Protein AF-A0A522XA98-F1 (afdb_monomer_lite)

Radius of gyration: 30.4 Å; chains: 1; bounding box: 77×96×79 Å

pLDDT: mean 81.88, std 14.78, range [35.38, 98.19]

Structure (mmCIF, N/CA/C/O backbone):
data_AF-A0A522XA98-F1
#
_entry.id   AF-A0A522XA98-F1
#
loop_
_atom_site.group_PDB
_atom_site.id
_atom_site.type_symbol
_atom_site.label_atom_id
_atom_site.label_alt_id
_atom_site.label_comp_id
_atom_site.label_asym_id
_atom_site.label_entity_id
_atom_site.label_seq_id
_atom_site.pdbx_PDB_ins_code
_atom_site.Cartn_x
_atom_site.Cartn_y
_atom_site.Cartn_z
_atom_site.occupancy
_atom_site.B_iso_or_equiv
_atom_site.auth_seq_id
_atom_site.auth_comp_id
_atom_site.auth_asym_id
_atom_site.auth_atom_id
_atom_site.pdbx_PDB_model_num
ATOM 1 N N . MET A 1 1 ? -2.380 62.531 10.489 1.00 44.75 1 MET A N 1
ATOM 2 C CA . MET A 1 1 ? -2.488 61.108 10.872 1.00 44.75 1 MET A CA 1
ATOM 3 C C . MET A 1 1 ? -2.119 60.275 9.655 1.00 44.75 1 MET A C 1
ATOM 5 O O . MET A 1 1 ? -2.934 60.132 8.756 1.00 44.75 1 MET A O 1
ATOM 9 N N . THR A 1 2 ? -0.863 59.846 9.552 1.00 48.22 2 THR A N 1
ATOM 10 C CA . THR A 1 2 ? -0.368 58.981 8.471 1.00 48.22 2 THR A CA 1
ATOM 11 C C . THR A 1 2 ? -0.466 57.530 8.935 1.00 48.22 2 THR A C 1
ATOM 13 O O . THR A 1 2 ? 0.035 57.186 10.003 1.00 48.22 2 THR A O 1
ATOM 16 N N . ASN A 1 3 ? -1.179 56.699 8.173 1.00 44.00 3 ASN A N 1
ATOM 17 C CA . ASN A 1 3 ? -1.458 55.310 8.532 1.00 44.00 3 ASN A CA 1
ATOM 18 C C . ASN A 1 3 ? -0.154 54.481 8.562 1.00 44.00 3 ASN A C 1
ATOM 20 O O . ASN A 1 3 ? 0.522 54.395 7.535 1.00 44.00 3 ASN A O 1
ATOM 24 N N . PRO A 1 4 ? 0.205 53.836 9.688 1.00 55.72 4 PRO A N 1
ATOM 25 C CA . PRO A 1 4 ? 1.431 53.042 9.814 1.00 55.72 4 PRO A CA 1
ATOM 26 C C . PRO A 1 4 ? 1.384 51.678 9.090 1.00 55.72 4 PRO A C 1
ATOM 28 O O . PRO A 1 4 ? 2.353 50.924 9.154 1.00 55.72 4 PRO A O 1
ATOM 31 N N . SER A 1 5 ? 0.301 51.348 8.374 1.00 57.12 5 SER A N 1
ATOM 32 C CA . SER A 1 5 ? 0.125 50.051 7.700 1.00 57.12 5 SER A CA 1
ATOM 33 C C . SER A 1 5 ? 1.060 49.836 6.500 1.00 57.12 5 SER A C 1
ATOM 35 O O . SER A 1 5 ? 1.530 48.720 6.286 1.00 57.12 5 SER A O 1
ATOM 37 N N . GLY A 1 6 ? 1.421 50.893 5.762 1.00 56.06 6 GLY A N 1
ATOM 38 C CA . GLY A 1 6 ? 2.221 50.765 4.533 1.00 56.06 6 GLY A CA 1
ATOM 39 C C . GLY A 1 6 ? 3.677 50.324 4.749 1.00 56.06 6 GLY A C 1
ATOM 40 O O . GLY A 1 6 ? 4.279 49.708 3.872 1.00 56.06 6 GLY A O 1
ATOM 41 N N . PHE A 1 7 ? 4.256 50.582 5.928 1.00 62.72 7 PHE A N 1
ATOM 42 C CA . PHE A 1 7 ? 5.641 50.186 6.227 1.00 62.72 7 PHE A CA 1
ATOM 43 C C . PHE A 1 7 ? 5.788 48.689 6.534 1.00 62.72 7 PHE A C 1
ATOM 45 O O . PHE A 1 7 ? 6.856 48.118 6.297 1.00 62.72 7 PHE A O 1
ATOM 52 N N . HIS A 1 8 ? 4.733 48.041 7.037 1.00 66.50 8 HIS A N 1
ATOM 53 C CA . HIS A 1 8 ? 4.751 46.607 7.325 1.00 66.50 8 HIS A CA 1
ATOM 54 C C . HIS A 1 8 ? 4.612 45.779 6.036 1.00 66.50 8 HIS A C 1
ATOM 56 O O . HIS A 1 8 ? 5.351 44.815 5.840 1.00 66.50 8 HIS A O 1
ATOM 62 N N . GLU A 1 9 ? 3.747 46.208 5.113 1.00 70.25 9 GLU A N 1
ATOM 63 C CA . GLU A 1 9 ? 3.550 45.555 3.810 1.00 70.25 9 GLU A CA 1
ATOM 64 C C . GLU A 1 9 ? 4.803 45.620 2.928 1.00 70.25 9 GLU A C 1
ATOM 66 O O . GLU A 1 9 ? 5.221 44.610 2.364 1.00 70.25 9 GLU A O 1
ATOM 71 N N . LEU A 1 10 ? 5.489 46.767 2.883 1.00 70.94 10 LEU A N 1
ATOM 72 C CA . LEU A 1 10 ? 6.744 46.920 2.133 1.00 70.94 10 LEU A CA 1
ATOM 73 C C . LEU A 1 10 ? 7.879 46.028 2.665 1.00 70.94 10 LEU A C 1
ATOM 75 O O . LEU A 1 10 ? 8.725 45.564 1.894 1.00 70.94 10 LEU A O 1
ATOM 79 N N . LYS A 1 11 ? 7.912 45.772 3.978 1.00 72.06 11 LYS A N 1
ATOM 80 C CA . LYS A 1 11 ? 8.916 44.905 4.611 1.00 72.06 11 LYS A CA 1
ATOM 81 C C . LYS A 1 11 ? 8.632 43.426 4.341 1.00 72.06 11 LYS A C 1
ATOM 83 O O . LYS A 1 11 ? 9.564 42.686 4.026 1.00 72.06 11 LYS A O 1
ATOM 88 N N . GLU A 1 12 ? 7.365 43.019 4.391 1.00 68.69 12 GLU A N 1
ATOM 89 C CA . GLU A 1 12 ? 6.915 41.678 3.997 1.00 68.69 12 GLU A CA 1
ATOM 90 C C . GLU A 1 12 ? 7.159 41.426 2.498 1.00 68.69 12 GLU A C 1
ATOM 92 O O . GLU A 1 12 ? 7.781 40.424 2.145 1.00 68.69 12 GLU A O 1
ATOM 97 N N . MET A 1 13 ? 6.828 42.377 1.615 1.00 65.44 13 MET A N 1
ATOM 98 C CA . MET A 1 13 ? 7.113 42.273 0.176 1.00 65.44 13 MET A CA 1
ATOM 99 C C . MET A 1 13 ? 8.610 42.152 -0.121 1.00 65.44 13 MET A C 1
ATOM 101 O O . MET A 1 13 ? 9.000 41.309 -0.924 1.00 65.44 13 MET A O 1
ATOM 105 N N . ARG A 1 14 ? 9.479 42.930 0.544 1.00 71.50 14 ARG A N 1
ATOM 106 C CA . ARG A 1 14 ? 10.942 42.792 0.389 1.00 71.50 14 ARG A CA 1
ATOM 107 C C . ARG A 1 14 ? 11.460 41.449 0.901 1.00 71.50 14 ARG A C 1
ATOM 109 O O . ARG A 1 14 ? 12.376 40.886 0.308 1.00 71.50 14 ARG A O 1
ATOM 116 N N . ARG A 1 15 ? 10.877 40.917 1.978 1.00 69.31 15 ARG A N 1
ATOM 117 C CA . ARG A 1 15 ? 11.244 39.609 2.539 1.00 69.31 15 ARG A CA 1
ATOM 118 C C . ARG A 1 15 ? 10.820 38.461 1.622 1.00 69.31 15 ARG A C 1
ATOM 120 O O . ARG A 1 15 ? 11.597 37.527 1.432 1.00 69.31 15 ARG A O 1
ATOM 127 N N . VAL A 1 16 ? 9.627 38.540 1.033 1.00 67.38 16 VAL A N 1
ATOM 128 C CA . VAL A 1 16 ? 9.129 37.575 0.041 1.00 67.38 16 VAL A CA 1
ATOM 129 C C . VAL A 1 16 ? 9.920 37.684 -1.263 1.00 67.38 16 VAL A C 1
ATOM 131 O O . VAL A 1 16 ? 10.381 36.664 -1.764 1.00 67.38 16 VAL A O 1
ATOM 134 N N . ALA A 1 17 ? 10.181 38.896 -1.761 1.00 70.69 17 ALA A N 1
ATOM 135 C CA . ALA A 1 17 ? 11.000 39.124 -2.954 1.00 70.69 17 ALA A CA 1
ATOM 136 C C . ALA A 1 17 ? 12.442 38.623 -2.770 1.00 70.69 17 ALA A C 1
ATOM 138 O O . ALA A 1 17 ? 12.983 37.978 -3.663 1.00 70.69 17 ALA A O 1
ATOM 139 N N . GLY A 1 18 ? 13.043 38.836 -1.593 1.00 73.69 18 GLY A N 1
ATOM 140 C CA . GLY A 1 18 ? 14.370 38.310 -1.264 1.00 73.69 18 GLY A CA 1
ATOM 141 C C . GLY A 1 18 ? 14.417 36.779 -1.226 1.00 73.69 18 GLY A C 1
ATOM 142 O O . GLY A 1 18 ? 15.362 36.181 -1.730 1.00 73.69 18 GLY A O 1
ATOM 143 N N . LYS A 1 19 ? 13.374 36.125 -0.696 1.00 68.69 19 LYS A N 1
ATOM 144 C CA . LYS A 1 19 ? 13.253 34.656 -0.725 1.00 68.69 19 LYS A CA 1
ATOM 145 C C . LYS A 1 19 ? 12.980 34.116 -2.133 1.00 68.69 19 LYS A C 1
ATOM 147 O O . LYS A 1 19 ? 13.555 33.099 -2.504 1.00 68.69 19 LYS A O 1
ATOM 152 N N . GLY A 1 20 ? 12.151 34.796 -2.925 1.00 72.19 20 GLY A N 1
ATOM 153 C CA . GLY A 1 20 ? 11.876 34.433 -4.319 1.00 72.19 20 GLY A CA 1
ATOM 154 C C . GLY A 1 20 ? 13.113 34.556 -5.212 1.00 72.19 20 GLY A C 1
ATOM 155 O O . GLY A 1 20 ? 13.383 33.664 -6.012 1.00 72.19 20 GLY A O 1
ATOM 156 N N . ALA A 1 21 ? 13.924 35.599 -5.013 1.00 80.94 21 ALA A N 1
ATOM 157 C CA . ALA A 1 21 ? 15.180 35.791 -5.735 1.00 80.94 21 ALA A CA 1
ATOM 158 C C . ALA A 1 21 ? 16.202 34.667 -5.479 1.00 80.94 21 ALA A C 1
ATOM 160 O O . ALA A 1 21 ? 16.960 34.325 -6.380 1.00 80.94 21 ALA A O 1
ATOM 161 N N . LEU A 1 22 ? 16.195 34.049 -4.290 1.00 83.19 22 LEU A N 1
ATOM 162 C CA . LEU A 1 22 ? 17.063 32.906 -3.970 1.00 83.19 22 LEU A CA 1
ATOM 163 C C . LEU A 1 22 ? 16.641 31.607 -4.675 1.00 83.19 22 LEU A C 1
ATOM 165 O O . LEU A 1 22 ? 17.486 30.751 -4.924 1.00 83.19 22 LEU A O 1
ATOM 169 N N . LEU A 1 23 ? 15.356 31.451 -5.009 1.00 84.81 23 LEU A N 1
ATOM 170 C CA . LEU A 1 23 ? 14.842 30.277 -5.727 1.00 84.81 23 LEU A CA 1
ATOM 171 C C . LEU A 1 23 ? 14.913 30.433 -7.248 1.00 84.81 23 LEU A C 1
ATOM 173 O O . LEU A 1 23 ? 14.894 29.435 -7.969 1.00 84.81 23 LEU A O 1
ATOM 177 N N . LEU A 1 24 ? 15.022 31.670 -7.738 1.00 87.44 24 LEU A N 1
ATOM 178 C CA . LEU A 1 24 ? 15.039 31.976 -9.164 1.00 87.44 24 LEU A CA 1
ATOM 179 C C . LEU A 1 24 ? 16.113 31.193 -9.947 1.00 87.44 24 LEU A C 1
ATOM 181 O O . LEU A 1 24 ? 15.758 30.643 -10.986 1.00 87.44 24 LEU A O 1
ATOM 185 N N . PRO A 1 25 ? 17.372 31.042 -9.482 1.00 88.06 25 PRO A N 1
ATOM 186 C CA . PRO A 1 25 ? 18.368 30.249 -10.204 1.00 88.06 25 PRO A CA 1
ATOM 187 C C . PRO A 1 25 ? 17.972 28.775 -10.362 1.00 88.06 25 PRO A C 1
ATOM 189 O O . PRO A 1 25 ? 18.207 28.195 -11.416 1.00 88.06 25 PRO A O 1
ATOM 192 N N . PHE A 1 26 ? 17.330 28.179 -9.352 1.00 85.69 26 PHE A N 1
ATOM 193 C CA . PHE A 1 26 ? 16.868 26.789 -9.408 1.00 85.69 26 PHE A CA 1
ATOM 194 C C . PHE A 1 26 ? 15.686 26.624 -10.358 1.00 85.69 26 PHE A C 1
ATOM 196 O O . PHE A 1 26 ? 15.642 25.660 -11.115 1.00 85.69 26 PHE A O 1
ATOM 203 N N . LEU A 1 27 ? 14.753 27.580 -10.353 1.00 88.38 27 LEU A N 1
ATOM 204 C CA . LEU A 1 27 ? 13.642 27.587 -11.299 1.00 88.38 27 LEU A CA 1
ATOM 205 C C . LEU A 1 27 ? 14.146 27.752 -12.737 1.00 88.38 27 LEU A C 1
ATOM 207 O O . LEU A 1 27 ? 13.711 27.025 -13.622 1.00 88.38 27 LEU A O 1
ATOM 211 N N . LEU A 1 28 ? 15.088 28.670 -12.969 1.00 91.62 28 LEU A N 1
ATOM 212 C CA . LEU A 1 28 ? 15.701 28.861 -14.283 1.00 91.62 28 LEU A CA 1
ATOM 213 C C . LEU A 1 28 ? 16.456 27.612 -14.742 1.00 91.62 28 LEU A C 1
ATOM 215 O O . LEU A 1 28 ? 16.355 27.253 -15.910 1.00 91.62 28 LEU A O 1
ATOM 219 N N . LEU A 1 29 ? 17.168 26.930 -13.841 1.00 88.88 29 LEU A N 1
ATOM 220 C CA . LEU A 1 29 ? 17.876 25.695 -14.170 1.00 88.88 29 LEU A CA 1
ATOM 221 C C . LEU A 1 29 ? 16.907 24.544 -14.475 1.00 88.88 29 LEU A C 1
ATOM 223 O O . LEU A 1 29 ? 17.143 23.808 -15.425 1.00 88.88 29 LEU A O 1
ATOM 227 N N . LEU A 1 30 ? 15.790 24.443 -13.749 1.00 90.00 30 LEU A N 1
ATOM 228 C CA . LEU A 1 30 ? 14.726 23.476 -14.031 1.00 90.00 30 LEU A CA 1
ATOM 229 C C . LEU A 1 30 ? 14.070 23.740 -15.394 1.00 90.00 30 LEU A C 1
ATOM 231 O O . LEU A 1 30 ? 13.864 22.822 -16.181 1.00 90.00 30 LEU A O 1
ATOM 235 N N . LEU A 1 31 ? 13.769 25.002 -15.711 1.00 92.94 31 LEU A N 1
ATOM 236 C CA . LEU A 1 31 ? 13.246 25.375 -17.028 1.00 92.94 31 LEU A CA 1
ATOM 237 C C . LEU A 1 31 ? 14.274 25.100 -18.134 1.00 92.94 31 LEU A C 1
ATOM 239 O O . LEU A 1 31 ? 13.909 24.608 -19.201 1.00 92.94 31 LEU A O 1
ATOM 243 N N . ALA A 1 32 ? 15.557 25.367 -17.878 1.00 93.94 32 ALA A N 1
ATOM 244 C CA . ALA A 1 32 ? 16.631 25.045 -18.807 1.00 93.94 32 ALA A CA 1
ATOM 245 C C . ALA A 1 32 ? 16.748 23.531 -19.021 1.00 93.94 32 ALA A C 1
ATOM 247 O O . ALA A 1 32 ? 16.825 23.096 -20.163 1.00 93.94 32 ALA A O 1
ATOM 248 N N . GLU A 1 33 ? 16.695 22.722 -17.961 1.00 91.62 33 GLU A N 1
ATOM 249 C CA . GLU A 1 33 ? 16.652 21.261 -18.055 1.00 91.62 33 GLU A CA 1
ATOM 250 C C . GLU A 1 33 ? 15.504 20.812 -18.959 1.00 91.62 33 GLU A C 1
ATOM 252 O O . GLU A 1 33 ? 15.729 20.088 -19.926 1.00 91.62 33 GLU A O 1
ATOM 257 N N . LEU A 1 34 ? 14.283 21.268 -18.684 1.00 91.12 34 LEU A N 1
ATOM 258 C CA . LEU A 1 34 ? 13.087 20.783 -19.369 1.00 91.12 34 LEU A CA 1
ATOM 259 C C . LEU A 1 34 ? 13.006 21.211 -20.835 1.00 91.12 34 LEU A C 1
ATOM 261 O O . LEU A 1 34 ? 12.575 20.409 -21.664 1.00 91.12 34 LEU A O 1
ATOM 265 N N . PHE A 1 35 ? 13.417 22.435 -21.164 1.00 93.31 35 PHE A N 1
ATOM 266 C CA . PHE A 1 35 ? 13.112 23.034 -22.468 1.00 93.31 35 PHE A CA 1
ATOM 267 C C . PHE A 1 35 ? 14.334 23.383 -23.320 1.00 93.31 35 PHE A C 1
ATOM 269 O O . PHE A 1 35 ? 14.174 23.635 -24.511 1.00 93.31 35 PHE A O 1
ATOM 276 N N . VAL A 1 36 ? 15.536 23.422 -22.742 1.00 9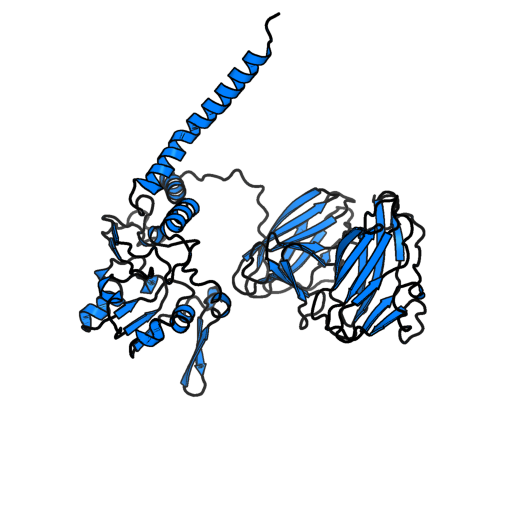4.88 36 VAL A N 1
ATOM 277 C CA . VAL A 1 36 ? 16.744 23.906 -23.437 1.00 94.88 36 VAL A CA 1
ATOM 278 C C . VAL A 1 36 ? 17.814 22.825 -23.537 1.00 94.88 36 VAL A C 1
ATOM 280 O O . VAL A 1 36 ? 18.443 22.671 -24.581 1.00 94.88 36 VAL A O 1
ATOM 283 N N . LEU A 1 37 ? 18.044 22.081 -22.458 1.00 94.31 37 LEU A N 1
ATOM 284 C CA . LEU A 1 37 ? 19.114 21.098 -22.375 1.00 94.31 37 LEU A CA 1
ATOM 285 C C . LEU A 1 37 ? 18.673 19.739 -22.947 1.00 94.31 37 LEU A C 1
ATOM 287 O O . LEU A 1 37 ? 17.499 19.370 -22.836 1.00 94.31 37 LEU A O 1
ATOM 291 N N . PRO A 1 38 ? 19.615 18.960 -23.514 1.00 93.75 38 PRO A N 1
ATOM 292 C CA . PRO A 1 38 ? 19.367 17.575 -23.898 1.00 93.75 38 PRO A CA 1
ATOM 293 C C . PRO A 1 38 ? 18.793 16.750 -22.741 1.00 93.75 38 PRO A C 1
ATOM 295 O O . PRO A 1 38 ? 19.125 16.973 -21.574 1.00 93.75 38 PRO A O 1
ATOM 298 N N . ILE A 1 39 ? 17.958 15.758 -23.064 1.00 92.94 39 ILE A N 1
ATOM 299 C CA . ILE A 1 39 ? 17.281 14.923 -22.058 1.00 92.94 39 ILE A CA 1
ATOM 300 C C . ILE A 1 39 ? 18.259 14.187 -21.135 1.00 92.94 39 ILE A C 1
ATOM 302 O O . ILE A 1 39 ? 17.940 13.922 -19.978 1.00 92.94 39 ILE A O 1
ATOM 306 N N . ASP A 1 40 ? 19.457 13.897 -21.632 1.00 93.12 40 ASP A N 1
ATOM 307 C CA . ASP A 1 40 ? 20.494 13.149 -20.943 1.00 93.12 40 ASP A CA 1
ATOM 308 C C . ASP A 1 40 ? 21.537 14.039 -20.245 1.00 93.12 40 ASP A C 1
ATOM 310 O O . ASP A 1 40 ? 22.486 13.504 -19.665 1.00 93.12 40 ASP A O 1
ATOM 314 N N . PHE A 1 41 ? 21.374 15.370 -20.259 1.00 93.19 41 PHE A N 1
ATOM 315 C CA . PHE A 1 41 ? 22.383 16.326 -19.780 1.00 93.19 41 PHE A CA 1
ATOM 316 C C . PHE A 1 41 ? 22.835 16.056 -18.337 1.00 93.19 41 PHE A C 1
ATOM 318 O O . PHE A 1 41 ? 24.030 16.071 -18.048 1.00 93.19 41 PHE A O 1
ATOM 325 N N . PHE A 1 42 ? 21.888 15.753 -17.445 1.00 89.94 42 PHE A N 1
ATOM 326 C CA . PHE A 1 42 ? 22.151 15.472 -16.028 1.00 89.94 42 PHE A CA 1
ATOM 327 C C . PHE A 1 42 ? 22.228 13.975 -15.691 1.00 89.94 42 PHE A C 1
ATOM 329 O O . PHE A 1 42 ? 22.404 13.614 -14.530 1.00 89.94 42 PHE A O 1
ATOM 336 N N . THR A 1 43 ? 22.121 13.089 -16.683 1.00 87.31 43 THR A N 1
ATOM 337 C CA . THR A 1 43 ? 22.238 11.635 -16.472 1.00 87.31 43 THR A CA 1
ATOM 338 C C . THR A 1 43 ? 23.625 11.124 -16.819 1.00 87.31 43 THR A C 1
ATOM 340 O O . THR A 1 43 ? 24.257 11.594 -17.771 1.00 87.31 43 THR A O 1
ATOM 343 N N . PHE A 1 44 ? 24.078 10.110 -16.082 1.00 85.50 44 PHE A N 1
ATOM 344 C CA . PHE A 1 44 ? 25.320 9.415 -16.409 1.00 85.50 44 PHE A CA 1
ATOM 345 C C . PHE A 1 44 ? 25.126 8.433 -17.560 1.00 85.50 44 PHE A C 1
ATOM 347 O O . PHE A 1 44 ? 26.034 8.301 -18.383 1.00 85.50 44 PHE A O 1
ATOM 354 N N . ARG A 1 45 ? 23.938 7.815 -17.642 1.00 86.81 45 ARG A N 1
ATOM 355 C CA . ARG A 1 45 ? 23.561 6.839 -18.670 1.00 86.81 45 ARG A CA 1
ATOM 356 C C . ARG A 1 45 ? 22.332 7.279 -19.446 1.00 86.81 45 ARG A C 1
ATOM 358 O O . ARG A 1 45 ? 21.354 7.734 -18.853 1.00 86.81 45 ARG A O 1
ATOM 365 N N . VAL A 1 46 ? 22.345 7.056 -20.757 1.00 92.31 46 VAL A N 1
ATOM 366 C CA . VAL A 1 46 ? 21.211 7.359 -21.640 1.00 92.31 46 VAL A CA 1
ATOM 367 C C . VAL A 1 46 ? 19.964 6.577 -21.222 1.00 92.31 46 VAL A C 1
ATOM 369 O O . VAL A 1 46 ? 18.868 7.127 -21.251 1.00 92.31 46 VAL A O 1
ATOM 372 N N . TRP A 1 47 ? 20.135 5.347 -20.728 1.00 90.44 47 TRP A N 1
ATOM 373 C CA . TRP A 1 47 ? 19.071 4.537 -20.121 1.00 90.44 47 TRP A CA 1
ATOM 374 C C . TRP A 1 47 ? 18.212 5.317 -19.112 1.00 90.44 47 TRP A C 1
ATOM 376 O O . TRP A 1 47 ? 16.985 5.312 -19.184 1.00 90.44 47 TRP A O 1
ATOM 386 N N . GLU A 1 48 ? 18.856 6.014 -18.173 1.00 88.44 48 GLU A N 1
ATOM 387 C CA . GLU A 1 48 ? 18.184 6.720 -17.073 1.00 88.44 48 GLU A CA 1
ATOM 388 C C . GLU A 1 48 ? 17.341 7.888 -17.602 1.00 88.44 48 GLU A C 1
ATOM 390 O O . GLU A 1 48 ? 16.224 8.139 -17.128 1.00 88.44 48 GLU A O 1
ATOM 395 N N . ALA A 1 49 ? 17.863 8.565 -18.628 1.00 91.69 49 ALA A N 1
ATOM 396 C CA . ALA A 1 49 ? 17.189 9.653 -19.321 1.00 91.69 49 ALA A CA 1
ATOM 397 C C . ALA A 1 49 ? 16.030 9.152 -20.187 1.00 91.69 49 ALA A C 1
ATOM 399 O O . ALA A 1 49 ? 14.984 9.795 -20.229 1.00 91.69 49 ALA A O 1
ATOM 400 N N . ALA A 1 50 ? 16.208 8.009 -20.851 1.00 93.38 50 ALA A N 1
ATOM 401 C CA . ALA A 1 50 ? 15.260 7.447 -21.804 1.00 93.38 50 ALA A CA 1
ATOM 402 C C . ALA A 1 50 ? 14.016 6.841 -21.142 1.00 93.38 50 ALA A C 1
ATOM 404 O O . ALA A 1 50 ? 12.957 6.821 -21.765 1.00 93.38 50 ALA A O 1
ATOM 405 N N . LEU A 1 51 ? 14.125 6.352 -19.902 1.00 91.38 51 LEU A N 1
ATOM 406 C CA . LEU A 1 51 ? 12.999 5.779 -19.157 1.00 91.38 51 LEU A CA 1
ATOM 407 C C . LEU A 1 51 ? 11.820 6.764 -19.046 1.00 91.38 51 LEU A C 1
ATOM 409 O O . LEU A 1 51 ? 12.021 7.959 -18.845 1.00 91.38 51 LEU A O 1
ATOM 413 N N . ALA A 1 52 ? 10.589 6.269 -19.092 1.00 88.56 52 ALA A N 1
ATOM 414 C CA . ALA A 1 52 ? 9.383 7.100 -19.065 1.00 88.56 52 ALA A CA 1
ATOM 415 C C . ALA A 1 52 ? 8.711 7.230 -17.684 1.00 88.56 52 ALA A C 1
ATOM 417 O O . ALA A 1 52 ? 7.559 7.631 -17.597 1.00 88.56 52 ALA A O 1
ATOM 418 N N . GLU A 1 53 ? 9.387 6.904 -16.581 1.00 81.19 53 GLU A N 1
ATOM 419 C CA . GLU A 1 53 ? 8.750 6.819 -15.255 1.00 81.19 53 GLU A CA 1
ATOM 420 C C . GLU A 1 53 ? 8.146 8.148 -14.750 1.00 81.19 53 GLU A C 1
ATOM 422 O O . GLU A 1 53 ? 8.786 9.192 -14.885 1.00 81.19 53 GLU A O 1
ATOM 427 N N . PRO A 1 54 ? 6.960 8.146 -14.111 1.00 70.81 54 PRO A N 1
ATOM 428 C CA . PRO A 1 54 ? 6.112 6.993 -13.775 1.00 70.81 54 PRO A CA 1
ATOM 429 C C . PRO A 1 54 ? 5.154 6.559 -14.902 1.00 70.81 54 PRO A C 1
ATOM 431 O O . PRO A 1 54 ? 4.313 5.686 -14.688 1.00 70.81 54 PRO A O 1
ATOM 434 N N . TYR A 1 55 ? 5.240 7.172 -16.081 1.00 77.75 55 TYR A N 1
ATOM 435 C CA . TYR A 1 55 ? 4.380 6.869 -17.221 1.00 77.75 55 TYR A CA 1
ATOM 436 C C . TYR A 1 55 ? 4.830 5.579 -17.901 1.00 77.75 55 TYR A C 1
ATOM 438 O O . TYR A 1 55 ? 5.994 5.176 -17.852 1.00 77.75 55 TYR A O 1
ATOM 446 N N . ARG A 1 56 ? 3.869 4.902 -18.523 1.00 72.38 56 ARG A N 1
ATOM 447 C CA . ARG A 1 56 ? 4.099 3.661 -19.257 1.00 72.38 56 ARG A CA 1
ATOM 448 C C . ARG A 1 56 ? 3.463 3.801 -20.635 1.00 72.38 56 ARG A C 1
ATOM 450 O O . ARG A 1 56 ? 2.237 3.784 -20.757 1.00 72.38 56 ARG A O 1
ATOM 457 N N . TYR A 1 57 ? 4.306 3.978 -21.651 1.00 80.12 57 TYR A N 1
ATOM 458 C CA . TYR A 1 57 ? 3.932 3.818 -23.058 1.00 80.12 57 TYR A CA 1
ATOM 459 C C . TYR A 1 57 ? 3.753 2.311 -23.354 1.00 80.12 57 TYR A C 1
ATOM 461 O O . TYR A 1 57 ? 3.873 1.498 -22.429 1.00 80.12 57 TYR A O 1
ATOM 469 N N . PRO A 1 58 ? 3.440 1.877 -24.596 1.00 83.69 58 PRO A N 1
ATOM 470 C CA . PRO A 1 58 ? 3.446 0.446 -24.905 1.00 83.69 58 PRO A CA 1
ATOM 471 C C . PRO A 1 58 ? 4.772 -0.240 -24.534 1.00 83.69 58 PRO A C 1
ATOM 473 O O . PRO A 1 58 ? 4.774 -1.410 -24.166 1.00 83.69 58 PRO A O 1
ATOM 476 N N . GLY A 1 59 ? 5.874 0.501 -24.612 1.00 87.75 59 GLY A N 1
ATOM 477 C CA . GLY A 1 59 ? 7.180 0.189 -24.058 1.00 87.75 59 GLY A CA 1
ATOM 478 C C . GLY A 1 59 ? 7.591 1.170 -22.950 1.00 87.75 59 GLY A C 1
ATOM 479 O O . GLY A 1 59 ? 6.890 2.135 -22.637 1.00 87.75 59 GLY A O 1
ATOM 480 N N . PRO A 1 60 ? 8.731 0.916 -22.302 1.00 87.50 60 PRO A N 1
ATOM 481 C CA . PRO A 1 60 ? 9.135 1.637 -21.095 1.00 87.50 60 PRO A CA 1
ATOM 482 C C . PRO A 1 60 ? 9.879 2.957 -21.313 1.00 87.50 60 PRO A C 1
ATOM 484 O O . PRO A 1 60 ? 10.099 3.700 -20.352 1.00 87.50 60 PRO A O 1
ATOM 487 N N . PHE A 1 61 ? 10.339 3.227 -22.532 1.00 93.12 61 PHE A N 1
ATOM 488 C CA . PHE A 1 61 ? 11.101 4.428 -22.857 1.00 93.12 61 PHE A CA 1
ATOM 489 C C . PHE A 1 61 ? 10.213 5.464 -23.537 1.00 93.12 61 PHE A C 1
ATOM 491 O O . PHE A 1 61 ? 9.136 5.147 -24.040 1.00 93.12 61 PHE A O 1
ATOM 498 N N . TYR A 1 62 ? 10.675 6.712 -23.581 1.00 93.75 62 TYR A N 1
ATOM 499 C CA . TYR A 1 62 ? 10.049 7.716 -24.436 1.00 93.75 62 TYR A CA 1
ATOM 500 C C . TYR A 1 62 ? 10.039 7.249 -25.895 1.00 93.75 62 TYR A C 1
ATOM 502 O O . TYR A 1 62 ? 11.105 6.899 -26.392 1.00 93.75 62 TYR A O 1
ATOM 510 N N . PRO A 1 63 ? 8.889 7.284 -26.589 1.00 93.50 63 PRO A N 1
ATOM 511 C CA . PRO A 1 63 ? 8.811 6.941 -28.002 1.00 93.50 63 PRO A CA 1
ATOM 512 C C . PRO A 1 63 ? 9.665 7.846 -28.890 1.00 93.50 63 PRO A C 1
ATOM 514 O O . PRO A 1 63 ? 9.814 9.039 -28.606 1.00 93.50 63 PRO A O 1
ATOM 517 N N . ASN A 1 64 ? 10.142 7.302 -30.012 1.00 95.06 64 ASN A N 1
ATOM 518 C CA . ASN A 1 64 ? 10.857 8.031 -31.070 1.00 95.06 64 ASN A CA 1
ATOM 519 C C . ASN A 1 64 ? 12.076 8.827 -30.572 1.00 95.06 64 ASN A C 1
ATOM 521 O O . ASN A 1 64 ? 12.432 9.874 -31.117 1.00 95.06 64 ASN A O 1
ATOM 525 N N . LEU A 1 65 ? 12.704 8.361 -29.498 1.00 95.56 65 LEU A N 1
ATOM 526 C CA . LEU A 1 65 ? 13.885 8.979 -28.925 1.00 95.56 65 LEU A CA 1
ATOM 527 C C . LEU A 1 65 ? 15.141 8.562 -29.698 1.00 95.56 65 LEU A C 1
ATOM 529 O O . LEU A 1 65 ? 15.421 7.372 -29.822 1.00 95.56 65 LEU A O 1
ATOM 533 N N . HIS A 1 66 ? 15.933 9.548 -30.123 1.00 97.56 66 HIS A N 1
ATOM 534 C CA . HIS A 1 66 ? 17.323 9.376 -30.548 1.00 97.56 66 HIS A CA 1
ATOM 535 C C . HIS A 1 66 ? 18.221 10.206 -29.638 1.00 97.56 66 HIS A C 1
ATOM 537 O O . HIS A 1 66 ? 18.046 11.419 -29.518 1.00 97.56 66 HIS A O 1
ATOM 543 N N . VAL A 1 67 ? 19.169 9.551 -28.974 1.00 96.81 67 VAL A N 1
ATOM 544 C CA . VAL A 1 67 ? 20.174 10.221 -28.145 1.00 96.81 67 VAL A CA 1
ATOM 545 C C . VAL A 1 67 ? 21.546 9.752 -28.582 1.00 96.81 67 VAL A C 1
ATOM 547 O O . VAL A 1 67 ? 21.806 8.555 -28.675 1.00 96.81 67 VAL A O 1
ATOM 550 N N . ARG A 1 68 ? 22.437 10.714 -28.805 1.00 96.88 68 ARG A N 1
ATOM 551 C CA . ARG A 1 68 ? 23.861 10.475 -28.985 1.00 96.88 68 ARG A CA 1
ATOM 552 C C . ARG A 1 68 ? 24.608 11.166 -27.859 1.00 96.88 68 ARG A C 1
ATOM 554 O O . ARG A 1 68 ? 24.610 12.393 -27.769 1.00 96.88 68 ARG A O 1
ATOM 561 N N . LYS A 1 69 ? 25.249 10.371 -27.013 1.00 93.56 69 LYS A N 1
ATOM 562 C CA . LYS A 1 69 ? 26.031 10.833 -25.874 1.00 93.56 69 LYS A CA 1
ATOM 563 C C . LYS A 1 69 ? 27.486 10.476 -26.112 1.00 93.56 69 LYS A C 1
ATOM 565 O O . LYS A 1 69 ? 27.841 9.310 -26.138 1.00 93.56 69 LYS A O 1
ATOM 570 N N . GLU A 1 70 ? 28.349 11.477 -26.248 1.00 92.38 70 GLU A N 1
ATOM 571 C CA . GLU A 1 70 ? 29.783 11.247 -26.498 1.00 92.38 70 GLU A CA 1
ATOM 572 C C . GLU A 1 70 ? 30.498 10.594 -25.300 1.00 92.38 70 GLU A C 1
ATOM 574 O O . GLU A 1 70 ? 31.557 9.985 -25.449 1.00 92.38 70 GLU A O 1
ATOM 579 N N . ARG A 1 71 ? 29.941 10.749 -24.090 1.00 88.31 71 ARG A N 1
ATOM 580 C CA . ARG A 1 71 ? 30.522 10.254 -22.836 1.00 88.31 71 ARG A CA 1
ATOM 581 C C . ARG A 1 71 ? 29.434 9.744 -21.889 1.00 88.31 71 ARG A C 1
ATOM 583 O O . ARG A 1 71 ? 28.911 10.507 -21.077 1.00 88.31 71 ARG A O 1
ATOM 590 N N . GLU A 1 72 ? 29.108 8.465 -21.995 1.00 86.31 72 GLU A N 1
ATOM 591 C CA . GLU A 1 72 ? 28.336 7.709 -21.004 1.00 86.31 72 GLU A CA 1
ATOM 592 C C . GLU A 1 72 ? 29.262 7.136 -19.922 1.00 86.31 72 GLU A C 1
ATOM 594 O O . GLU A 1 72 ? 30.362 6.686 -20.234 1.00 86.31 72 GLU A O 1
ATOM 599 N N . TYR A 1 73 ? 28.826 7.154 -18.659 1.00 78.69 73 TYR A N 1
ATOM 600 C CA . TYR A 1 73 ? 29.595 6.706 -17.492 1.00 78.69 73 TYR A CA 1
ATOM 601 C C . TYR A 1 73 ? 28.824 5.617 -16.730 1.00 78.69 73 TYR A C 1
ATOM 603 O O . TYR A 1 73 ? 27.624 5.770 -16.514 1.00 78.69 73 TYR A O 1
ATOM 611 N N . GLY A 1 74 ? 29.495 4.561 -16.242 1.00 67.06 74 GLY A N 1
ATOM 612 C CA . GLY A 1 74 ? 28.846 3.587 -15.342 1.00 67.06 74 GLY A CA 1
ATOM 613 C C . GLY A 1 74 ? 29.307 2.125 -15.395 1.00 67.06 74 GLY A C 1
ATOM 614 O O . GLY A 1 74 ? 28.811 1.328 -14.604 1.00 67.06 74 GLY A O 1
ATOM 615 N N . ASP A 1 75 ? 30.265 1.758 -16.252 1.00 56.78 75 ASP A N 1
ATOM 616 C CA . ASP A 1 75 ? 30.539 0.340 -16.567 1.00 56.78 75 ASP A CA 1
ATOM 617 C C . ASP A 1 75 ? 31.396 -0.441 -15.548 1.00 56.78 75 ASP A C 1
ATOM 619 O O . ASP A 1 75 ? 31.527 -1.662 -15.657 1.00 56.78 75 ASP A O 1
ATOM 623 N N . ARG A 1 76 ? 31.980 0.206 -14.527 1.00 50.09 76 ARG A N 1
ATOM 624 C CA . ARG A 1 76 ? 32.775 -0.479 -13.486 1.00 50.09 76 ARG A CA 1
ATOM 625 C C . ARG A 1 76 ? 32.695 0.208 -12.124 1.00 50.09 76 ARG A C 1
ATOM 627 O O . ARG A 1 76 ? 33.527 1.046 -11.796 1.00 50.09 76 ARG A O 1
ATOM 634 N N . TYR A 1 77 ? 31.775 -0.244 -11.276 1.00 43.78 77 TYR A N 1
ATOM 635 C CA . TYR A 1 77 ? 31.903 -0.095 -9.822 1.00 43.78 77 TYR A CA 1
ATOM 636 C C . TYR A 1 77 ? 32.452 -1.414 -9.251 1.00 43.78 77 TYR A C 1
ATOM 638 O O . TYR A 1 77 ? 31.722 -2.224 -8.688 1.00 43.78 77 TYR A O 1
ATOM 646 N N . ARG A 1 78 ? 33.745 -1.696 -9.471 1.00 41.72 78 ARG A N 1
ATOM 647 C CA . ARG A 1 78 ? 34.455 -2.717 -8.678 1.00 41.72 78 ARG A CA 1
ATOM 648 C C . ARG A 1 78 ? 35.007 -2.033 -7.427 1.00 41.72 78 ARG A C 1
ATOM 650 O O . ARG A 1 78 ? 35.523 -0.920 -7.524 1.00 41.72 78 ARG A O 1
ATOM 657 N N . LEU A 1 79 ? 34.813 -2.682 -6.278 1.00 43.16 79 LEU A N 1
ATOM 658 C CA . LEU A 1 79 ? 34.919 -2.198 -4.888 1.00 43.16 79 LEU A CA 1
ATOM 659 C C . LEU A 1 79 ? 36.267 -1.569 -4.460 1.00 43.16 79 LEU A C 1
ATOM 661 O O . LEU A 1 79 ? 36.449 -1.208 -3.303 1.00 43.16 79 LEU A O 1
ATOM 665 N N . ASP A 1 80 ? 37.201 -1.391 -5.379 1.00 48.81 80 ASP A N 1
ATOM 666 C CA . ASP A 1 80 ? 38.622 -1.208 -5.114 1.00 48.81 80 ASP A CA 1
ATOM 667 C C . ASP A 1 80 ? 39.340 -0.349 -6.178 1.00 48.81 80 ASP A C 1
ATOM 669 O O . ASP A 1 80 ? 40.533 -0.074 -6.060 1.00 48.81 80 ASP A O 1
ATOM 673 N N . SER A 1 81 ? 38.627 0.172 -7.186 1.00 46.19 81 SER A N 1
ATOM 674 C CA . SER A 1 81 ? 39.202 1.016 -8.245 1.00 46.19 81 SER A CA 1
ATOM 675 C C . SER A 1 81 ? 38.377 2.288 -8.462 1.00 46.19 81 SER A C 1
ATOM 677 O O . SER A 1 81 ? 37.562 2.382 -9.375 1.00 46.19 81 SER A O 1
ATOM 679 N N . ARG A 1 82 ? 38.616 3.320 -7.639 1.00 46.75 82 ARG A N 1
ATOM 680 C CA . ARG A 1 82 ? 37.971 4.650 -7.767 1.00 46.75 82 ARG A CA 1
ATOM 681 C C . ARG A 1 82 ? 38.260 5.377 -9.097 1.00 46.75 82 ARG A C 1
ATOM 683 O O . ARG A 1 82 ? 37.745 6.468 -9.304 1.00 46.75 82 ARG A O 1
ATOM 690 N N . SER A 1 83 ? 39.096 4.827 -9.979 1.00 41.66 83 SER A N 1
ATOM 691 C CA . SER A 1 83 ? 39.739 5.571 -11.070 1.00 41.66 83 SER A CA 1
ATOM 692 C C . SER A 1 83 ? 39.522 5.026 -12.485 1.00 41.66 83 SER A C 1
ATOM 694 O O . SER A 1 83 ? 40.180 5.507 -13.405 1.00 41.66 83 SER A O 1
ATOM 696 N N . ARG A 1 84 ? 38.599 4.084 -12.724 1.00 46.41 84 ARG A N 1
ATOM 697 C CA . ARG A 1 84 ? 38.258 3.670 -14.102 1.00 46.41 84 ARG A CA 1
ATOM 698 C C . ARG A 1 84 ? 36.758 3.615 -14.359 1.00 46.41 84 ARG A C 1
ATOM 700 O O . ARG A 1 84 ? 36.215 2.577 -14.725 1.00 46.41 84 ARG A O 1
ATOM 707 N N . VAL A 1 85 ? 36.101 4.764 -14.216 1.00 56.16 85 VAL A N 1
ATOM 708 C CA . VAL A 1 85 ? 34.853 5.012 -14.945 1.00 56.16 85 VAL A CA 1
ATOM 709 C C . VAL A 1 85 ? 35.256 5.317 -16.387 1.00 56.16 85 VAL A C 1
ATOM 711 O O . VAL A 1 85 ? 35.522 6.464 -16.742 1.00 56.16 85 VAL A O 1
ATOM 714 N N . GLU A 1 86 ? 35.436 4.268 -17.186 1.00 62.06 86 GLU A N 1
ATOM 715 C CA . GLU A 1 86 ? 35.685 4.419 -18.618 1.00 62.06 86 GLU A CA 1
ATOM 716 C C . GLU A 1 86 ? 34.429 5.041 -19.237 1.00 62.06 86 GLU A C 1
ATOM 718 O O . GLU A 1 86 ? 33.326 4.522 -19.069 1.00 62.06 86 GLU A O 1
ATOM 723 N N . ALA A 1 87 ? 34.600 6.206 -19.865 1.00 80.50 87 ALA A N 1
ATOM 724 C CA . ALA A 1 87 ? 33.533 6.857 -20.602 1.00 80.50 87 ALA A CA 1
ATOM 725 C C . ALA A 1 87 ? 33.567 6.385 -22.051 1.00 80.50 87 ALA A C 1
ATOM 727 O O . ALA A 1 87 ? 34.654 6.264 -22.623 1.00 80.50 87 ALA A O 1
ATOM 728 N N . LYS A 1 88 ? 32.400 6.173 -22.653 1.00 86.81 88 LYS A N 1
ATOM 729 C CA . LYS A 1 88 ? 32.298 5.779 -24.061 1.00 86.81 88 LYS A CA 1
ATOM 730 C C . LYS A 1 88 ? 31.203 6.552 -24.790 1.00 86.81 88 LYS A C 1
ATOM 732 O O . LYS A 1 88 ? 30.260 7.002 -24.133 1.00 86.81 88 LYS A O 1
ATOM 737 N N . PRO A 1 89 ? 31.309 6.698 -26.118 1.00 92.31 89 PRO A N 1
ATOM 738 C CA . PRO A 1 89 ? 30.191 7.167 -26.910 1.00 92.31 89 PRO A CA 1
ATOM 739 C C . PRO A 1 89 ? 29.080 6.112 -26.911 1.00 92.31 89 PRO A C 1
ATOM 741 O O . PRO A 1 89 ? 29.357 4.915 -26.981 1.00 92.31 89 PRO A O 1
ATOM 744 N N . VAL A 1 90 ? 27.838 6.574 -26.821 1.00 94.25 90 VAL A N 1
ATOM 745 C CA . VAL A 1 90 ? 26.631 5.755 -26.915 1.00 94.25 90 VAL A CA 1
ATOM 746 C C . VAL A 1 90 ? 25.633 6.451 -27.820 1.00 94.25 90 VAL A C 1
ATOM 748 O O . VAL A 1 90 ? 25.307 7.627 -27.640 1.00 94.25 90 VAL A O 1
ATOM 751 N N . GLU A 1 91 ? 25.127 5.699 -28.779 1.00 97.38 91 GLU A N 1
ATOM 752 C CA . GLU A 1 91 ? 23.927 5.989 -29.531 1.00 97.38 91 GLU A CA 1
ATOM 753 C C . GLU A 1 91 ? 22.764 5.147 -28.985 1.00 97.38 91 GLU A C 1
ATOM 755 O O . GLU A 1 91 ? 22.923 3.996 -28.566 1.00 97.38 91 GLU A O 1
ATOM 760 N N . TRP A 1 92 ? 21.577 5.742 -28.955 1.00 97.12 92 TRP A N 1
ATOM 761 C CA . TRP A 1 92 ? 20.371 5.128 -28.422 1.00 97.12 92 TRP A CA 1
ATOM 762 C C . TRP A 1 92 ? 19.182 5.471 -29.299 1.00 97.12 92 TRP A C 1
ATOM 764 O O . TRP A 1 92 ? 18.909 6.653 -29.516 1.00 97.12 92 TRP A O 1
ATOM 774 N N . PHE A 1 93 ? 18.448 4.449 -29.733 1.00 98.19 93 PHE A N 1
ATOM 775 C CA . PHE A 1 93 ? 17.174 4.617 -30.423 1.00 98.19 93 PHE A CA 1
ATOM 776 C C . PHE A 1 93 ? 16.046 3.958 -29.657 1.00 98.19 93 PHE A C 1
ATOM 778 O O . PHE A 1 93 ? 16.225 2.934 -28.994 1.00 98.19 93 PHE A O 1
ATOM 785 N N . THR A 1 94 ? 14.870 4.546 -29.796 1.00 97.00 94 THR A N 1
ATOM 786 C CA . THR A 1 94 ? 13.614 3.894 -29.457 1.00 97.00 94 THR A CA 1
ATOM 787 C C . THR A 1 94 ? 12.634 4.063 -30.601 1.00 97.00 94 THR A C 1
ATOM 789 O O . THR A 1 94 ? 12.647 5.082 -31.297 1.00 97.00 94 THR A O 1
ATOM 792 N N . ASP A 1 95 ? 11.788 3.063 -30.777 1.00 96.12 95 ASP A N 1
ATOM 793 C CA . ASP A 1 95 ? 10.717 3.088 -31.762 1.00 96.12 95 ASP A CA 1
ATOM 794 C C . ASP A 1 95 ? 9.508 3.907 -31.271 1.00 96.12 95 ASP A C 1
ATOM 796 O O . ASP A 1 95 ? 9.512 4.462 -30.163 1.00 96.12 95 ASP A O 1
ATOM 800 N N . ALA A 1 96 ? 8.448 3.996 -32.076 1.00 93.50 96 ALA A N 1
ATOM 801 C CA . ALA A 1 96 ? 7.236 4.734 -31.718 1.00 93.50 96 ALA A CA 1
ATOM 802 C C . ALA A 1 96 ? 6.460 4.099 -30.555 1.00 93.50 96 ALA A C 1
ATOM 804 O O . ALA A 1 96 ? 5.500 4.679 -30.042 1.00 93.50 96 ALA A O 1
ATOM 805 N N . TYR A 1 97 ? 6.874 2.917 -30.114 1.00 90.94 97 TYR A N 1
ATOM 806 C CA . TYR A 1 97 ? 6.293 2.221 -28.985 1.00 90.94 97 TYR A CA 1
ATOM 807 C C . TYR A 1 97 ? 7.096 2.426 -27.707 1.00 90.94 97 TYR A C 1
ATOM 809 O O . TYR A 1 97 ? 6.575 2.118 -26.642 1.00 90.94 97 TYR A O 1
ATOM 817 N N . GLY A 1 98 ? 8.301 2.991 -27.781 1.00 92.88 98 GLY A N 1
ATOM 818 C CA . GLY A 1 98 ? 9.158 3.175 -26.617 1.00 92.88 98 GLY A CA 1
ATOM 819 C C . GLY A 1 98 ? 9.943 1.917 -26.255 1.00 92.88 98 GLY A C 1
ATOM 820 O O . GLY A 1 98 ? 10.309 1.749 -25.092 1.00 92.88 98 GLY A O 1
ATOM 821 N N . TRP A 1 99 ? 10.200 1.025 -27.215 1.00 94.75 99 TRP A N 1
ATOM 822 C CA . TRP A 1 99 ? 11.167 -0.068 -27.080 1.00 94.75 99 TRP A CA 1
ATOM 823 C C . TRP A 1 99 ? 12.494 0.328 -27.713 1.00 94.75 99 TRP A C 1
ATOM 825 O O . TRP A 1 99 ? 12.519 1.104 -28.666 1.00 94.75 99 TRP A O 1
ATOM 835 N N . ARG A 1 100 ? 13.614 -0.196 -27.198 1.00 96.12 100 ARG A N 1
ATOM 836 C CA . ARG A 1 100 ? 14.952 0.133 -27.709 1.00 96.12 100 ARG A CA 1
ATOM 837 C C . ARG A 1 100 ? 15.238 -0.574 -29.040 1.00 96.12 100 ARG A C 1
ATOM 839 O O . ARG A 1 100 ? 15.976 -1.555 -29.089 1.00 96.12 100 ARG A O 1
ATOM 846 N N . ASN A 1 101 ? 14.651 -0.052 -30.106 1.00 97.62 101 ASN A N 1
ATOM 847 C CA . ASN A 1 101 ? 14.836 -0.478 -31.487 1.00 97.62 101 ASN A CA 1
ATOM 848 C C . ASN A 1 101 ? 15.052 0.753 -32.366 1.00 97.62 101 ASN A C 1
ATOM 850 O O . ASN A 1 101 ? 14.625 1.858 -32.020 1.00 97.62 101 ASN A O 1
ATOM 854 N N . ARG A 1 102 ? 15.683 0.566 -33.526 1.00 97.31 102 ARG A N 1
ATOM 855 C CA . ARG A 1 102 ? 15.686 1.612 -34.550 1.00 97.31 102 ARG A CA 1
ATOM 856 C C . ARG A 1 102 ? 14.300 1.716 -35.203 1.00 97.31 102 ARG A C 1
ATOM 858 O O . ARG A 1 102 ? 13.647 0.679 -35.368 1.00 97.31 102 ARG A O 1
ATOM 865 N N . PRO A 1 103 ? 13.854 2.917 -35.615 1.00 95.00 103 PRO A N 1
ATOM 866 C CA . PRO A 1 103 ? 12.541 3.100 -36.237 1.00 95.00 103 PRO A CA 1
ATOM 867 C C . PRO A 1 103 ? 12.300 2.219 -37.475 1.00 95.00 103 PRO A C 1
ATOM 869 O O . PRO A 1 103 ? 11.168 1.824 -37.740 1.00 95.00 103 PRO A O 1
ATOM 872 N N . GLU A 1 104 ? 13.345 1.858 -38.224 1.00 95.62 104 GLU A N 1
ATOM 873 C CA . GLU A 1 104 ? 13.232 1.023 -39.430 1.00 95.62 104 GLU A CA 1
ATOM 874 C C . GLU A 1 104 ? 12.844 -0.433 -39.120 1.00 95.62 104 GLU A C 1
ATOM 876 O O . GLU A 1 104 ? 12.267 -1.116 -39.971 1.00 95.62 104 GLU A O 1
ATOM 881 N N . ILE A 1 105 ? 13.138 -0.915 -37.906 1.00 95.88 105 ILE A N 1
ATOM 882 C CA . ILE A 1 105 ? 12.745 -2.258 -37.461 1.00 95.88 105 ILE A CA 1
ATOM 883 C C . ILE A 1 105 ? 11.238 -2.300 -37.191 1.00 95.88 105 ILE A C 1
ATOM 885 O O . ILE A 1 105 ? 10.576 -3.261 -37.572 1.00 95.88 105 ILE A O 1
ATOM 889 N N . GLU A 1 106 ? 10.669 -1.249 -36.595 1.00 93.12 106 GLU A N 1
ATOM 890 C CA . GLU A 1 106 ? 9.229 -1.165 -36.309 1.00 93.12 106 GLU A CA 1
ATOM 891 C C . GLU A 1 106 ? 8.374 -1.206 -37.587 1.00 93.12 106 GLU A C 1
ATOM 893 O O . GLU A 1 106 ? 7.267 -1.751 -37.586 1.00 93.12 106 GLU A O 1
ATOM 898 N N . GLN A 1 107 ? 8.895 -0.654 -38.688 1.00 93.94 107 GLN A N 1
ATOM 899 C CA . GLN A 1 107 ? 8.213 -0.585 -39.985 1.00 93.94 107 GLN A CA 1
ATOM 900 C C . GLN A 1 107 ? 8.054 -1.946 -40.670 1.00 93.94 107 GLN A C 1
ATOM 902 O O . GLN A 1 107 ? 7.333 -2.043 -41.660 1.00 93.94 107 GLN A O 1
ATOM 907 N N . GLN A 1 108 ? 8.706 -2.992 -40.164 1.00 95.44 108 GLN A N 1
ATOM 908 C CA . GLN A 1 108 ? 8.567 -4.329 -40.722 1.00 95.44 108 GLN A CA 1
ATOM 909 C C . GLN A 1 108 ? 7.179 -4.898 -40.399 1.00 95.44 108 GLN A C 1
ATOM 911 O O . GLN A 1 108 ? 6.690 -4.810 -39.267 1.00 95.44 108 GLN A O 1
ATOM 916 N N . ASP A 1 109 ? 6.559 -5.524 -41.400 1.00 93.81 109 ASP A N 1
ATOM 917 C CA . ASP A 1 109 ? 5.267 -6.202 -41.242 1.00 93.81 109 ASP A CA 1
ATOM 918 C C . ASP A 1 109 ? 5.370 -7.395 -40.285 1.00 93.81 109 ASP A C 1
ATOM 920 O O . ASP A 1 109 ? 4.410 -7.729 -39.589 1.00 93.81 109 ASP A O 1
ATOM 924 N N . LYS A 1 110 ? 6.547 -8.031 -40.250 1.00 95.81 110 LYS A N 1
ATOM 925 C CA . LYS A 1 110 ? 6.846 -9.186 -39.411 1.00 95.81 110 LYS A CA 1
ATOM 926 C C . LYS A 1 110 ? 8.311 -9.190 -38.980 1.00 95.81 110 LYS A C 1
ATOM 928 O O . LYS A 1 110 ? 9.198 -8.822 -39.746 1.00 95.81 110 LYS A O 1
ATOM 933 N N . TYR A 1 111 ? 8.554 -9.642 -37.761 1.00 96.75 111 TYR A N 1
ATOM 934 C CA . TYR A 1 111 ? 9.870 -9.879 -37.189 1.00 96.75 111 TYR A CA 1
ATOM 935 C C . TYR A 1 111 ? 10.223 -11.355 -37.373 1.00 96.75 111 TYR A C 1
ATOM 937 O O . TYR A 1 111 ? 9.359 -12.215 -37.252 1.00 96.75 111 TYR A O 1
ATOM 945 N N . ASP A 1 112 ? 11.477 -11.680 -37.667 1.00 96.81 112 ASP A N 1
ATOM 946 C CA . ASP A 1 112 ? 11.929 -13.076 -37.692 1.00 96.81 112 ASP A CA 1
ATOM 947 C C . ASP A 1 112 ? 12.147 -13.602 -36.264 1.00 96.81 112 ASP A C 1
ATOM 949 O O . ASP A 1 112 ? 11.875 -14.769 -35.974 1.00 96.81 112 ASP A O 1
ATOM 953 N N . VAL A 1 113 ? 12.648 -12.731 -35.380 1.00 97.06 113 VAL A N 1
ATOM 954 C CA . VAL A 1 113 ? 12.983 -13.044 -33.988 1.00 97.06 113 VAL A CA 1
ATOM 955 C C . VAL A 1 113 ? 12.510 -11.917 -33.080 1.00 97.06 113 VAL A C 1
ATOM 957 O O . VAL A 1 113 ? 12.752 -10.744 -33.370 1.00 97.06 113 VAL A O 1
ATOM 960 N N . VAL A 1 114 ? 11.906 -12.264 -31.947 1.00 96.50 114 VAL A N 1
ATOM 961 C CA . VAL A 1 114 ? 11.643 -11.312 -30.860 1.00 96.50 114 VAL A CA 1
ATOM 962 C C . VAL A 1 114 ? 12.467 -11.702 -29.640 1.00 96.50 114 VAL A C 1
ATOM 964 O O . VAL A 1 114 ? 12.517 -12.876 -29.275 1.00 96.50 114 VAL A O 1
ATOM 967 N N . VAL A 1 115 ? 13.136 -10.728 -29.026 1.00 95.12 115 VAL A N 1
ATOM 968 C CA . VAL A 1 115 ? 14.014 -10.937 -27.871 1.00 95.12 115 VAL A CA 1
ATOM 969 C C . VAL A 1 115 ? 13.459 -10.222 -26.646 1.00 95.12 115 VAL A C 1
ATOM 971 O O . VAL A 1 115 ? 13.225 -9.012 -26.665 1.00 95.12 115 VAL A O 1
ATOM 974 N N . LEU A 1 116 ? 13.266 -10.984 -25.576 1.00 91.12 116 LEU A N 1
ATOM 975 C CA . LEU A 1 116 ? 12.722 -10.553 -24.296 1.00 91.12 116 LEU A CA 1
ATOM 976 C C . LEU A 1 116 ? 13.777 -10.740 -23.211 1.00 91.12 116 LEU A C 1
ATOM 978 O O . LEU A 1 116 ? 14.460 -11.765 -23.170 1.00 91.12 116 LEU A O 1
ATOM 982 N N . GLY A 1 117 ? 13.876 -9.777 -22.305 1.00 86.50 117 GLY A N 1
ATOM 983 C CA . GLY A 1 117 ? 14.716 -9.898 -21.128 1.00 86.50 117 GLY A CA 1
ATOM 984 C C . GLY A 1 117 ? 14.817 -8.623 -20.313 1.00 86.50 117 GLY A C 1
ATOM 985 O O . GLY A 1 117 ? 14.065 -7.650 -20.486 1.00 86.50 117 GLY A O 1
ATOM 986 N N . ASP A 1 118 ? 15.766 -8.650 -19.383 1.00 83.00 118 ASP A N 1
ATOM 987 C CA . ASP A 1 118 ? 15.985 -7.554 -18.455 1.00 83.00 118 ASP A CA 1
ATOM 988 C C . ASP A 1 118 ? 16.900 -6.448 -19.016 1.00 83.00 118 ASP A C 1
ATOM 990 O O . ASP A 1 118 ? 17.123 -6.337 -20.227 1.00 83.00 118 ASP A O 1
ATOM 994 N N . SER A 1 119 ? 17.433 -5.591 -18.140 1.00 84.38 119 SER A N 1
ATOM 995 C CA . SER A 1 119 ? 18.360 -4.516 -18.514 1.00 84.38 119 SER A CA 1
ATOM 996 C C . SER A 1 119 ? 19.586 -4.999 -19.304 1.00 84.38 119 SER A C 1
ATOM 998 O O . SER A 1 119 ? 20.161 -4.217 -20.061 1.00 84.38 119 SER A O 1
ATOM 1000 N N . ASN A 1 120 ? 19.986 -6.269 -19.173 1.00 85.19 120 ASN A N 1
ATOM 1001 C CA . ASN A 1 120 ? 21.062 -6.863 -19.965 1.00 85.19 120 ASN A CA 1
ATOM 1002 C C . ASN A 1 120 ? 20.668 -7.043 -21.431 1.00 85.19 120 ASN A C 1
ATOM 1004 O O . ASN A 1 120 ? 21.487 -6.771 -22.305 1.00 85.19 120 ASN A O 1
ATOM 1008 N N . ILE A 1 121 ? 19.434 -7.473 -21.706 1.00 91.50 121 ILE A N 1
ATOM 1009 C CA . ILE A 1 121 ? 18.943 -7.635 -23.080 1.00 91.50 121 ILE A CA 1
ATOM 1010 C C . ILE A 1 121 ? 18.631 -6.289 -23.710 1.00 91.50 121 ILE A C 1
ATOM 1012 O O . ILE A 1 121 ? 18.964 -6.078 -24.877 1.00 91.50 121 ILE A O 1
ATOM 1016 N N . VAL A 1 122 ? 18.098 -5.336 -22.936 1.00 92.38 122 VAL A N 1
ATOM 1017 C CA . VAL A 1 122 ? 18.028 -3.956 -23.438 1.00 92.38 122 VAL A CA 1
ATOM 1018 C C . VAL A 1 122 ? 19.423 -3.389 -23.708 1.00 92.38 122 VAL A C 1
ATOM 1020 O O . VAL A 1 122 ? 19.575 -2.443 -24.479 1.00 92.38 122 VAL A O 1
ATOM 1023 N N . GLY A 1 123 ? 20.450 -3.954 -23.071 1.00 91.56 123 GLY A N 1
ATOM 1024 C CA . GLY A 1 123 ? 21.821 -3.495 -23.171 1.00 91.56 123 GLY A CA 1
ATOM 1025 C C . GLY A 1 123 ? 21.977 -2.130 -22.524 1.00 91.56 123 GLY A C 1
ATOM 1026 O O . GLY A 1 123 ? 22.540 -1.236 -23.140 1.00 91.56 123 GLY A O 1
ATOM 1027 N N . SER A 1 124 ? 21.482 -1.935 -21.297 1.00 88.31 124 SER A N 1
ATOM 1028 C CA . SER A 1 124 ? 21.478 -0.640 -20.583 1.00 88.31 124 SER A CA 1
ATOM 1029 C C . SER A 1 124 ? 22.860 0.016 -20.414 1.00 88.31 124 SER A C 1
ATOM 1031 O O . SER A 1 124 ? 22.960 1.109 -19.867 1.00 88.31 124 SER A O 1
ATOM 1033 N N . PHE A 1 125 ? 23.910 -0.701 -20.801 1.00 85.00 125 PHE A N 1
ATOM 1034 C CA . PHE A 1 125 ? 25.313 -0.321 -20.786 1.00 85.00 125 PHE A CA 1
ATOM 1035 C C . PHE A 1 125 ? 25.979 -0.565 -22.149 1.00 85.00 125 PHE A C 1
ATOM 1037 O O . PHE A 1 125 ? 27.186 -0.708 -22.212 1.00 85.00 125 PHE A O 1
ATOM 1044 N N . LEU A 1 126 ? 25.250 -0.723 -23.247 1.00 90.12 126 LEU A N 1
ATOM 1045 C CA . LEU A 1 126 ? 25.798 -1.001 -24.580 1.00 90.12 126 LEU A CA 1
ATOM 1046 C C . LEU A 1 126 ? 25.462 0.147 -25.527 1.00 90.12 126 LEU A C 1
ATOM 1048 O O . LEU A 1 126 ? 24.423 0.793 -25.369 1.00 90.12 126 LEU A O 1
ATOM 1052 N N . ASP A 1 127 ? 26.324 0.374 -26.517 1.00 94.50 127 ASP A N 1
ATOM 1053 C CA . ASP A 1 127 ? 25.967 1.185 -27.680 1.00 94.50 127 ASP A CA 1
ATOM 1054 C C . ASP A 1 127 ? 24.829 0.513 -28.466 1.00 94.50 127 ASP A C 1
ATOM 1056 O O . ASP A 1 127 ? 24.640 -0.703 -28.365 1.00 94.50 127 ASP A O 1
ATOM 1060 N N . GLN A 1 128 ? 24.069 1.280 -29.254 1.00 96.69 128 GLN A N 1
ATOM 1061 C CA . GLN A 1 128 ? 23.010 0.721 -30.093 1.00 96.69 128 GLN A CA 1
ATOM 1062 C C . GLN A 1 128 ? 23.528 -0.413 -30.987 1.00 96.69 128 GLN A C 1
ATOM 1064 O O . GLN A 1 128 ? 22.876 -1.446 -31.067 1.00 96.69 128 GLN A O 1
ATOM 1069 N N . GLY A 1 129 ? 24.684 -0.269 -31.642 1.00 96.94 129 GLY A N 1
ATOM 1070 C CA . GLY A 1 129 ? 25.196 -1.312 -32.543 1.00 96.94 129 GLY A CA 1
ATOM 1071 C C . GLY A 1 129 ? 25.571 -2.621 -31.837 1.00 96.94 129 GLY A C 1
ATOM 1072 O O . GLY A 1 129 ? 25.648 -3.669 -32.479 1.00 96.94 129 GLY A O 1
ATOM 1073 N N . ASP A 1 130 ? 25.768 -2.565 -30.519 1.00 96.19 130 ASP A N 1
ATOM 1074 C CA . ASP A 1 130 ? 26.253 -3.677 -29.706 1.00 96.19 130 ASP A CA 1
ATOM 1075 C C . ASP A 1 130 ? 25.134 -4.424 -28.967 1.00 96.19 130 ASP A C 1
ATOM 1077 O O . ASP A 1 130 ? 25.394 -5.480 -28.379 1.00 96.19 130 ASP A O 1
ATOM 1081 N N . VAL A 1 131 ? 23.890 -3.920 -28.968 1.00 95.75 131 VAL A N 1
ATOM 1082 C CA . VAL A 1 131 ? 22.790 -4.631 -28.297 1.00 95.75 131 VAL A CA 1
ATOM 1083 C C . VAL A 1 131 ? 22.480 -5.953 -28.998 1.00 95.75 131 VAL A C 1
ATOM 1085 O O . VAL A 1 131 ? 22.634 -6.094 -30.213 1.00 95.75 131 VAL A O 1
ATOM 1088 N N . LEU A 1 132 ? 22.002 -6.939 -28.230 1.00 95.69 132 LEU A N 1
ATOM 1089 C CA . LEU A 1 132 ? 21.809 -8.308 -28.716 1.00 95.69 132 LEU A CA 1
ATOM 1090 C C . LEU A 1 132 ? 20.953 -8.370 -29.990 1.00 95.69 132 LEU A C 1
ATOM 1092 O O . LEU A 1 132 ? 21.313 -9.089 -30.919 1.00 95.69 132 LEU A O 1
ATOM 1096 N N . ALA A 1 133 ? 19.862 -7.602 -30.051 1.00 96.44 133 ALA A N 1
ATOM 1097 C CA . ALA A 1 133 ? 18.980 -7.573 -31.216 1.00 96.44 133 ALA A CA 1
ATOM 1098 C C . ALA A 1 133 ? 19.707 -7.111 -32.494 1.00 96.44 133 ALA A C 1
ATOM 1100 O O . ALA A 1 133 ? 19.588 -7.750 -33.537 1.00 96.44 133 ALA A O 1
ATOM 1101 N N . GLU A 1 134 ? 20.529 -6.066 -32.400 1.00 97.81 134 GLU A N 1
ATOM 1102 C CA . GLU A 1 134 ? 21.276 -5.493 -33.530 1.00 97.81 134 GLU A CA 1
ATOM 1103 C C . GLU A 1 134 ? 22.384 -6.438 -33.996 1.00 97.81 134 GLU A C 1
ATOM 1105 O O . GLU A 1 134 ? 22.496 -6.748 -35.184 1.00 97.81 134 GLU A O 1
ATOM 1110 N N . VAL A 1 135 ? 23.141 -7.004 -33.052 1.00 97.81 135 VAL A N 1
ATOM 1111 C CA . VAL A 1 135 ? 24.185 -7.992 -33.354 1.00 97.81 135 VAL A CA 1
ATOM 1112 C C . VAL A 1 135 ? 23.587 -9.252 -33.984 1.00 97.81 135 VAL A C 1
ATOM 1114 O O . VAL A 1 135 ? 24.137 -9.779 -34.958 1.00 97.81 135 VAL A O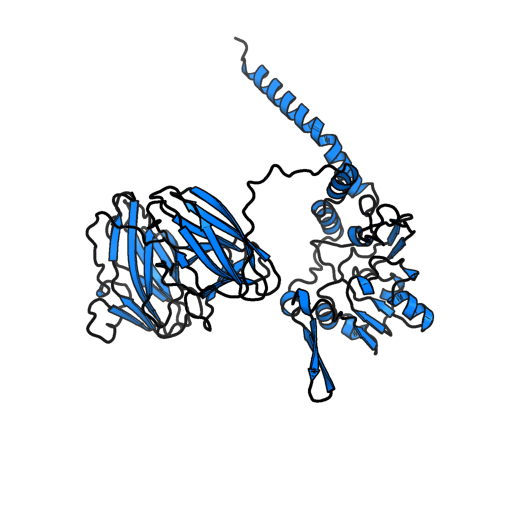 1
ATOM 1117 N N . MET A 1 136 ? 22.462 -9.749 -33.459 1.00 96.38 136 MET A N 1
ATOM 1118 C CA . MET A 1 136 ? 21.761 -10.899 -34.031 1.00 96.38 136 MET A CA 1
ATOM 1119 C C . MET A 1 136 ? 21.245 -10.587 -35.434 1.00 96.38 136 MET A C 1
ATOM 1121 O O . MET A 1 136 ? 21.493 -11.380 -36.346 1.00 96.38 136 MET A O 1
ATOM 1125 N N . GLY A 1 137 ? 20.585 -9.444 -35.629 1.00 96.44 137 GLY A N 1
ATOM 1126 C CA . GLY A 1 137 ? 20.047 -9.037 -36.926 1.00 96.44 137 GLY A CA 1
ATOM 1127 C C . GLY A 1 137 ? 21.137 -8.896 -37.983 1.00 96.44 137 GLY A C 1
ATOM 1128 O O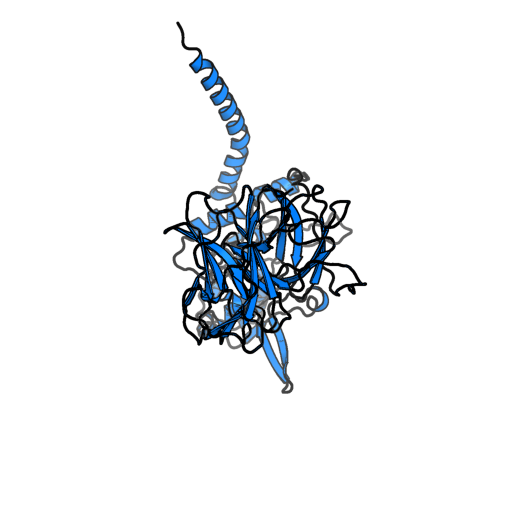 . GLY A 1 137 ? 21.042 -9.500 -39.053 1.00 96.44 137 GLY A O 1
ATOM 1129 N N . ALA A 1 138 ? 22.238 -8.221 -37.646 1.00 97.12 138 ALA A N 1
ATOM 1130 C CA . ALA A 1 138 ? 23.380 -8.045 -38.540 1.00 97.12 138 ALA A CA 1
ATOM 1131 C C . ALA A 1 138 ? 24.041 -9.378 -38.931 1.00 97.12 138 ALA A C 1
ATOM 1133 O O . ALA A 1 138 ? 24.362 -9.595 -40.102 1.00 97.12 138 ALA A O 1
ATOM 1134 N N . ARG A 1 139 ? 24.235 -10.299 -37.975 1.00 97.62 139 ARG A N 1
ATOM 1135 C CA . ARG A 1 139 ? 24.912 -11.586 -38.231 1.00 97.62 139 ARG A CA 1
ATOM 1136 C C . ARG A 1 139 ? 24.043 -12.593 -38.973 1.00 97.62 139 ARG A C 1
ATOM 1138 O O . ARG A 1 139 ? 24.563 -13.352 -39.788 1.00 97.62 139 ARG A O 1
ATOM 1145 N N . SER A 1 140 ? 22.747 -12.624 -38.680 1.00 96.06 140 SER A N 1
ATOM 1146 C CA . SER A 1 140 ? 21.812 -13.587 -39.276 1.00 96.06 140 SER A CA 1
ATOM 1147 C C . SER A 1 140 ? 21.114 -13.062 -40.532 1.00 96.06 140 SER A C 1
ATOM 1149 O O . SER A 1 140 ? 20.523 -13.855 -41.262 1.00 96.06 140 SER A O 1
ATOM 1151 N N . LYS A 1 141 ? 21.217 -11.753 -40.813 1.00 96.00 141 LYS A N 1
ATOM 1152 C CA . LYS A 1 141 ? 20.439 -11.047 -41.845 1.00 96.00 141 LYS A CA 1
ATOM 1153 C C . LYS A 1 141 ? 18.931 -11.225 -41.634 1.00 96.00 141 LYS A C 1
ATOM 1155 O O . LYS A 1 141 ? 18.192 -11.494 -42.580 1.00 96.00 141 LYS A O 1
ATOM 1160 N N . LYS A 1 142 ? 18.504 -11.125 -40.376 1.00 96.44 142 LYS A N 1
ATOM 1161 C CA . LYS A 1 142 ? 17.120 -11.299 -39.924 1.00 96.44 142 LYS A CA 1
ATOM 1162 C C . LYS A 1 142 ? 16.607 -10.039 -39.246 1.00 96.44 142 LYS A C 1
ATOM 1164 O O . LYS A 1 142 ? 17.393 -9.268 -38.697 1.00 96.44 142 LYS A O 1
ATOM 1169 N N . VAL A 1 143 ? 15.293 -9.851 -39.259 1.00 97.19 143 VAL A N 1
ATOM 1170 C CA . VAL A 1 143 ? 14.622 -8.780 -38.519 1.00 97.19 143 VAL A CA 1
ATOM 1171 C C . VAL A 1 143 ? 14.472 -9.219 -37.067 1.00 97.19 143 VAL A C 1
ATOM 1173 O O . VAL A 1 143 ? 13.673 -10.105 -36.760 1.00 97.19 143 VAL A O 1
ATOM 1176 N N . VAL A 1 144 ? 15.253 -8.615 -36.174 1.00 97.50 144 VAL A N 1
ATOM 1177 C CA . VAL A 1 144 ? 15.254 -8.946 -34.745 1.00 97.50 144 VAL A CA 1
ATOM 1178 C C . VAL A 1 144 ? 14.710 -7.765 -33.955 1.00 97.50 144 VAL A C 1
ATOM 1180 O O . VAL A 1 144 ? 15.271 -6.674 -34.009 1.00 97.50 144 VAL A O 1
ATOM 1183 N N . TYR A 1 145 ? 13.625 -7.991 -33.220 1.00 97.50 145 TYR A N 1
ATOM 1184 C CA . TYR A 1 145 ? 12.949 -6.966 -32.431 1.00 97.50 145 TYR A CA 1
ATOM 1185 C C . TYR A 1 145 ? 13.211 -7.163 -30.937 1.00 97.50 145 TYR A C 1
ATOM 1187 O O . TYR A 1 145 ? 13.011 -8.256 -30.406 1.00 97.50 145 TYR A O 1
ATOM 1195 N N . SER A 1 146 ? 13.636 -6.112 -30.239 1.00 95.94 146 SER A N 1
ATOM 1196 C CA . SER A 1 146 ? 13.798 -6.123 -28.784 1.00 95.94 146 SER A CA 1
ATOM 1197 C C . SER A 1 146 ? 12.505 -5.686 -28.093 1.00 95.94 146 SER A C 1
ATOM 1199 O O . SER A 1 146 ? 12.063 -4.551 -28.266 1.00 95.94 146 SER A O 1
ATOM 1201 N N . TYR A 1 147 ? 11.925 -6.568 -27.277 1.00 94.12 147 TYR A N 1
ATOM 1202 C CA . TYR A 1 147 ? 10.759 -6.321 -26.416 1.00 94.12 147 TYR A CA 1
ATOM 1203 C C . TYR A 1 147 ? 11.191 -6.429 -24.941 1.00 94.12 147 TYR A C 1
ATOM 1205 O O . TYR A 1 147 ? 10.770 -7.312 -24.196 1.00 94.12 147 TYR A O 1
ATOM 1213 N N . SER A 1 148 ? 12.154 -5.599 -24.534 1.00 90.44 148 SER A N 1
ATOM 1214 C CA . SER A 1 148 ? 12.871 -5.745 -23.256 1.00 90.44 148 SER A CA 1
ATOM 1215 C C . SER A 1 148 ? 12.826 -4.467 -22.407 1.00 90.44 148 SER A C 1
ATOM 1217 O O . SER A 1 148 ? 12.891 -3.360 -22.941 1.00 90.44 148 SER A O 1
ATOM 1219 N N . TYR A 1 149 ? 12.722 -4.612 -21.078 1.00 80.62 149 TYR A N 1
ATOM 1220 C CA . TYR A 1 149 ? 12.595 -3.487 -20.124 1.00 80.62 149 TYR A CA 1
ATOM 1221 C C . TYR A 1 149 ? 13.324 -3.711 -18.786 1.00 80.62 149 TYR A C 1
ATOM 1223 O O . TYR A 1 149 ? 13.847 -2.769 -18.206 1.00 80.62 149 TYR A O 1
ATOM 1231 N N . GLY A 1 150 ? 13.388 -4.935 -18.262 1.00 69.56 150 GLY A N 1
ATOM 1232 C CA . GLY A 1 150 ? 13.828 -5.159 -16.872 1.00 69.56 150 GLY A CA 1
ATOM 1233 C C . GLY A 1 150 ? 12.768 -5.818 -15.996 1.00 69.56 150 GLY A C 1
ATOM 1234 O O . GLY A 1 150 ? 13.100 -6.680 -15.190 1.00 69.56 150 GLY A O 1
ATOM 1235 N N . SER A 1 151 ? 11.493 -5.475 -16.192 1.00 64.19 151 SER A N 1
ATOM 1236 C CA . SER A 1 151 ? 10.343 -6.068 -15.493 1.00 64.19 151 SER A CA 1
ATOM 1237 C C . SER A 1 151 ? 9.130 -6.163 -16.424 1.00 64.19 151 SER A C 1
ATOM 1239 O O . SER A 1 151 ? 9.098 -5.503 -17.459 1.00 64.19 151 SER A O 1
ATOM 1241 N N . ASP A 1 152 ? 8.152 -7.002 -16.085 1.00 63.69 152 ASP A N 1
ATOM 1242 C CA . ASP A 1 152 ? 6.820 -7.094 -16.714 1.00 63.69 152 ASP A CA 1
ATOM 1243 C C . ASP A 1 152 ? 6.737 -7.379 -18.246 1.00 63.69 152 ASP A C 1
ATOM 1245 O O . ASP A 1 152 ? 5.650 -7.441 -18.814 1.00 63.69 152 ASP A O 1
ATOM 1249 N N . HIS A 1 153 ? 7.854 -7.608 -18.943 1.00 71.00 153 HIS A N 1
ATOM 1250 C CA . HIS A 1 153 ? 7.906 -7.659 -20.411 1.00 71.00 153 HIS A CA 1
ATOM 1251 C C . HIS A 1 153 ? 7.310 -8.928 -21.059 1.00 71.00 153 HIS A C 1
ATOM 1253 O O . HIS A 1 153 ? 6.908 -8.869 -22.219 1.00 71.00 153 HIS A O 1
ATOM 1259 N N . ILE A 1 154 ? 7.202 -10.057 -20.345 1.00 76.81 154 ILE A N 1
ATOM 1260 C CA . ILE A 1 154 ? 6.683 -11.313 -20.925 1.00 76.81 154 ILE A CA 1
ATOM 1261 C C . ILE A 1 154 ? 5.155 -11.285 -21.040 1.00 76.81 154 ILE A C 1
ATOM 1263 O O . ILE A 1 154 ? 4.629 -11.489 -22.133 1.00 76.81 154 ILE A O 1
ATOM 1267 N N . SER A 1 155 ? 4.435 -10.965 -19.955 1.00 71.19 155 SER A N 1
ATOM 1268 C CA . SER A 1 155 ? 2.974 -10.764 -20.012 1.00 71.19 155 SER A CA 1
ATOM 1269 C C . SER A 1 155 ? 2.610 -9.701 -21.031 1.00 71.19 155 SER A C 1
ATOM 1271 O O . SER A 1 155 ? 1.640 -9.855 -21.771 1.00 71.19 155 SER A O 1
ATOM 1273 N N . LEU A 1 156 ? 3.383 -8.613 -21.077 1.00 75.56 156 LEU A N 1
ATOM 1274 C CA . LEU A 1 156 ? 3.148 -7.542 -22.034 1.00 75.56 156 LEU A CA 1
ATOM 1275 C C . LEU A 1 156 ? 3.258 -8.033 -23.464 1.00 75.56 156 LEU A C 1
ATOM 1277 O O . LEU A 1 156 ? 2.389 -7.726 -24.265 1.00 75.56 156 LEU A O 1
ATOM 1281 N N . TYR A 1 157 ? 4.282 -8.819 -23.773 1.00 86.38 157 TYR A N 1
ATOM 1282 C CA . TYR A 1 157 ? 4.435 -9.395 -25.099 1.00 86.38 157 TYR A CA 1
ATOM 1283 C C . TYR A 1 157 ? 3.233 -10.274 -25.482 1.00 86.38 157 TYR A C 1
ATOM 1285 O O . TYR A 1 157 ? 2.694 -10.124 -26.575 1.00 86.38 157 TYR A O 1
ATOM 1293 N N . PHE A 1 158 ? 2.770 -11.150 -24.581 1.00 81.88 158 PHE A N 1
ATOM 1294 C CA . PHE A 1 158 ? 1.647 -12.054 -24.870 1.00 81.88 158 PHE A CA 1
ATOM 1295 C C . PHE A 1 158 ? 0.267 -11.378 -24.859 1.00 81.88 158 PHE A C 1
ATOM 1297 O O . PHE A 1 158 ? -0.673 -11.922 -25.429 1.00 81.88 158 PHE A O 1
ATOM 1304 N N . SER A 1 159 ? 0.130 -10.215 -24.219 1.00 76.31 159 SER A N 1
ATOM 1305 C CA . SER A 1 159 ? -1.109 -9.416 -24.220 1.00 76.31 159 SER A CA 1
ATOM 1306 C C . SER A 1 159 ? -1.141 -8.348 -25.315 1.00 76.31 159 SER A C 1
ATOM 1308 O O . SER A 1 159 ? -2.191 -7.770 -25.600 1.00 76.31 159 SER A O 1
ATOM 1310 N N . ASP A 1 160 ? -0.007 -8.085 -25.957 1.00 82.56 160 ASP A N 1
ATOM 1311 C CA . ASP A 1 160 ? 0.096 -7.117 -27.031 1.00 82.56 160 ASP A CA 1
ATOM 1312 C C . ASP A 1 160 ? -0.388 -7.708 -28.361 1.00 82.56 160 ASP A C 1
ATOM 1314 O O . ASP A 1 160 ? 0.340 -8.406 -29.067 1.00 82.56 160 ASP A O 1
ATOM 1318 N N . SER A 1 161 ? -1.609 -7.340 -28.756 1.00 84.44 161 SER A N 1
ATOM 1319 C CA . SER A 1 161 ? -2.208 -7.737 -30.043 1.00 84.44 161 SER A CA 1
ATOM 1320 C C . SER A 1 161 ? -1.351 -7.414 -31.279 1.00 84.44 161 SER A C 1
ATOM 1322 O O . SER A 1 161 ? -1.542 -8.005 -32.344 1.00 84.44 161 SER A O 1
ATOM 1324 N N . ARG A 1 162 ? -0.380 -6.492 -31.185 1.00 88.44 162 ARG A N 1
ATOM 1325 C CA . ARG A 1 162 ? 0.571 -6.240 -32.279 1.00 88.44 162 ARG A CA 1
ATOM 1326 C C . ARG A 1 162 ? 1.496 -7.431 -32.481 1.00 88.44 162 ARG A C 1
ATOM 1328 O O . ARG A 1 162 ? 1.804 -7.761 -33.625 1.00 88.44 162 ARG A O 1
ATOM 1335 N N . MET A 1 163 ? 1.926 -8.076 -31.398 1.00 91.00 163 MET A N 1
ATOM 1336 C CA . MET A 1 163 ? 2.833 -9.221 -31.449 1.00 91.00 163 MET A CA 1
ATOM 1337 C C . MET A 1 163 ? 2.149 -10.464 -32.021 1.00 91.00 163 MET A C 1
ATOM 1339 O O . MET A 1 163 ? 2.819 -11.247 -32.685 1.00 91.00 163 MET A O 1
ATOM 1343 N N . GLU A 1 164 ? 0.822 -10.595 -31.906 1.00 87.44 164 GLU A N 1
ATOM 1344 C CA . GLU A 1 164 ? 0.066 -11.657 -32.596 1.00 87.44 164 GLU A CA 1
ATOM 1345 C C . GLU A 1 164 ? 0.274 -11.629 -34.119 1.00 87.44 164 GLU A C 1
ATOM 1347 O O . GLU A 1 164 ? 0.311 -12.671 -34.769 1.00 87.44 164 GLU A O 1
ATOM 1352 N N . LYS A 1 165 ? 0.410 -10.427 -34.694 1.00 89.00 165 LYS A N 1
ATOM 1353 C CA . LYS A 1 165 ? 0.574 -10.228 -36.142 1.00 89.00 165 LYS A CA 1
ATOM 1354 C C . LYS A 1 165 ? 2.035 -10.104 -36.553 1.00 89.00 165 LYS A C 1
ATOM 1356 O O . LYS A 1 165 ? 2.428 -10.655 -37.578 1.00 89.00 165 LYS A O 1
ATOM 1361 N N . LYS A 1 166 ? 2.817 -9.354 -35.773 1.00 93.50 166 LYS A N 1
ATOM 1362 C CA . LYS A 1 166 ? 4.196 -8.999 -36.111 1.00 93.50 166 LYS A CA 1
ATOM 1363 C C . LYS A 1 166 ? 5.221 -10.034 -35.664 1.00 93.50 166 LYS A C 1
ATOM 1365 O O . LYS A 1 166 ? 6.318 -10.027 -36.206 1.00 93.50 166 LYS A O 1
ATOM 1370 N N . SER A 1 167 ? 4.933 -10.900 -34.693 1.00 89.94 167 SER A N 1
ATOM 1371 C CA . SER A 1 167 ? 5.961 -11.809 -34.183 1.00 89.94 167 SER A CA 1
ATOM 1372 C C . SER A 1 167 ? 6.325 -12.933 -35.160 1.00 89.94 167 SER A C 1
ATOM 1374 O O . SER A 1 167 ? 5.518 -13.376 -35.984 1.00 89.94 167 SER A O 1
ATOM 1376 N N . GLY A 1 168 ? 7.580 -13.365 -35.067 1.00 82.62 168 GLY A N 1
ATOM 1377 C CA . GLY A 1 168 ? 8.185 -14.420 -35.870 1.00 82.62 168 GLY A CA 1
ATOM 1378 C C . GLY A 1 168 ? 7.970 -15.817 -35.316 1.00 82.62 168 GLY A C 1
ATOM 1379 O O . GLY A 1 168 ? 7.203 -16.044 -34.387 1.00 82.62 168 GLY A O 1
ATOM 1380 N N . GLU A 1 169 ? 8.687 -16.774 -35.898 1.00 83.44 169 GLU A N 1
ATOM 1381 C CA . GLU A 1 169 ? 8.675 -18.166 -35.432 1.00 83.44 169 GLU A CA 1
ATOM 1382 C C . GLU A 1 169 ? 9.518 -18.359 -34.164 1.00 83.44 169 GLU A C 1
ATOM 1384 O O . GLU A 1 169 ? 9.320 -19.334 -33.440 1.00 83.44 169 GLU A O 1
ATOM 1389 N N . LEU A 1 170 ? 10.452 -17.439 -33.884 1.00 93.44 170 LEU A N 1
ATOM 1390 C CA . LEU A 1 170 ? 11.389 -17.556 -32.773 1.00 93.44 170 LEU A CA 1
ATOM 1391 C C . LEU A 1 170 ? 11.202 -16.449 -31.731 1.00 93.44 170 LEU A C 1
ATOM 1393 O O . LEU A 1 170 ? 11.432 -15.268 -31.993 1.00 93.44 170 LEU A O 1
ATOM 1397 N N . LEU A 1 171 ? 10.886 -16.873 -30.511 1.00 91.62 171 LEU A N 1
ATOM 1398 C CA . LEU A 1 171 ? 10.932 -16.053 -29.308 1.00 91.62 171 LEU A CA 1
ATOM 1399 C C . LEU A 1 171 ? 12.178 -16.425 -28.498 1.00 91.62 171 LEU A C 1
ATOM 1401 O O . LEU A 1 171 ? 12.325 -17.571 -28.072 1.00 91.62 171 LEU A O 1
ATOM 1405 N N . VAL A 1 172 ? 13.074 -15.466 -28.278 1.00 91.50 172 VAL A N 1
ATOM 1406 C CA . VAL A 1 172 ? 14.240 -15.622 -27.399 1.00 91.50 172 VAL A CA 1
ATOM 1407 C C . VAL A 1 172 ? 13.931 -14.943 -26.078 1.00 91.50 172 VAL A C 1
ATOM 1409 O O . VAL A 1 172 ? 13.640 -13.752 -26.047 1.00 91.50 172 VAL A O 1
ATOM 1412 N N . LEU A 1 173 ? 14.018 -15.694 -24.986 1.00 86.31 173 LEU A N 1
ATOM 1413 C CA . LEU A 1 173 ? 13.699 -15.200 -23.656 1.00 86.31 173 LEU A CA 1
ATOM 1414 C C . LEU A 1 173 ? 14.893 -15.381 -22.721 1.00 86.31 173 LEU A C 1
ATOM 1416 O O . LEU A 1 173 ? 15.368 -16.497 -22.505 1.00 86.31 173 LEU A O 1
ATOM 1420 N N . GLU A 1 174 ? 15.381 -14.274 -22.174 1.00 82.62 174 GLU A N 1
ATOM 1421 C CA . GLU A 1 174 ? 16.410 -14.258 -21.142 1.00 82.62 174 GLU A CA 1
ATOM 1422 C C . GLU A 1 174 ? 15.783 -14.361 -19.752 1.00 82.62 174 GLU A C 1
ATOM 1424 O O . GLU A 1 174 ? 14.791 -13.708 -19.433 1.00 82.62 174 GLU A O 1
ATOM 1429 N N . SER A 1 175 ? 16.373 -15.212 -18.913 1.00 68.94 175 SER A N 1
ATOM 1430 C CA . SER A 1 175 ? 15.981 -15.368 -17.517 1.00 68.94 175 SER A CA 1
ATOM 1431 C C . SER A 1 175 ? 17.185 -15.752 -16.669 1.00 68.94 175 SER A C 1
ATOM 1433 O O . SER A 1 175 ? 17.949 -16.660 -17.007 1.00 68.94 175 SER A O 1
ATOM 1435 N N . LYS A 1 176 ? 17.375 -15.041 -15.555 1.00 62.47 176 LYS A N 1
ATOM 1436 C CA . LYS A 1 176 ? 18.495 -15.249 -14.632 1.00 62.47 176 LYS A CA 1
ATOM 1437 C C . LYS A 1 176 ? 18.121 -16.246 -13.542 1.00 62.47 176 LYS A C 1
ATOM 1439 O O . LYS A 1 176 ? 17.269 -15.964 -12.708 1.00 62.47 176 LYS A O 1
ATOM 1444 N N . ALA A 1 177 ? 18.863 -17.349 -13.457 1.00 45.88 177 ALA A N 1
ATOM 1445 C CA . ALA A 1 177 ? 18.741 -18.311 -12.357 1.00 45.88 177 ALA A CA 1
ATOM 1446 C C . ALA A 1 177 ? 19.257 -17.772 -10.999 1.00 45.88 177 ALA A C 1
ATOM 1448 O O . ALA A 1 177 ? 18.823 -18.230 -9.948 1.00 45.88 177 ALA A O 1
ATOM 1449 N N . GLY A 1 178 ? 20.184 -16.802 -10.999 1.00 40.91 178 GLY A N 1
ATOM 1450 C CA . GLY A 1 178 ? 20.971 -16.425 -9.811 1.00 40.91 178 GLY A CA 1
ATOM 1451 C C . GLY A 1 178 ? 20.268 -15.569 -8.748 1.00 40.91 178 GLY A C 1
ATOM 1452 O O . GLY A 1 178 ? 20.634 -15.652 -7.586 1.00 40.91 178 GLY A O 1
ATOM 1453 N N . ASN A 1 179 ? 19.238 -14.787 -9.094 1.00 42.06 179 ASN A N 1
ATOM 1454 C CA . ASN A 1 179 ? 18.534 -13.931 -8.115 1.00 42.06 179 ASN A CA 1
ATOM 1455 C C . ASN A 1 179 ? 17.380 -14.651 -7.388 1.00 42.06 179 ASN A C 1
ATOM 1457 O O . ASN A 1 179 ? 16.773 -14.088 -6.469 1.00 42.06 179 ASN A O 1
ATOM 1461 N N . TRP A 1 180 ? 17.084 -15.891 -7.797 1.00 42.47 180 TRP A N 1
ATOM 1462 C CA . TRP A 1 180 ? 16.077 -16.768 -7.195 1.00 42.47 180 TRP A CA 1
ATOM 1463 C C . TRP A 1 180 ? 16.384 -17.076 -5.726 1.00 42.47 180 TRP A C 1
ATOM 1465 O O . TRP A 1 180 ? 15.480 -17.031 -4.895 1.00 42.47 180 TRP A O 1
ATOM 1475 N N . SER A 1 181 ? 17.654 -17.341 -5.395 1.00 38.34 181 SER A N 1
ATOM 1476 C CA . SER A 1 181 ? 18.057 -17.737 -4.040 1.00 38.34 181 SER A CA 1
ATOM 1477 C C . SER A 1 181 ? 17.932 -16.615 -3.010 1.00 38.34 181 SER A C 1
ATOM 1479 O O . SER A 1 181 ? 17.705 -16.902 -1.837 1.00 38.34 181 SER A O 1
ATOM 1481 N N . ASP A 1 182 ? 18.039 -15.355 -3.443 1.00 37.78 182 ASP A N 1
ATOM 1482 C CA . ASP A 1 182 ? 18.290 -14.240 -2.523 1.00 37.78 182 ASP A CA 1
ATOM 1483 C C . ASP A 1 182 ? 17.073 -13.327 -2.324 1.00 37.78 182 ASP A C 1
ATOM 1485 O O . ASP A 1 182 ? 16.922 -12.724 -1.263 1.00 37.78 182 ASP A O 1
ATOM 1489 N N . THR A 1 183 ? 16.190 -13.208 -3.325 1.00 43.59 183 THR A N 1
ATOM 1490 C CA . THR A 1 183 ? 15.128 -12.176 -3.313 1.00 43.59 183 THR A CA 1
ATOM 1491 C C . THR A 1 183 ? 13.711 -12.691 -3.542 1.00 43.59 183 THR A C 1
ATOM 1493 O O . THR A 1 183 ? 12.764 -11.950 -3.288 1.00 43.59 183 THR A O 1
ATOM 1496 N N . ASN A 1 184 ? 13.540 -13.940 -4.003 1.00 46.59 184 ASN A N 1
ATOM 1497 C CA . ASN A 1 184 ? 12.231 -14.534 -4.321 1.00 46.59 184 ASN A CA 1
ATOM 1498 C C . ASN A 1 184 ? 11.345 -13.628 -5.222 1.00 46.59 184 ASN A C 1
ATOM 1500 O O . ASN A 1 184 ? 10.117 -13.660 -5.136 1.00 46.59 184 ASN A O 1
ATOM 1504 N N . GLY A 1 185 ? 11.982 -12.757 -6.020 1.00 44.25 185 GLY A N 1
ATOM 1505 C CA . GLY A 1 185 ? 11.400 -11.487 -6.467 1.00 44.25 185 GLY A CA 1
ATOM 1506 C C . GLY A 1 185 ? 11.239 -11.310 -7.975 1.00 44.25 185 GLY A C 1
ATOM 1507 O O . GLY A 1 185 ? 10.891 -10.212 -8.399 1.00 44.25 185 GLY A O 1
ATOM 1508 N N . TYR A 1 186 ? 11.474 -12.341 -8.794 1.00 55.22 186 TYR A N 1
ATOM 1509 C CA . TYR A 1 186 ? 11.146 -12.244 -10.218 1.00 55.22 186 TYR A CA 1
ATOM 1510 C C . TYR A 1 186 ? 9.701 -12.654 -10.508 1.00 55.22 186 TYR A C 1
ATOM 1512 O O . TYR A 1 186 ? 9.157 -13.608 -9.949 1.00 55.22 186 TYR A O 1
ATOM 1520 N N . LEU A 1 187 ? 9.106 -11.898 -11.428 1.00 53.59 187 LEU A N 1
ATOM 1521 C CA . LEU A 1 187 ? 7.720 -11.998 -11.877 1.00 53.59 187 LEU A CA 1
ATOM 1522 C C . LEU A 1 187 ? 7.457 -13.224 -12.769 1.00 53.59 187 LEU A C 1
ATOM 1524 O O . LEU A 1 187 ? 6.301 -13.529 -13.027 1.00 53.59 187 LEU A O 1
ATOM 1528 N N . TYR A 1 188 ? 8.494 -13.949 -13.204 1.00 61.47 188 TYR A N 1
ATOM 1529 C CA . TYR A 1 188 ? 8.391 -15.058 -14.159 1.00 61.47 188 TYR A CA 1
ATOM 1530 C C . TYR A 1 188 ? 9.266 -16.235 -13.752 1.00 61.47 188 TYR A C 1
ATOM 1532 O O . TYR A 1 188 ? 10.438 -16.038 -13.438 1.00 61.47 188 TYR A O 1
ATOM 1540 N N . ASN A 1 189 ? 8.727 -17.454 -13.805 1.00 59.94 189 ASN A N 1
ATOM 1541 C CA . ASN A 1 189 ? 9.487 -18.681 -13.560 1.00 59.94 189 ASN A CA 1
ATOM 1542 C C . ASN A 1 189 ? 9.231 -19.708 -14.654 1.00 59.94 189 ASN A C 1
ATOM 1544 O O . ASN A 1 189 ? 8.086 -19.920 -15.036 1.00 59.94 189 ASN A O 1
ATOM 1548 N N . PHE A 1 190 ? 10.282 -20.398 -15.087 1.00 67.88 190 PHE A N 1
ATOM 1549 C CA . PHE A 1 190 ? 10.137 -21.590 -15.910 1.00 67.88 190 PHE A CA 1
ATOM 1550 C C . PHE A 1 190 ? 10.060 -22.819 -15.014 1.00 67.88 190 PHE A C 1
ATOM 1552 O O . PHE A 1 190 ? 10.937 -23.053 -14.181 1.00 67.88 190 PHE A O 1
ATOM 1559 N N . CYS A 1 191 ? 9.017 -23.615 -15.180 1.00 65.56 191 CYS A N 1
ATOM 1560 C CA . CYS A 1 191 ? 8.853 -24.892 -14.513 1.00 65.56 191 CYS A CA 1
ATOM 1561 C C . CYS A 1 191 ? 8.888 -25.991 -15.568 1.00 65.56 191 CYS A C 1
ATOM 1563 O O . CYS A 1 191 ? 7.957 -26.124 -16.357 1.00 65.56 191 CYS A O 1
ATOM 1565 N N . ALA A 1 192 ? 9.962 -26.781 -15.577 1.00 73.56 192 ALA A N 1
ATOM 1566 C CA . ALA A 1 192 ? 9.983 -28.006 -16.362 1.00 73.56 192 ALA A CA 1
ATOM 1567 C C . ALA A 1 192 ? 8.899 -28.954 -15.826 1.00 73.56 192 ALA A C 1
ATOM 1569 O O . ALA A 1 192 ? 8.864 -29.266 -14.633 1.00 73.56 192 ALA A O 1
ATOM 1570 N N . GLN A 1 193 ? 8.000 -29.370 -16.703 1.00 79.44 193 GLN A N 1
ATOM 1571 C CA . GLN A 1 193 ? 6.947 -30.330 -16.428 1.00 79.44 193 GLN A CA 1
ATOM 1572 C C . GLN A 1 193 ? 7.496 -31.761 -16.560 1.00 79.44 193 GLN A C 1
ATOM 1574 O O . GLN A 1 193 ? 8.531 -31.975 -17.200 1.00 79.44 193 GLN A O 1
ATOM 1579 N N . PRO A 1 194 ? 6.823 -32.771 -15.976 1.00 81.75 194 PRO A N 1
ATOM 1580 C CA . PRO A 1 194 ? 7.270 -34.165 -16.048 1.00 81.75 194 PRO A CA 1
ATOM 1581 C C . PRO A 1 194 ? 7.410 -34.724 -17.472 1.00 81.75 194 PRO A C 1
ATOM 1583 O O . PRO A 1 194 ? 8.164 -35.669 -17.682 1.00 81.75 194 PRO A O 1
ATOM 1586 N N . ASP A 1 195 ? 6.696 -34.152 -18.442 1.00 88.12 195 ASP A N 1
ATOM 1587 C CA . ASP A 1 195 ? 6.767 -34.515 -19.862 1.00 88.12 195 ASP A CA 1
ATOM 1588 C C . ASP A 1 195 ? 7.911 -33.813 -20.620 1.00 88.12 195 ASP A C 1
ATOM 1590 O O . ASP A 1 195 ? 8.072 -34.012 -21.823 1.00 88.12 195 ASP A O 1
ATOM 1594 N N . GLY A 1 196 ? 8.716 -33.002 -19.926 1.00 79.38 196 GLY A N 1
ATOM 1595 C CA . GLY A 1 196 ? 9.811 -32.225 -20.502 1.00 79.38 196 GLY A CA 1
ATOM 1596 C C . GLY A 1 196 ? 9.385 -30.889 -21.115 1.00 79.38 196 GLY A C 1
ATOM 1597 O O . GLY A 1 196 ? 10.254 -30.150 -21.582 1.00 79.38 196 GLY A O 1
ATOM 1598 N N . SER A 1 197 ? 8.092 -30.546 -21.103 1.00 81.38 197 SER A N 1
ATOM 1599 C CA . SER A 1 197 ? 7.634 -29.208 -21.490 1.00 81.38 197 SER A CA 1
ATOM 16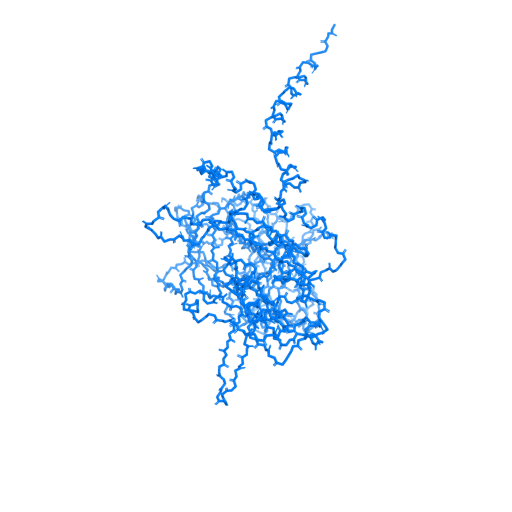00 C C . SER A 1 197 ? 8.042 -28.159 -20.448 1.00 81.38 197 SER A C 1
ATOM 1602 O O . SER A 1 197 ? 8.333 -28.477 -19.296 1.00 81.38 197 SER A O 1
ATOM 1604 N N . LEU A 1 198 ? 8.111 -26.891 -20.852 1.00 68.31 198 LEU A N 1
ATOM 1605 C CA . LEU A 1 198 ? 8.419 -25.771 -19.962 1.00 68.31 198 LEU A CA 1
ATOM 1606 C C . LEU A 1 198 ? 7.159 -24.931 -19.773 1.00 68.31 198 LEU A C 1
ATOM 1608 O O . LEU A 1 198 ? 6.671 -24.318 -20.718 1.00 68.31 198 LEU A O 1
ATOM 1612 N N . ASP A 1 199 ? 6.652 -24.895 -18.547 1.00 73.00 199 ASP A N 1
ATOM 1613 C CA . ASP A 1 199 ? 5.583 -23.992 -18.135 1.00 73.00 199 ASP A CA 1
ATOM 1614 C C . ASP A 1 199 ? 6.180 -22.643 -17.725 1.00 73.00 199 ASP A C 1
ATOM 1616 O O . ASP A 1 199 ? 7.156 -22.596 -16.973 1.00 73.00 199 ASP A O 1
ATOM 1620 N N . ILE A 1 200 ? 5.606 -21.546 -18.213 1.00 71.38 200 ILE A N 1
ATOM 1621 C CA . ILE A 1 200 ? 6.003 -20.193 -17.825 1.00 71.38 200 ILE A CA 1
ATOM 1622 C C . ILE A 1 200 ? 4.985 -19.703 -16.804 1.00 71.38 200 ILE A C 1
ATOM 1624 O O . ILE A 1 200 ? 3.878 -19.288 -17.136 1.00 71.38 200 ILE A O 1
ATOM 1628 N N . ARG A 1 201 ? 5.383 -19.711 -15.534 1.00 65.31 201 ARG A N 1
ATOM 1629 C CA . ARG A 1 201 ? 4.611 -19.094 -14.459 1.00 65.31 201 ARG A CA 1
ATOM 1630 C C . ARG A 1 201 ? 4.864 -17.608 -14.444 1.00 65.31 201 ARG A C 1
ATOM 1632 O O . ARG A 1 201 ? 5.820 -17.130 -13.832 1.00 65.31 201 ARG A O 1
ATOM 1639 N N . ASP A 1 202 ? 3.966 -16.914 -15.106 1.00 60.06 202 ASP A N 1
ATOM 1640 C CA . ASP A 1 202 ? 3.886 -15.475 -15.145 1.00 60.06 202 ASP A CA 1
ATOM 1641 C C . ASP A 1 202 ? 3.028 -14.949 -13.982 1.00 60.06 202 ASP A C 1
ATOM 1643 O O . ASP A 1 202 ? 1.817 -15.143 -13.939 1.00 60.06 202 ASP A O 1
ATOM 1647 N N . ARG A 1 203 ? 3.665 -14.299 -13.006 1.00 55.88 203 ARG A N 1
ATOM 1648 C CA . ARG A 1 203 ? 3.002 -13.590 -11.899 1.00 55.88 203 ARG A CA 1
ATOM 1649 C C . ARG A 1 203 ? 2.683 -12.133 -12.241 1.00 55.88 203 ARG A C 1
ATOM 1651 O O . ARG A 1 203 ? 2.118 -11.432 -11.407 1.00 55.88 203 ARG A O 1
ATOM 1658 N N . SER A 1 204 ? 3.035 -11.667 -13.439 1.00 51.41 204 SER A N 1
ATOM 1659 C CA . SER A 1 204 ? 2.740 -10.317 -13.919 1.00 51.41 204 SER A CA 1
ATOM 1660 C C . SER A 1 204 ? 1.353 -10.170 -14.570 1.00 51.41 204 SER A C 1
ATOM 1662 O O . SER A 1 204 ? 0.923 -9.053 -14.854 1.00 51.41 204 SER A O 1
ATOM 1664 N N . THR A 1 205 ? 0.573 -11.252 -14.702 1.00 42.94 205 THR A N 1
ATOM 1665 C CA . THR A 1 205 ? -0.825 -11.186 -15.178 1.00 42.94 205 THR A CA 1
ATOM 1666 C C . THR A 1 205 ? -1.746 -10.368 -14.260 1.00 42.94 205 THR A C 1
ATOM 1668 O O . THR A 1 205 ? -2.822 -9.947 -14.677 1.00 42.94 205 THR A O 1
ATOM 1671 N N . GLU A 1 206 ? -1.327 -10.076 -13.023 1.00 45.16 206 GLU A N 1
ATOM 1672 C CA . GLU A 1 206 ? -2.017 -9.146 -12.113 1.00 45.16 206 GLU A CA 1
ATOM 1673 C C . GLU A 1 206 ? -1.798 -7.655 -12.470 1.00 45.16 206 GLU A C 1
ATOM 1675 O O . GLU A 1 206 ? -2.470 -6.784 -11.917 1.00 45.16 206 GLU A O 1
ATOM 1680 N N . PHE A 1 207 ? -0.905 -7.345 -13.420 1.00 44.91 207 PHE A N 1
ATOM 1681 C CA . PHE A 1 207 ? -0.470 -5.985 -13.773 1.00 44.91 207 PHE A CA 1
ATOM 1682 C C . PHE A 1 207 ? -1.026 -5.487 -15.117 1.00 44.91 207 PHE A C 1
ATOM 1684 O O . PHE A 1 207 ? -0.911 -4.303 -15.433 1.00 44.91 207 PHE A O 1
ATOM 1691 N N . VAL A 1 208 ? -1.663 -6.364 -15.900 1.00 46.44 208 VAL A N 1
ATOM 1692 C CA . VAL A 1 208 ? -2.056 -6.120 -17.304 1.00 46.44 208 VAL A CA 1
ATOM 1693 C C . VAL A 1 208 ? -3.070 -4.973 -17.454 1.00 46.44 208 VAL A C 1
ATOM 1695 O O . VAL A 1 208 ? -3.059 -4.266 -18.456 1.00 46.44 208 VAL A O 1
ATOM 1698 N N . ASN A 1 209 ? -3.886 -4.694 -16.432 1.00 42.97 209 ASN A N 1
ATOM 1699 C CA . ASN A 1 209 ? -4.998 -3.738 -16.539 1.00 42.97 209 ASN A CA 1
ATOM 1700 C C . ASN A 1 209 ? -4.609 -2.246 -16.601 1.00 42.97 209 ASN A C 1
ATOM 1702 O O . ASN A 1 209 ? -5.500 -1.414 -16.751 1.00 42.97 209 ASN A O 1
ATOM 1706 N N . ASN A 1 210 ? -3.324 -1.884 -16.501 1.00 45.09 210 ASN A N 1
ATOM 1707 C CA . ASN A 1 210 ? -2.880 -0.480 -16.525 1.00 45.09 210 ASN A CA 1
ATOM 1708 C C . ASN A 1 210 ? -1.912 -0.135 -17.667 1.00 45.09 210 ASN A C 1
ATOM 1710 O O . ASN A 1 210 ? -1.376 0.976 -17.694 1.00 45.09 210 ASN A O 1
ATOM 1714 N N . TYR A 1 211 ? -1.665 -1.051 -18.602 1.00 51.56 211 TYR A N 1
ATOM 1715 C CA . TYR A 1 211 ? -0.776 -0.769 -19.722 1.00 51.56 211 TYR A CA 1
ATOM 1716 C C . TYR A 1 211 ? -1.549 -0.116 -20.857 1.00 51.56 211 TYR A C 1
ATOM 1718 O O . TYR A 1 211 ? -2.478 -0.700 -21.401 1.00 51.56 211 TYR A O 1
ATOM 1726 N N . TYR A 1 212 ? -1.112 1.095 -21.206 1.00 50.72 212 TYR A N 1
ATOM 1727 C CA . TYR A 1 212 ? -1.572 1.895 -22.337 1.00 50.72 212 TYR A CA 1
ATOM 1728 C C . TYR A 1 212 ? -2.931 2.603 -22.163 1.00 50.72 212 TYR A C 1
ATOM 1730 O O . TYR A 1 212 ? -4.007 2.024 -22.285 1.00 50.72 212 TYR A O 1
ATOM 1738 N N . ALA A 1 213 ? -2.867 3.925 -21.965 1.00 54.81 213 ALA A N 1
ATOM 1739 C CA . ALA A 1 213 ? -3.993 4.843 -22.132 1.00 54.81 213 ALA A CA 1
ATOM 1740 C C . ALA A 1 213 ? -3.727 5.742 -23.362 1.00 54.81 213 ALA A C 1
ATOM 1742 O O . ALA A 1 213 ? -3.175 6.831 -23.202 1.00 54.81 213 ALA A O 1
ATOM 1743 N N . PRO A 1 214 ? -4.098 5.319 -24.588 1.00 53.03 214 PRO A N 1
ATOM 1744 C CA . PRO A 1 214 ? -3.802 6.035 -25.841 1.00 53.03 214 PRO A CA 1
ATOM 1745 C C . PRO A 1 214 ? -4.351 7.465 -25.917 1.00 53.03 214 PRO A C 1
ATOM 1747 O O . PRO A 1 214 ? -3.980 8.225 -26.804 1.00 53.03 214 PRO A O 1
ATOM 1750 N N . SER A 1 215 ? -5.253 7.844 -25.010 1.00 56.03 215 SER A N 1
ATOM 1751 C CA . SER A 1 215 ? -5.887 9.161 -24.972 1.00 56.03 215 SER A CA 1
ATOM 1752 C C . SER A 1 215 ? -5.043 10.252 -24.294 1.00 56.03 215 SER A C 1
ATOM 1754 O O . SER A 1 215 ? -5.573 11.331 -24.027 1.00 56.03 215 SER A O 1
ATOM 1756 N N . ARG A 1 216 ? -3.782 9.982 -23.933 1.00 65.62 216 ARG A N 1
ATOM 1757 C CA . ARG A 1 216 ? -2.937 10.908 -23.159 1.00 65.62 216 ARG A CA 1
ATOM 1758 C C . ARG A 1 216 ? -1.965 11.701 -24.040 1.00 65.62 216 ARG A C 1
ATOM 1760 O O . ARG A 1 216 ? -1.519 11.234 -25.081 1.00 65.62 216 ARG A O 1
ATOM 1767 N N . ASN A 1 217 ? -1.666 12.932 -23.621 1.00 79.19 217 ASN A N 1
ATOM 1768 C CA . ASN A 1 217 ? -0.764 13.845 -24.323 1.00 79.19 217 ASN A CA 1
ATOM 1769 C C . ASN A 1 217 ? 0.701 13.507 -23.991 1.00 79.19 217 ASN A C 1
ATOM 1771 O O . ASN A 1 217 ? 1.185 13.847 -22.912 1.00 79.19 217 ASN A O 1
ATOM 1775 N N . THR A 1 218 ? 1.405 12.875 -24.931 1.00 80.50 218 THR A N 1
ATOM 1776 C CA . THR A 1 218 ? 2.775 12.363 -24.748 1.00 80.50 218 THR A CA 1
ATOM 1777 C C . THR A 1 218 ? 3.800 13.446 -24.395 1.00 80.50 218 THR A C 1
ATOM 1779 O O . THR A 1 218 ? 4.743 13.185 -23.653 1.00 80.50 218 THR A O 1
ATOM 1782 N N . GLU A 1 219 ? 3.620 14.679 -24.876 1.00 86.75 219 GLU A N 1
ATOM 1783 C CA . GLU A 1 219 ? 4.517 15.795 -24.542 1.00 86.75 219 GLU A CA 1
ATOM 1784 C C . GLU A 1 219 ? 4.344 16.245 -23.089 1.00 86.75 219 GLU A C 1
ATOM 1786 O O . GLU A 1 219 ? 5.323 16.487 -22.380 1.00 86.75 219 GLU A O 1
ATOM 1791 N N . GLN A 1 220 ? 3.098 16.302 -22.613 1.00 86.75 220 GLN A N 1
ATOM 1792 C CA . GLN A 1 220 ? 2.812 16.618 -21.216 1.00 86.75 220 GLN A CA 1
ATOM 1793 C C . GLN A 1 220 ? 3.385 15.543 -20.285 1.00 86.75 220 GLN A C 1
ATOM 1795 O O . GLN A 1 220 ? 4.073 15.878 -19.323 1.00 86.75 220 GLN A O 1
ATOM 1800 N N . GLU A 1 221 ? 3.170 14.265 -20.601 1.00 85.44 221 GLU A N 1
ATOM 1801 C CA . GLU A 1 221 ? 3.712 13.144 -19.822 1.00 85.44 221 GLU A CA 1
ATOM 1802 C C . GLU A 1 221 ? 5.241 13.169 -19.783 1.00 85.44 221 GLU A C 1
ATOM 1804 O O . GLU A 1 221 ? 5.845 12.943 -18.736 1.00 85.44 221 GLU A O 1
ATOM 1809 N N . LYS A 1 222 ? 5.888 13.518 -20.898 1.00 87.62 222 LYS A N 1
ATOM 1810 C CA . LYS A 1 222 ? 7.341 13.697 -20.947 1.00 87.62 222 LYS A CA 1
ATOM 1811 C C . LYS A 1 222 ? 7.820 14.812 -20.025 1.00 87.62 222 LYS A C 1
ATOM 1813 O O . LYS A 1 222 ? 8.802 14.623 -19.309 1.00 87.62 222 LYS A O 1
ATOM 1818 N N . ILE A 1 223 ? 7.138 15.954 -19.991 1.00 89.88 223 ILE A N 1
ATOM 1819 C CA . ILE A 1 223 ? 7.482 17.051 -19.074 1.00 89.88 223 ILE A CA 1
ATOM 1820 C C . ILE A 1 223 ? 7.270 16.624 -17.615 1.00 89.88 223 ILE A C 1
ATOM 1822 O O . ILE A 1 223 ? 8.167 16.802 -16.789 1.00 89.88 223 ILE A O 1
ATOM 1826 N N . GLU A 1 224 ? 6.123 16.024 -17.294 1.00 86.25 224 GLU A N 1
ATOM 1827 C CA . GLU A 1 224 ? 5.788 15.572 -15.938 1.00 86.25 224 GLU A CA 1
ATOM 1828 C C . GLU A 1 224 ? 6.729 14.462 -15.447 1.00 86.25 224 GLU A C 1
ATOM 1830 O O . GLU A 1 224 ? 7.167 14.480 -14.293 1.00 86.25 224 GLU A O 1
ATOM 1835 N N . SER A 1 225 ? 7.111 13.531 -16.324 1.00 87.38 225 SER A N 1
ATOM 1836 C CA . SER A 1 225 ? 8.092 12.485 -16.028 1.00 87.38 225 SER A CA 1
ATOM 1837 C C . SER A 1 225 ? 9.448 13.093 -15.692 1.00 87.38 225 SER A C 1
ATOM 1839 O O . SER A 1 225 ? 10.012 12.811 -14.633 1.00 87.38 225 SER A O 1
ATOM 1841 N N . ARG A 1 226 ? 9.958 13.992 -16.543 1.00 88.38 226 ARG A N 1
ATOM 1842 C CA . ARG A 1 226 ? 11.246 14.664 -16.313 1.00 88.38 226 ARG A CA 1
ATOM 1843 C C . ARG A 1 226 ? 11.243 15.486 -15.022 1.00 88.38 226 ARG A C 1
ATOM 1845 O O . ARG A 1 226 ? 12.210 15.418 -14.266 1.00 88.38 226 ARG A O 1
ATOM 1852 N N . LEU A 1 227 ? 10.143 16.182 -14.728 1.00 86.00 227 LEU A N 1
ATOM 1853 C CA . LEU A 1 227 ? 9.935 16.893 -13.461 1.00 86.00 227 LEU A CA 1
ATOM 1854 C C . LEU A 1 227 ? 9.978 15.950 -12.253 1.00 86.00 227 LEU A C 1
ATOM 1856 O O . LEU A 1 227 ? 10.644 16.241 -11.260 1.00 86.00 227 LEU A O 1
ATOM 1860 N N . THR A 1 228 ? 9.279 14.819 -12.337 1.00 81.50 228 THR A N 1
ATOM 1861 C CA . THR A 1 228 ? 9.158 13.852 -11.237 1.00 81.50 228 THR A CA 1
ATOM 1862 C C . THR A 1 228 ? 10.481 13.144 -10.956 1.00 81.50 228 THR A C 1
ATOM 1864 O O . THR A 1 228 ? 10.810 12.889 -9.799 1.00 81.50 228 THR A O 1
ATOM 1867 N N . LYS A 1 229 ? 11.271 12.875 -12.000 1.00 81.00 229 LYS A N 1
ATOM 1868 C CA . LYS A 1 229 ? 12.590 12.242 -11.896 1.00 81.00 229 LYS A CA 1
ATOM 1869 C C . LYS A 1 229 ? 13.653 13.114 -11.242 1.00 81.00 229 LYS A C 1
ATOM 1871 O O . LYS A 1 229 ? 14.641 12.572 -10.766 1.00 81.00 229 LYS A O 1
ATOM 1876 N N . GLN A 1 230 ? 13.485 14.438 -11.245 1.00 82.62 230 GLN A N 1
ATOM 1877 C CA . GLN A 1 230 ? 14.388 15.381 -10.572 1.00 82.62 230 GLN A CA 1
ATOM 1878 C C . GLN A 1 230 ? 15.877 15.166 -10.918 1.00 82.62 230 GLN A C 1
ATOM 1880 O O . GLN A 1 230 ? 16.752 15.269 -10.054 1.00 82.62 230 GLN A O 1
ATOM 1885 N N . VAL A 1 231 ? 16.183 14.853 -12.183 1.00 81.19 231 VAL A N 1
ATOM 1886 C CA . VAL A 1 231 ? 17.518 14.392 -12.601 1.00 81.19 231 VAL A CA 1
ATOM 1887 C C . VAL A 1 231 ? 18.592 15.436 -12.295 1.00 81.19 231 VAL A C 1
ATOM 1889 O O . VAL A 1 231 ? 19.617 15.103 -11.697 1.00 81.19 231 VAL A O 1
ATOM 1892 N N . MET A 1 232 ? 18.337 16.709 -12.603 1.00 84.62 232 MET A N 1
ATOM 1893 C CA . MET A 1 232 ? 19.202 17.825 -12.209 1.00 84.62 232 MET A CA 1
ATOM 1894 C C . MET A 1 232 ? 19.515 17.843 -10.708 1.00 84.62 232 MET A C 1
ATOM 1896 O O . MET A 1 232 ? 20.665 18.046 -10.323 1.00 84.62 232 MET A O 1
ATOM 1900 N N . PHE A 1 233 ? 18.526 17.624 -9.837 1.00 79.81 233 PHE A N 1
ATOM 1901 C CA . PHE A 1 233 ? 18.753 17.631 -8.389 1.00 79.81 233 PHE A CA 1
ATOM 1902 C C . PHE A 1 233 ? 19.609 16.445 -7.944 1.00 79.81 233 PHE A C 1
ATOM 1904 O O . PHE A 1 233 ? 20.504 16.617 -7.113 1.00 79.81 233 PHE A O 1
ATOM 1911 N N . HIS A 1 234 ? 19.385 15.260 -8.514 1.00 75.62 234 HIS A N 1
ATOM 1912 C CA . HIS A 1 234 ? 20.228 14.093 -8.261 1.00 75.62 234 HIS A CA 1
ATOM 1913 C C . HIS A 1 234 ? 21.668 14.314 -8.733 1.00 75.62 234 HIS A C 1
ATOM 1915 O O . HIS A 1 234 ? 22.604 13.999 -7.996 1.00 75.62 234 HIS A O 1
ATOM 1921 N N . TRP A 1 235 ? 21.850 14.923 -9.905 1.00 81.00 235 TRP A N 1
ATOM 1922 C CA . TRP A 1 235 ? 23.164 15.282 -10.426 1.00 81.00 235 TRP A CA 1
ATOM 1923 C C . TRP A 1 235 ? 23.869 16.322 -9.557 1.00 81.00 235 TRP A C 1
ATOM 1925 O O . TRP A 1 235 ? 25.027 16.131 -9.198 1.00 81.00 235 TRP A O 1
ATOM 1935 N N . LEU A 1 236 ? 23.179 17.397 -9.159 1.00 77.94 236 LEU A N 1
ATOM 1936 C CA . LEU A 1 236 ? 23.731 18.416 -8.261 1.00 77.94 236 LEU A CA 1
ATOM 1937 C C . LEU A 1 236 ? 24.144 17.798 -6.924 1.00 77.94 236 LEU A C 1
ATOM 1939 O O . LEU A 1 236 ? 25.237 18.071 -6.435 1.00 77.94 236 LEU A O 1
ATOM 1943 N N . LYS A 1 237 ? 23.307 16.920 -6.362 1.00 70.75 237 LYS A N 1
ATOM 1944 C CA . LYS A 1 237 ? 23.612 16.179 -5.132 1.00 70.75 237 LYS A CA 1
ATOM 1945 C C . LYS A 1 237 ? 24.869 15.317 -5.282 1.00 70.75 237 LYS A C 1
ATOM 1947 O O . LYS A 1 237 ? 25.724 15.336 -4.402 1.00 70.75 237 LYS A O 1
ATOM 1952 N N . ALA A 1 238 ? 24.994 14.582 -6.387 1.00 68.81 238 ALA A N 1
ATOM 1953 C CA . ALA A 1 238 ? 26.167 13.755 -6.658 1.00 68.81 238 ALA A CA 1
ATOM 1954 C C . ALA A 1 238 ? 27.437 14.603 -6.860 1.00 68.81 238 ALA A C 1
ATOM 1956 O O . ALA A 1 238 ? 28.465 14.330 -6.244 1.00 68.81 238 ALA A O 1
ATOM 1957 N N . SER A 1 239 ? 27.355 15.655 -7.677 1.00 73.44 239 SER A N 1
ATOM 1958 C CA . SER A 1 239 ? 28.486 16.511 -8.063 1.00 73.44 239 SER A CA 1
ATOM 1959 C C . SER A 1 239 ? 29.024 17.356 -6.916 1.00 73.44 239 SER A C 1
ATOM 1961 O O . SER A 1 239 ? 30.231 17.551 -6.805 1.00 73.44 239 SER A O 1
ATOM 1963 N N . LEU A 1 240 ? 28.148 17.858 -6.046 1.00 75.12 240 LEU A N 1
ATOM 1964 C CA . LEU A 1 240 ? 28.563 18.674 -4.907 1.00 75.12 240 LEU A CA 1
ATOM 1965 C C . LEU A 1 240 ? 29.138 17.828 -3.764 1.00 75.12 240 LEU A C 1
ATOM 1967 O O . LEU A 1 240 ? 29.606 18.395 -2.779 1.00 75.12 240 LEU A O 1
ATOM 1971 N N . ALA A 1 241 ? 29.078 16.490 -3.865 1.00 65.12 241 ALA A N 1
ATOM 1972 C CA . ALA A 1 241 ? 29.347 15.557 -2.769 1.00 65.12 241 ALA A CA 1
ATOM 1973 C C . ALA A 1 241 ? 28.610 15.938 -1.470 1.00 65.12 241 ALA A C 1
ATOM 1975 O O . ALA A 1 241 ? 28.976 15.514 -0.373 1.00 65.12 241 ALA A O 1
ATOM 1976 N N . THR A 1 242 ? 27.561 16.754 -1.585 1.00 53.22 242 THR A N 1
ATOM 1977 C CA . THR A 1 242 ? 26.751 17.171 -0.465 1.00 53.22 242 THR A CA 1
ATOM 1978 C C . THR A 1 242 ? 25.754 16.058 -0.235 1.00 53.22 242 THR A C 1
ATOM 1980 O O . THR A 1 242 ? 24.813 15.833 -1.001 1.00 53.22 242 THR A O 1
ATOM 1983 N N . GLY A 1 243 ? 25.934 15.352 0.877 1.00 45.56 243 GLY A N 1
ATOM 1984 C CA . GLY A 1 243 ? 24.783 14.775 1.536 1.00 45.56 243 GLY A CA 1
ATOM 1985 C C . GLY A 1 243 ? 23.840 15.933 1.832 1.00 45.56 243 GLY A C 1
ATOM 1986 O O . GLY A 1 243 ? 24.018 16.636 2.818 1.00 45.56 243 GLY A O 1
ATOM 1987 N N . PHE A 1 244 ? 22.854 16.180 0.967 1.00 41.44 244 PHE A N 1
ATOM 1988 C CA . PHE A 1 244 ? 21.628 16.801 1.432 1.00 41.44 244 PHE A CA 1
ATOM 1989 C C . PHE A 1 244 ? 21.058 15.802 2.428 1.00 41.44 244 PHE A C 1
ATOM 1991 O O . PHE A 1 244 ? 20.340 14.868 2.055 1.00 41.44 244 PHE A O 1
ATOM 1998 N N . GLU A 1 245 ? 21.467 15.947 3.685 1.00 36.00 245 GLU A N 1
ATOM 1999 C CA . GLU A 1 245 ? 20.662 15.497 4.793 1.00 36.00 245 GLU A CA 1
ATOM 2000 C C . GLU A 1 245 ? 19.342 16.223 4.582 1.00 36.00 245 GLU A C 1
ATOM 2002 O O . GLU A 1 245 ? 19.226 17.431 4.800 1.00 36.00 245 GLU A O 1
ATOM 2007 N N . MET A 1 246 ? 18.341 15.505 4.063 1.00 35.38 246 MET A N 1
ATOM 2008 C CA . MET A 1 246 ? 16.984 15.926 4.360 1.00 35.38 246 MET A CA 1
ATOM 2009 C C . MET A 1 246 ? 16.982 16.137 5.872 1.00 35.38 246 MET A C 1
ATOM 2011 O O . MET A 1 246 ? 17.450 15.215 6.552 1.00 35.38 246 MET A O 1
ATOM 2015 N N . PRO A 1 247 ? 16.574 17.322 6.380 1.00 36.09 247 PRO A N 1
ATOM 2016 C CA . PRO A 1 247 ? 16.594 17.590 7.813 1.00 36.09 247 PRO A CA 1
ATOM 2017 C C . PRO A 1 247 ? 16.004 16.361 8.452 1.00 36.09 247 PRO A C 1
ATOM 2019 O O . PRO A 1 247 ? 14.918 15.984 8.006 1.00 36.09 247 PRO A O 1
ATOM 2022 N N . ALA A 1 248 ? 16.781 15.690 9.315 1.00 35.66 248 ALA A N 1
ATOM 2023 C CA . ALA A 1 248 ? 16.469 14.352 9.782 1.00 35.66 248 ALA A CA 1
ATOM 2024 C C . ALA A 1 248 ? 14.986 14.339 10.131 1.00 35.66 248 ALA A C 1
ATOM 2026 O O . ALA A 1 248 ? 14.570 14.899 11.147 1.00 35.66 248 ALA A O 1
ATOM 2027 N N . ARG A 1 249 ? 14.159 13.798 9.226 1.00 42.25 249 ARG A N 1
ATOM 2028 C CA . ARG A 1 249 ? 12.786 13.474 9.567 1.00 42.25 249 ARG A CA 1
ATOM 2029 C C . ARG A 1 249 ? 13.031 12.484 10.671 1.00 42.25 249 ARG A C 1
ATOM 2031 O O . ARG A 1 249 ? 13.644 11.469 10.345 1.00 42.25 249 ARG A O 1
ATOM 2038 N N . GLN A 1 250 ? 12.736 12.874 11.921 1.00 44.12 250 GLN A N 1
ATOM 2039 C CA . GLN A 1 250 ? 12.938 12.066 13.127 1.00 44.12 250 GLN A CA 1
ATOM 2040 C C . GLN A 1 250 ? 12.828 10.620 12.701 1.00 44.12 250 GLN A C 1
ATOM 2042 O O . GLN A 1 250 ? 11.752 10.239 12.236 1.00 44.12 250 GLN A O 1
ATOM 2047 N N . ALA A 1 251 ? 13.976 9.938 12.642 1.00 39.91 251 ALA A N 1
ATOM 2048 C CA . ALA A 1 251 ? 14.100 8.704 11.893 1.00 39.91 251 ALA A CA 1
ATOM 2049 C C . ALA A 1 251 ? 12.973 7.797 12.367 1.00 39.91 251 ALA A C 1
ATOM 2051 O O . ALA A 1 251 ? 12.947 7.414 13.534 1.00 39.91 251 ALA A O 1
ATOM 2052 N N . SER A 1 252 ? 11.994 7.541 11.500 1.00 52.62 252 SER A N 1
ATOM 2053 C CA . SER A 1 252 ? 11.047 6.476 11.753 1.00 52.62 252 SER A CA 1
ATOM 2054 C C . SER A 1 252 ? 11.915 5.238 11.854 1.00 52.62 252 SER A C 1
ATOM 2056 O O . SER A 1 252 ? 12.547 4.866 10.861 1.00 52.62 252 SER A O 1
ATOM 2058 N N . GLU A 1 253 ? 12.052 4.694 13.062 1.00 68.38 253 GLU A N 1
ATOM 2059 C CA . GLU A 1 253 ? 12.828 3.484 13.284 1.00 68.38 253 GLU A CA 1
ATOM 2060 C C . GLU A 1 253 ? 12.330 2.448 12.279 1.00 68.38 253 GLU A C 1
ATOM 2062 O O . GLU A 1 253 ? 11.132 2.170 12.195 1.00 68.38 253 GLU A O 1
ATOM 2067 N N . LEU A 1 254 ? 13.232 1.998 11.406 1.00 70.12 254 LEU A N 1
ATOM 2068 C CA . LEU A 1 254 ? 12.883 1.046 10.368 1.00 70.12 254 LEU A CA 1
ATOM 2069 C C . LEU A 1 254 ? 13.001 -0.351 10.980 1.00 70.12 254 LEU A C 1
ATOM 2071 O O . LEU A 1 254 ? 14.101 -0.822 11.270 1.00 70.12 254 LEU A O 1
ATOM 2075 N N . PHE A 1 255 ? 11.864 -0.998 11.197 1.00 73.38 255 PHE A N 1
ATOM 2076 C CA . PHE A 1 255 ? 11.759 -2.331 11.764 1.00 73.38 255 PHE A CA 1
ATOM 2077 C C . PHE A 1 255 ? 11.850 -3.387 10.661 1.00 73.38 255 PHE A C 1
ATOM 2079 O O . PHE A 1 255 ? 11.089 -3.380 9.688 1.00 73.38 255 PHE A O 1
ATOM 2086 N N . PHE A 1 256 ? 12.772 -4.331 10.834 1.00 73.12 256 PHE A N 1
ATOM 2087 C CA . PHE A 1 256 ? 12.916 -5.484 9.954 1.00 73.12 256 PHE A CA 1
ATOM 2088 C C . PHE A 1 256 ? 12.262 -6.704 10.597 1.00 73.12 256 PHE A C 1
ATOM 2090 O O . PHE A 1 256 ? 12.593 -7.075 11.725 1.00 73.12 256 PHE A O 1
ATOM 2097 N N . GLY A 1 257 ? 11.330 -7.322 9.874 1.00 63.97 257 GLY A N 1
ATOM 2098 C CA . GLY A 1 257 ? 10.643 -8.516 10.345 1.00 63.97 257 GLY A CA 1
ATOM 2099 C C . GLY A 1 257 ? 11.554 -9.747 10.355 1.00 63.97 257 GLY A C 1
ATOM 2100 O O . GLY A 1 257 ? 12.503 -9.853 9.575 1.00 63.97 257 GLY A O 1
ATOM 2101 N N . ARG A 1 258 ? 11.257 -10.709 11.231 1.00 75.75 258 ARG A N 1
ATOM 2102 C CA . ARG A 1 258 ? 11.947 -12.006 11.319 1.00 75.75 258 ARG A CA 1
ATOM 2103 C C . ARG A 1 258 ? 11.114 -13.092 10.638 1.00 75.75 258 ARG A C 1
ATOM 2105 O O . ARG A 1 258 ? 9.895 -13.091 10.736 1.00 75.75 258 ARG A O 1
ATOM 2112 N N . ALA A 1 259 ? 11.766 -14.045 9.971 1.00 67.56 259 ALA A N 1
ATOM 2113 C CA . ALA A 1 259 ? 11.079 -15.111 9.227 1.00 67.56 259 ALA A CA 1
ATOM 2114 C C . ALA A 1 259 ? 10.479 -16.224 10.110 1.00 67.56 259 ALA A C 1
ATOM 2116 O O . ALA A 1 259 ? 9.728 -17.059 9.614 1.00 67.56 259 ALA A O 1
ATOM 2117 N N . LYS A 1 260 ? 10.836 -16.281 11.399 1.00 76.38 260 LYS A N 1
ATOM 2118 C CA . LYS A 1 260 ? 10.281 -17.252 12.347 1.00 76.38 260 LYS A CA 1
ATOM 2119 C C . LYS A 1 260 ? 9.670 -16.521 13.542 1.00 76.38 260 LYS A C 1
ATOM 2121 O O . LYS A 1 260 ? 10.389 -15.717 14.145 1.00 76.38 260 LYS A O 1
ATOM 2126 N N . PRO A 1 261 ? 8.412 -16.822 13.906 1.00 71.62 261 PRO A N 1
ATOM 2127 C CA . PRO A 1 261 ? 7.818 -16.292 15.121 1.00 71.62 261 PRO A CA 1
ATOM 2128 C C . PRO A 1 261 ? 8.591 -16.801 16.338 1.00 71.62 261 PRO A C 1
ATOM 2130 O O . PRO A 1 261 ? 8.989 -17.968 16.410 1.00 71.62 261 PRO A O 1
ATOM 2133 N N . GLN A 1 262 ? 8.830 -15.904 17.291 1.00 74.94 262 GLN A N 1
ATOM 2134 C CA . GLN A 1 262 ? 9.352 -16.268 18.601 1.00 74.94 262 GLN A CA 1
ATOM 2135 C C . GLN A 1 262 ? 8.224 -16.930 19.404 1.00 74.94 262 GLN A C 1
ATOM 2137 O O . GLN A 1 262 ? 7.071 -16.516 19.299 1.00 74.94 262 GLN A O 1
ATOM 2142 N N . SER A 1 263 ? 8.530 -17.976 20.178 1.00 75.06 263 SER A N 1
ATOM 2143 C CA . SER A 1 263 ? 7.524 -18.607 21.036 1.00 75.06 263 SER A CA 1
ATOM 2144 C C . SER A 1 263 ? 7.020 -17.609 22.078 1.00 75.06 263 SER A C 1
ATOM 2146 O O . SER A 1 263 ? 7.816 -16.934 22.734 1.00 75.06 263 SER A O 1
ATOM 2148 N N . ASP A 1 264 ? 5.699 -17.531 22.244 1.00 71.56 264 ASP A N 1
ATOM 2149 C CA . ASP A 1 264 ? 5.082 -16.732 23.301 1.00 71.56 264 ASP A CA 1
ATOM 2150 C C . ASP A 1 264 ? 5.352 -17.420 24.642 1.00 71.56 264 ASP A C 1
ATOM 2152 O O . ASP A 1 264 ? 4.608 -18.298 25.081 1.00 71.56 264 ASP A O 1
ATOM 2156 N N . ASN A 1 265 ? 6.459 -17.068 25.286 1.00 76.88 265 ASN A N 1
ATOM 2157 C CA . ASN A 1 265 ? 6.878 -17.660 26.554 1.00 76.88 265 ASN A CA 1
ATOM 2158 C C . ASN A 1 265 ? 6.028 -17.122 27.722 1.00 76.88 265 ASN A C 1
ATOM 2160 O O . ASN A 1 265 ? 6.544 -16.467 28.621 1.00 76.88 265 ASN A O 1
ATOM 2164 N N . GLY A 1 266 ? 4.715 -17.374 27.698 1.00 80.00 266 GLY A N 1
ATOM 2165 C CA . GLY A 1 266 ? 3.786 -16.999 28.769 1.00 80.00 266 GLY A CA 1
ATOM 2166 C C . GLY A 1 266 ? 3.538 -15.494 28.916 1.00 80.00 266 GLY A C 1
ATOM 2167 O O . GLY A 1 266 ? 3.044 -15.064 29.955 1.00 80.00 266 GLY A O 1
ATOM 2168 N N . GLU A 1 267 ? 3.878 -14.685 27.910 1.00 84.31 267 GLU A N 1
ATOM 2169 C CA . GLU A 1 267 ? 3.619 -13.244 27.932 1.00 84.31 267 GLU A CA 1
ATOM 2170 C C . GLU A 1 267 ? 2.108 -12.968 27.936 1.00 84.31 267 GLU A C 1
ATOM 2172 O O . GLU A 1 267 ? 1.366 -13.476 27.094 1.00 84.31 267 GLU A O 1
ATOM 2177 N N . VAL A 1 268 ? 1.649 -12.133 28.873 1.00 84.75 268 VAL A N 1
ATOM 2178 C CA . VAL A 1 268 ? 0.274 -11.620 28.867 1.00 84.75 268 VAL A CA 1
ATOM 2179 C C . VAL A 1 268 ? 0.173 -10.557 27.776 1.00 84.75 268 VAL A C 1
ATOM 2181 O O . VAL A 1 268 ? 0.850 -9.528 27.826 1.00 84.75 268 VAL A O 1
ATOM 2184 N N . PHE A 1 269 ? -0.678 -10.806 26.785 1.00 88.06 269 PHE A N 1
ATOM 2185 C CA . PHE A 1 269 ? -0.933 -9.883 25.686 1.00 88.06 269 PHE A CA 1
ATOM 2186 C C . PHE A 1 269 ? -2.426 -9.598 25.549 1.00 88.06 269 PHE A C 1
ATOM 2188 O O . PHE A 1 269 ? -3.276 -10.429 25.870 1.00 88.06 269 PHE A O 1
ATOM 2195 N N . TRP A 1 270 ? -2.732 -8.431 24.997 1.00 89.19 270 TRP A N 1
ATOM 2196 C CA . TRP A 1 270 ? -4.065 -8.080 24.532 1.00 89.19 270 TRP A CA 1
ATOM 2197 C C . TRP A 1 270 ? -4.146 -8.222 23.006 1.00 89.19 270 TRP A C 1
ATOM 2199 O O . TRP A 1 270 ? -3.163 -7.980 22.300 1.00 89.19 270 TRP A O 1
ATOM 2209 N N . ARG A 1 271 ? -5.301 -8.654 22.491 1.00 86.12 271 ARG A N 1
ATOM 2210 C CA . ARG A 1 271 ? -5.564 -8.796 21.052 1.00 86.12 271 ARG A CA 1
ATOM 2211 C C . ARG A 1 271 ? -6.660 -7.820 20.641 1.00 86.12 271 ARG A C 1
ATOM 2213 O O . ARG A 1 271 ? -7.759 -7.944 21.177 1.00 86.12 271 ARG A O 1
ATOM 2220 N N . PRO A 1 272 ? -6.393 -6.903 19.699 1.00 79.69 272 PRO A N 1
ATOM 2221 C CA . PRO A 1 272 ? -7.448 -6.106 19.112 1.00 79.69 272 PRO A CA 1
ATOM 2222 C C . PRO A 1 272 ? -8.253 -6.955 18.124 1.00 79.69 272 PRO A C 1
ATOM 2224 O O . PRO A 1 272 ? -7.694 -7.516 17.174 1.00 79.69 272 PRO A O 1
ATOM 2227 N N . PHE A 1 273 ? -9.564 -7.017 18.325 1.00 73.69 273 PHE A N 1
ATOM 2228 C CA . PHE A 1 273 ? -10.500 -7.683 17.407 1.00 73.69 273 PHE A CA 1
ATOM 2229 C C . PHE A 1 273 ? -11.204 -6.682 16.486 1.00 73.69 273 PHE A C 1
ATOM 2231 O O . PHE A 1 273 ? -11.815 -7.062 15.486 1.00 73.69 273 PHE A O 1
ATOM 2238 N N . ASN A 1 274 ? -11.065 -5.391 16.795 1.00 68.94 274 ASN A N 1
ATOM 2239 C CA . ASN A 1 274 ? -11.761 -4.318 16.108 1.00 68.94 274 ASN A CA 1
ATOM 2240 C C . ASN A 1 274 ? -10.861 -3.577 15.140 1.00 68.94 274 ASN A C 1
ATOM 2242 O O . ASN A 1 274 ? -9.855 -2.989 15.546 1.00 68.94 274 ASN A O 1
ATOM 2246 N N . TRP A 1 275 ? -11.254 -3.577 13.868 1.00 73.81 275 TRP A N 1
ATOM 2247 C CA . TRP A 1 275 ? -10.431 -3.072 12.781 1.00 73.81 275 TRP A CA 1
ATOM 2248 C C . TRP A 1 275 ? -11.184 -1.996 12.015 1.00 73.81 275 TRP A C 1
ATOM 2250 O O . TRP A 1 275 ? -12.191 -2.263 11.366 1.00 73.81 275 TRP A O 1
ATOM 2260 N N . VAL A 1 276 ? -10.701 -0.760 12.069 1.00 74.44 276 VAL A N 1
ATOM 2261 C CA . VAL A 1 276 ? -11.260 0.321 11.251 1.00 74.44 276 VAL A CA 1
ATOM 2262 C C . VAL A 1 276 ? -10.318 0.560 10.090 1.00 74.44 276 VAL A C 1
ATOM 2264 O O . VAL A 1 276 ? -9.190 1.001 10.302 1.00 74.44 276 VAL A O 1
ATOM 2267 N N . ALA A 1 277 ? -10.765 0.285 8.866 1.00 78.00 277 ALA A N 1
ATOM 2268 C CA . ALA A 1 277 ? -10.070 0.789 7.693 1.00 78.00 277 ALA A CA 1
ATOM 2269 C C . ALA A 1 277 ? -10.771 2.004 7.109 1.00 78.00 277 ALA A C 1
ATOM 2271 O O . ALA A 1 277 ? -11.995 2.124 7.121 1.00 78.00 277 ALA A O 1
ATOM 2272 N N . SER A 1 278 ? -9.964 2.898 6.558 1.00 80.38 278 SER A N 1
ATOM 2273 C CA . SER A 1 278 ? -10.428 4.011 5.742 1.00 80.38 278 SER A CA 1
ATOM 2274 C C . SER A 1 278 ? -9.645 4.036 4.443 1.00 80.38 278 SER A C 1
ATOM 2276 O O . SER A 1 278 ? -8.503 3.584 4.403 1.00 80.38 278 SER A O 1
ATOM 2278 N N . GLY A 1 279 ? -10.264 4.554 3.383 1.00 77.19 279 GLY A N 1
ATOM 2279 C CA . GLY A 1 279 ? -9.599 4.827 2.107 1.00 77.19 279 GLY A CA 1
ATOM 2280 C C . GLY A 1 279 ? -9.178 3.605 1.285 1.00 77.19 279 GLY A C 1
ATOM 2281 O O . GLY A 1 279 ? -8.656 3.800 0.191 1.00 77.19 279 GLY A O 1
ATOM 2282 N N . GLY A 1 280 ? -9.409 2.373 1.752 1.00 82.25 280 GLY A N 1
ATOM 2283 C CA . GLY A 1 280 ? -8.920 1.148 1.112 1.00 82.25 280 GLY A CA 1
ATOM 2284 C C . GLY A 1 280 ? -9.955 0.031 1.005 1.00 82.25 280 GLY A C 1
ATOM 2285 O O . GLY A 1 280 ? -11.069 0.127 1.519 1.00 82.25 280 GLY A O 1
ATOM 2286 N N . ILE A 1 281 ? -9.565 -1.043 0.320 1.00 83.62 281 ILE A N 1
ATOM 2287 C CA . ILE A 1 281 ? -10.344 -2.277 0.208 1.00 83.62 281 ILE A CA 1
ATOM 2288 C C . ILE A 1 281 ? -9.801 -3.260 1.237 1.00 83.62 281 ILE A C 1
ATOM 2290 O O . ILE A 1 281 ? -8.604 -3.552 1.251 1.00 83.62 281 ILE A O 1
ATOM 2294 N N . LEU A 1 282 ? -10.689 -3.788 2.070 1.00 85.94 282 LEU A N 1
ATOM 2295 C CA . LEU A 1 282 ? -10.372 -4.845 3.015 1.00 85.94 282 LEU A CA 1
ATOM 2296 C C . LEU A 1 282 ? -10.952 -6.179 2.556 1.00 85.94 282 LEU A C 1
ATOM 2298 O O . LEU A 1 282 ? -12.079 -6.236 2.061 1.00 85.94 282 LEU A O 1
ATOM 2302 N N . LYS A 1 283 ? -10.225 -7.263 2.818 1.00 87.19 283 LYS A N 1
ATOM 2303 C CA . LYS A 1 283 ? -10.776 -8.619 2.778 1.00 87.19 283 LYS A CA 1
ATOM 2304 C C . LYS A 1 283 ? -10.291 -9.437 3.977 1.00 87.19 283 LYS A C 1
ATOM 2306 O O . LYS A 1 283 ? -9.115 -9.333 4.334 1.00 87.19 283 LYS A O 1
ATOM 2311 N N . PRO A 1 284 ? -11.164 -10.226 4.617 1.00 85.44 284 PRO A N 1
ATOM 2312 C CA . PRO A 1 284 ? -10.725 -11.202 5.603 1.00 85.44 284 PRO A CA 1
ATOM 2313 C C . PRO A 1 284 ? -9.894 -12.296 4.921 1.00 85.44 284 PRO A C 1
ATOM 2315 O O . PRO A 1 284 ? -10.093 -12.610 3.745 1.00 85.44 284 PRO A O 1
ATOM 2318 N N . LEU A 1 285 ? -8.954 -12.884 5.658 1.00 86.94 285 LEU A N 1
ATOM 2319 C CA . LEU A 1 285 ? -8.223 -14.074 5.225 1.00 86.94 285 LEU A CA 1
ATOM 2320 C C . LEU A 1 285 ? -8.910 -15.304 5.826 1.00 86.94 285 LEU A C 1
ATOM 2322 O O . LEU A 1 285 ? -8.629 -15.686 6.957 1.00 86.94 285 LEU A O 1
ATOM 2326 N N . SER A 1 286 ? -9.856 -15.885 5.086 1.00 80.19 286 SER A N 1
ATOM 2327 C CA . SER A 1 286 ? -10.726 -16.972 5.568 1.00 80.19 286 SER A CA 1
ATOM 2328 C C . SER A 1 286 ? -9.981 -18.254 5.948 1.00 80.19 286 SER A C 1
ATOM 2330 O O . SER A 1 286 ? -10.449 -18.990 6.807 1.00 80.19 286 SER A O 1
ATOM 2332 N N . GLU A 1 287 ? -8.829 -18.504 5.325 1.00 82.50 287 GLU A N 1
ATOM 2333 C CA . GLU A 1 287 ? -7.975 -19.673 5.589 1.00 82.50 287 GLU A CA 1
ATOM 2334 C C . GLU A 1 287 ? -7.087 -19.506 6.835 1.00 82.50 287 GLU A C 1
ATOM 2336 O O . GLU A 1 287 ? -6.414 -20.441 7.264 1.00 82.50 287 GLU A O 1
ATOM 2341 N N . GLU A 1 288 ? -7.036 -18.302 7.408 1.00 82.88 288 GLU A N 1
ATOM 2342 C CA . GLU A 1 288 ? -6.169 -17.963 8.534 1.00 82.88 288 GLU A CA 1
ATOM 2343 C C . GLU A 1 288 ? -6.970 -17.915 9.840 1.00 82.88 288 GLU A C 1
ATOM 2345 O O . GLU A 1 288 ? -8.169 -17.617 9.864 1.00 82.88 288 GLU A O 1
ATOM 2350 N N . ARG A 1 289 ? -6.292 -18.156 10.970 1.00 72.38 289 ARG A N 1
ATOM 2351 C CA . ARG A 1 289 ? -6.899 -17.910 12.283 1.00 72.38 289 ARG A CA 1
ATOM 2352 C C . ARG A 1 289 ? -7.189 -16.419 12.417 1.00 72.38 289 ARG A C 1
ATOM 2354 O O . ARG A 1 289 ? -6.295 -15.592 12.260 1.00 72.38 289 ARG A O 1
ATOM 2361 N N . GLN A 1 290 ? -8.436 -16.081 12.730 1.00 67.94 290 GLN A N 1
ATOM 2362 C CA . GLN A 1 290 ? -8.798 -14.700 13.007 1.00 67.94 290 GLN A CA 1
ATOM 2363 C C . GLN A 1 290 ? -8.139 -14.248 14.326 1.00 67.94 290 GLN A C 1
ATOM 2365 O O . GLN A 1 290 ? -8.099 -15.020 15.289 1.00 67.94 290 GLN A O 1
ATOM 2370 N N . PRO A 1 291 ? -7.596 -13.023 14.375 1.00 70.00 291 PRO A N 1
ATOM 2371 C CA . PRO A 1 291 ? -7.889 -11.934 13.451 1.00 70.00 291 PRO A CA 1
ATOM 2372 C C . PRO A 1 291 ? -6.825 -11.842 12.319 1.00 70.00 291 PRO A C 1
ATOM 2374 O O . PRO A 1 291 ? -5.639 -11.619 12.575 1.00 70.00 291 PRO A O 1
ATOM 2377 N N . ALA A 1 292 ? -7.248 -12.036 11.054 1.00 86.75 292 ALA A N 1
ATOM 2378 C CA . ALA A 1 292 ? -6.397 -11.948 9.851 1.00 86.75 292 ALA A CA 1
ATOM 2379 C C . ALA A 1 292 ? -7.081 -11.191 8.683 1.00 86.75 292 ALA A C 1
ATOM 2381 O O . ALA A 1 292 ? -8.168 -11.574 8.234 1.00 86.75 292 ALA A O 1
ATOM 2382 N N . LEU A 1 293 ? -6.436 -10.133 8.167 1.00 91.00 293 LEU A N 1
ATOM 2383 C CA . LEU A 1 293 ? -6.925 -9.296 7.056 1.00 91.00 293 LEU A CA 1
ATOM 2384 C C . LEU A 1 293 ? -5.896 -9.128 5.952 1.00 91.00 293 LEU A C 1
ATOM 2386 O O . LEU A 1 293 ? -4.694 -9.257 6.170 1.00 91.00 293 LEU A O 1
ATOM 2390 N N . ALA A 1 294 ? -6.386 -8.709 4.793 1.00 91.31 294 ALA A N 1
ATOM 2391 C CA . ALA A 1 294 ? -5.608 -8.008 3.795 1.00 91.31 294 ALA A CA 1
ATOM 2392 C C . ALA A 1 294 ? -6.229 -6.635 3.496 1.00 91.31 294 ALA A C 1
ATOM 2394 O O . ALA A 1 294 ? -7.438 -6.523 3.288 1.00 91.31 294 ALA A O 1
ATOM 2395 N N . LEU A 1 295 ? -5.386 -5.604 3.455 1.00 91.56 295 LEU A N 1
ATOM 2396 C CA . LEU A 1 295 ? -5.714 -4.225 3.102 1.00 91.56 295 LEU A CA 1
ATOM 2397 C C . LEU A 1 295 ? -4.991 -3.856 1.805 1.00 91.56 295 LEU A C 1
ATOM 2399 O O . LEU A 1 295 ? -3.779 -4.030 1.694 1.00 91.56 295 LEU A O 1
ATOM 2403 N N . ARG A 1 296 ? -5.717 -3.310 0.833 1.00 89.56 296 ARG A N 1
ATOM 2404 C CA . ARG A 1 296 ? -5.141 -2.696 -0.371 1.00 89.56 296 ARG A CA 1
ATOM 2405 C C . ARG A 1 296 ? -5.571 -1.245 -0.445 1.00 89.56 296 ARG A C 1
ATOM 2407 O O . ARG A 1 296 ? -6.751 -0.953 -0.233 1.00 89.56 296 ARG A O 1
ATOM 2414 N N . ALA A 1 297 ? -4.641 -0.349 -0.760 1.00 85.06 297 ALA A N 1
ATOM 2415 C CA . ALA A 1 297 ? -4.993 1.057 -0.823 1.00 85.06 297 ALA A CA 1
ATOM 2416 C C . ALA A 1 297 ? -5.850 1.395 -2.050 1.00 85.06 297 ALA A C 1
ATOM 2418 O O . ALA A 1 297 ? -5.626 0.865 -3.135 1.00 85.06 297 ALA A O 1
ATOM 2419 N N . ALA A 1 298 ? -6.834 2.279 -1.879 1.00 73.19 298 ALA A N 1
ATOM 2420 C CA . ALA A 1 298 ? -7.503 2.961 -2.994 1.00 73.19 298 ALA A CA 1
ATOM 2421 C C . ALA A 1 298 ? -7.179 4.468 -2.986 1.00 73.19 298 ALA A C 1
ATOM 2423 O O . ALA A 1 298 ? -6.992 5.072 -4.039 1.00 73.19 298 ALA A O 1
ATOM 2424 N N . SER A 1 299 ? -7.043 5.057 -1.796 1.00 70.50 299 SER A N 1
ATOM 2425 C CA . SER A 1 299 ? -6.452 6.372 -1.512 1.00 70.50 299 SER A CA 1
ATOM 2426 C C . SER A 1 299 ? -5.567 6.264 -0.258 1.00 70.50 299 SER A C 1
ATOM 2428 O O . SER A 1 299 ? -5.068 5.175 0.010 1.00 70.50 299 SER A O 1
ATOM 2430 N N . SER A 1 300 ? -5.326 7.334 0.514 1.00 74.44 300 SER A N 1
ATOM 2431 C CA . SER A 1 300 ? -4.588 7.275 1.791 1.00 74.44 300 SER A CA 1
ATOM 2432 C C . SER A 1 300 ? -5.247 6.281 2.754 1.00 74.44 300 SER A C 1
ATOM 2434 O O . SER A 1 300 ? -6.173 6.637 3.489 1.00 74.44 300 SER A O 1
ATOM 2436 N N . SER A 1 301 ? -4.802 5.028 2.687 1.00 84.44 301 SER A N 1
ATOM 2437 C CA . SER A 1 301 ? -5.474 3.902 3.309 1.00 84.44 301 SER A CA 1
ATOM 2438 C C . SER A 1 301 ? -4.757 3.517 4.568 1.00 84.44 301 SER A C 1
ATOM 2440 O O . SER A 1 301 ? -3.535 3.382 4.589 1.00 84.44 301 SER A O 1
ATOM 2442 N N . PHE A 1 302 ? -5.526 3.301 5.615 1.00 86.81 302 PHE A N 1
ATOM 2443 C CA . PHE A 1 302 ? -4.969 2.871 6.875 1.00 86.81 302 PHE A CA 1
ATOM 2444 C C . PHE A 1 302 ? -5.876 1.850 7.525 1.00 86.81 302 PHE A C 1
ATOM 2446 O O . PHE A 1 302 ? -7.084 1.835 7.292 1.00 86.81 302 PHE A O 1
ATOM 2453 N N . TRP A 1 303 ? -5.266 1.023 8.354 1.00 90.00 303 TRP A N 1
ATOM 2454 C CA . TRP A 1 303 ? -5.913 0.166 9.329 1.00 90.00 303 TRP A CA 1
ATOM 2455 C C . TRP A 1 303 ? -5.708 0.765 10.717 1.00 90.00 303 TRP A C 1
ATOM 2457 O O . TRP A 1 303 ? -4.627 1.285 10.981 1.00 90.00 303 TRP A O 1
ATOM 2467 N N . LYS A 1 304 ? -6.711 0.682 11.593 1.00 89.75 304 LYS A N 1
ATOM 2468 C CA . LYS A 1 304 ? -6.648 1.103 12.998 1.00 89.75 304 LYS A CA 1
ATOM 2469 C C . LYS A 1 304 ? -7.183 0.042 13.944 1.00 89.75 304 LYS A C 1
ATOM 2471 O O . LYS A 1 304 ? -8.155 -0.637 13.606 1.00 89.75 304 LYS A O 1
ATOM 2476 N N . THR A 1 305 ? -6.597 -0.036 15.136 1.00 90.06 305 THR A N 1
ATOM 2477 C CA . THR A 1 305 ? -7.142 -0.800 16.266 1.00 90.06 305 THR A CA 1
ATOM 2478 C C . THR A 1 305 ? -8.263 -0.034 16.966 1.00 90.06 305 THR A C 1
ATOM 2480 O O . THR A 1 305 ? -8.414 1.172 16.797 1.00 90.06 305 THR A O 1
ATOM 2483 N N . GLU A 1 306 ? -9.008 -0.715 17.834 1.00 87.25 306 GLU A N 1
ATOM 2484 C CA . GLU A 1 306 ? -9.715 -0.046 18.932 1.00 87.25 306 GLU A CA 1
ATOM 2485 C C . GLU A 1 306 ? -8.754 0.634 19.920 1.00 87.25 306 GLU A C 1
ATOM 2487 O O . GLU A 1 306 ? -7.542 0.389 19.916 1.00 87.25 306 GLU A O 1
ATOM 2492 N N . GLN A 1 307 ? -9.324 1.483 20.777 1.00 90.00 307 GLN A N 1
ATOM 2493 C CA . GLN A 1 307 ? -8.595 2.177 21.832 1.00 90.00 307 GLN A CA 1
ATOM 2494 C C . GLN A 1 307 ? -8.283 1.251 23.013 1.00 90.00 307 GLN A C 1
ATOM 2496 O O . GLN A 1 307 ? -9.132 0.477 23.460 1.00 90.00 307 GLN A O 1
ATOM 2501 N N . PHE A 1 308 ? -7.075 1.372 23.552 1.00 93.00 308 PHE A N 1
ATOM 2502 C CA . PHE A 1 308 ? -6.556 0.572 24.659 1.00 93.00 308 PHE A CA 1
ATOM 2503 C C . PHE A 1 308 ? -5.653 1.416 25.567 1.00 93.00 308 PHE A C 1
ATOM 2505 O O . PHE A 1 308 ? -5.392 2.582 25.284 1.00 93.00 308 PHE A O 1
ATOM 2512 N N . VAL A 1 309 ? -5.190 0.849 26.678 1.00 93.31 309 VAL A N 1
ATOM 2513 C CA . VAL A 1 309 ? -4.192 1.473 27.564 1.00 93.31 309 VAL A CA 1
ATOM 2514 C C . VAL A 1 309 ? -2.984 0.562 27.731 1.00 93.31 309 VAL A C 1
ATOM 2516 O O . VAL A 1 309 ? -3.066 -0.647 27.500 1.00 93.31 309 VAL A O 1
ATOM 2519 N N . SER A 1 310 ? -1.867 1.119 28.191 1.00 93.38 310 SER A N 1
ATOM 2520 C CA . SER A 1 310 ? -0.792 0.291 28.734 1.00 93.38 310 SER A CA 1
ATOM 2521 C C . SER A 1 310 ? -1.201 -0.291 30.089 1.00 93.38 310 SER A C 1
ATOM 2523 O O . SER A 1 310 ? -1.666 0.423 30.977 1.00 93.38 310 SER A O 1
ATOM 2525 N N . SER A 1 311 ? -1.021 -1.598 30.253 1.00 91.94 311 SER A N 1
ATOM 2526 C CA . SER A 1 311 ? -1.164 -2.307 31.523 1.00 91.94 311 SER A CA 1
ATOM 2527 C C . SER A 1 311 ? 0.121 -2.283 32.353 1.00 91.94 311 SER A C 1
ATOM 2529 O O . SER A 1 311 ? 0.113 -2.750 33.492 1.00 91.94 311 SER A O 1
ATOM 2531 N N . GLN A 1 312 ? 1.234 -1.809 31.784 1.00 91.81 312 GLN A N 1
ATOM 2532 C CA . GLN A 1 312 ? 2.534 -1.807 32.446 1.00 91.81 312 GLN A CA 1
ATOM 2533 C C . GLN A 1 312 ? 2.733 -0.525 33.267 1.00 91.81 312 GLN A C 1
ATOM 2535 O O . GLN A 1 312 ? 2.399 0.564 32.793 1.00 91.81 312 GLN A O 1
ATOM 2540 N N . PRO A 1 313 ? 3.328 -0.606 34.473 1.00 90.31 313 PRO A N 1
ATOM 2541 C CA . PRO A 1 313 ? 3.617 0.576 35.287 1.00 90.31 313 PRO A CA 1
ATOM 2542 C C . PRO A 1 313 ? 4.535 1.598 34.604 1.00 90.31 313 PRO A C 1
ATOM 2544 O O . PRO A 1 313 ? 4.407 2.793 34.853 1.00 90.31 313 PRO A O 1
ATOM 2547 N N . ASP A 1 314 ? 5.453 1.143 33.744 1.00 90.88 314 ASP A N 1
ATOM 2548 C CA . ASP A 1 314 ? 6.370 2.009 32.993 1.00 90.88 314 ASP A CA 1
ATOM 2549 C C . ASP A 1 314 ? 5.766 2.542 31.683 1.00 90.88 314 ASP A C 1
ATOM 2551 O O . ASP A 1 314 ? 6.445 3.226 30.919 1.00 90.88 314 ASP A O 1
ATOM 2555 N N . GLY A 1 315 ? 4.495 2.226 31.416 1.00 90.88 315 GLY A N 1
ATOM 2556 C CA . GLY A 1 315 ? 3.775 2.601 30.207 1.00 90.88 315 GLY A CA 1
ATOM 2557 C C . GLY A 1 315 ? 4.180 1.811 28.963 1.00 90.88 315 GLY A C 1
ATOM 2558 O O . GLY A 1 315 ? 3.424 1.815 27.995 1.00 90.88 315 GLY A O 1
ATOM 2559 N N . LYS A 1 316 ? 5.301 1.084 28.950 1.00 93.69 316 LYS A N 1
ATOM 2560 C CA . LYS A 1 316 ? 5.811 0.465 27.723 1.00 93.69 316 LYS A CA 1
ATOM 2561 C C . LYS A 1 316 ? 4.896 -0.640 27.224 1.00 93.69 316 LYS A C 1
ATOM 2563 O O . LYS A 1 316 ? 4.367 -1.439 27.993 1.00 93.69 316 LYS A O 1
ATOM 2568 N N . ILE A 1 317 ? 4.765 -0.702 25.907 1.00 95.50 317 ILE A N 1
ATOM 2569 C CA . ILE A 1 317 ? 4.069 -1.776 25.206 1.00 95.50 317 ILE A CA 1
ATOM 2570 C C . ILE A 1 317 ? 4.975 -2.337 24.113 1.00 95.50 317 ILE A C 1
ATOM 2572 O O . ILE A 1 317 ? 5.851 -1.644 23.589 1.00 95.50 317 ILE A O 1
ATOM 2576 N N . LEU A 1 318 ? 4.743 -3.590 23.742 1.00 94.94 318 LEU A N 1
ATOM 2577 C CA . LEU A 1 318 ? 5.360 -4.207 22.574 1.00 94.94 318 LEU A CA 1
ATOM 2578 C C . LEU A 1 318 ? 4.259 -4.652 21.617 1.00 94.94 318 LEU A C 1
ATOM 2580 O O . LEU A 1 318 ? 3.438 -5.511 21.941 1.00 94.94 318 LEU A O 1
ATOM 2584 N N . VAL A 1 319 ? 4.247 -4.056 20.431 1.00 94.69 319 VAL A N 1
ATOM 2585 C CA . VAL A 1 319 ? 3.323 -4.421 19.360 1.00 94.69 319 VAL A CA 1
ATOM 2586 C C . VAL A 1 319 ? 3.950 -5.551 18.555 1.00 94.69 319 VAL A C 1
ATOM 2588 O O . VAL A 1 319 ? 5.025 -5.379 17.981 1.00 94.69 319 VAL A O 1
ATOM 2591 N N . ARG A 1 320 ? 3.284 -6.706 18.520 1.00 94.25 320 ARG A N 1
ATOM 2592 C CA . ARG A 1 320 ? 3.703 -7.886 17.758 1.00 94.25 320 ARG A CA 1
ATOM 2593 C C . ARG A 1 320 ? 2.635 -8.223 16.726 1.00 94.25 320 ARG A C 1
ATOM 2595 O O . ARG A 1 320 ? 1.463 -8.318 17.068 1.00 94.25 320 ARG A O 1
ATOM 2602 N N . PHE A 1 321 ? 3.023 -8.421 15.475 1.00 94.56 321 PHE A N 1
ATOM 2603 C CA . PHE A 1 321 ? 2.129 -8.921 14.427 1.00 94.56 321 PHE A CA 1
ATOM 2604 C C . PHE A 1 321 ? 2.929 -9.608 13.332 1.00 94.56 321 PHE A C 1
ATOM 2606 O O . PHE A 1 321 ? 4.143 -9.432 13.232 1.00 94.56 321 PHE A O 1
ATOM 2613 N N . GLU A 1 322 ? 2.249 -10.371 12.488 1.00 94.75 322 GLU A N 1
ATOM 2614 C CA . GLU A 1 322 ? 2.833 -10.864 11.251 1.00 94.75 322 GLU A CA 1
ATOM 2615 C C . GLU A 1 322 ? 2.273 -10.094 10.066 1.00 94.75 322 GLU A C 1
ATOM 2617 O O . GLU A 1 322 ? 1.071 -9.827 10.006 1.00 94.75 322 GLU A O 1
ATOM 2622 N N . ALA A 1 323 ? 3.139 -9.751 9.116 1.00 95.25 323 ALA A N 1
ATOM 2623 C CA . ALA A 1 323 ? 2.723 -9.114 7.879 1.00 95.25 323 ALA A CA 1
ATOM 2624 C C . ALA A 1 323 ? 3.424 -9.705 6.656 1.00 95.25 323 ALA A C 1
ATOM 2626 O O . ALA A 1 323 ? 4.549 -10.203 6.742 1.00 95.25 323 ALA A O 1
ATOM 2627 N N . LYS A 1 324 ? 2.738 -9.637 5.516 1.00 94.25 324 LYS A N 1
ATOM 2628 C CA . LYS A 1 324 ? 3.302 -9.873 4.184 1.00 94.25 324 LYS A CA 1
ATOM 2629 C C . LYS A 1 324 ? 2.625 -8.975 3.161 1.00 94.25 324 LYS A C 1
ATOM 2631 O O . LYS A 1 324 ? 1.454 -8.631 3.309 1.00 94.25 324 LYS A O 1
ATOM 2636 N N . ASN A 1 325 ? 3.336 -8.666 2.097 1.00 91.50 325 ASN A N 1
ATOM 2637 C CA . ASN A 1 325 ? 2.792 -8.064 0.897 1.00 91.50 325 ASN A CA 1
ATOM 2638 C C . ASN A 1 325 ? 2.461 -9.133 -0.147 1.00 91.50 325 ASN A C 1
ATOM 2640 O O . ASN A 1 325 ? 3.083 -10.194 -0.180 1.00 91.50 325 ASN A O 1
ATOM 2644 N N . SER A 1 326 ? 1.466 -8.885 -0.998 1.00 86.50 326 SER A N 1
ATOM 2645 C CA . SER A 1 326 ? 1.084 -9.865 -2.022 1.00 86.50 326 SER A CA 1
ATOM 2646 C C . SER A 1 326 ? 2.078 -9.966 -3.175 1.00 86.50 326 SER A C 1
ATOM 2648 O O . SER A 1 326 ? 2.122 -11.014 -3.813 1.00 86.50 326 SER A O 1
ATOM 2650 N N . VAL A 1 327 ? 2.858 -8.913 -3.445 1.00 78.00 327 VAL A N 1
ATOM 2651 C CA . VAL A 1 327 ? 3.694 -8.832 -4.649 1.00 78.00 327 VAL A CA 1
ATOM 2652 C C . VAL A 1 327 ? 5.165 -8.621 -4.299 1.00 78.00 327 VAL A C 1
ATOM 2654 O O . VAL A 1 327 ? 5.967 -9.550 -4.404 1.00 78.00 327 VAL A O 1
ATOM 2657 N N . THR A 1 328 ? 5.532 -7.412 -3.880 1.00 75.31 328 THR A N 1
ATOM 2658 C CA . THR A 1 328 ? 6.919 -7.005 -3.638 1.00 75.31 328 THR A CA 1
ATOM 2659 C C . THR A 1 328 ? 7.093 -6.482 -2.219 1.00 75.31 328 THR A C 1
ATOM 2661 O O . THR A 1 328 ? 6.127 -6.048 -1.587 1.00 75.31 328 THR A O 1
ATOM 2664 N N . PRO A 1 329 ? 8.327 -6.492 -1.687 1.00 84.06 329 PRO A N 1
ATOM 2665 C CA . PRO A 1 329 ? 8.611 -5.807 -0.442 1.00 84.06 329 PRO A CA 1
ATOM 2666 C C . PRO A 1 329 ? 8.170 -4.340 -0.495 1.00 84.06 329 PRO A C 1
ATOM 2668 O O . PRO A 1 329 ? 8.638 -3.583 -1.344 1.00 84.06 329 PRO A O 1
ATOM 2671 N N . SER A 1 330 ? 7.291 -3.941 0.423 1.00 78.12 330 SER A N 1
ATOM 2672 C CA . SER A 1 330 ? 6.789 -2.570 0.528 1.00 78.12 330 SER A CA 1
ATOM 2673 C C . SER A 1 330 ? 6.894 -2.056 1.953 1.00 78.12 330 SER A C 1
ATOM 2675 O O . SER A 1 330 ? 6.964 -2.822 2.919 1.00 78.12 330 SER A O 1
ATOM 2677 N N . ARG A 1 331 ? 6.983 -0.733 2.057 1.00 87.62 331 ARG A N 1
ATOM 2678 C CA . ARG A 1 331 ? 7.221 -0.001 3.296 1.00 87.62 331 ARG A CA 1
ATOM 2679 C C . ARG A 1 331 ? 5.906 0.560 3.816 1.00 87.62 331 ARG A C 1
ATOM 2681 O O . ARG A 1 331 ? 5.238 1.317 3.116 1.00 87.62 331 ARG A O 1
ATOM 2688 N N . HIS A 1 332 ? 5.613 0.280 5.076 1.00 90.12 332 HIS A N 1
ATOM 2689 C CA . HIS A 1 332 ? 4.402 0.713 5.763 1.00 90.12 332 HIS A CA 1
ATOM 2690 C C . HIS A 1 332 ? 4.765 1.546 6.986 1.00 90.12 332 HIS A C 1
ATOM 2692 O O . HIS A 1 332 ? 5.785 1.302 7.634 1.00 90.12 332 HIS A O 1
ATOM 2698 N N . ARG A 1 333 ? 3.931 2.537 7.305 1.00 90.88 333 ARG A N 1
ATOM 2699 C CA . ARG A 1 333 ? 4.100 3.360 8.508 1.00 90.88 333 ARG A CA 1
ATOM 2700 C C . ARG A 1 333 ? 3.206 2.844 9.611 1.00 90.88 333 ARG A C 1
ATOM 2702 O O . ARG A 1 333 ? 2.035 2.570 9.365 1.00 90.88 333 ARG A O 1
ATOM 2709 N N . LEU A 1 334 ? 3.755 2.768 10.815 1.00 93.12 334 LEU A N 1
ATOM 2710 C CA . LEU A 1 334 ? 2.989 2.545 12.027 1.00 93.12 334 LEU A CA 1
ATOM 2711 C C . LEU A 1 334 ? 2.901 3.870 12.790 1.00 93.12 334 LEU A C 1
ATOM 2713 O O . LEU A 1 334 ? 3.910 4.517 13.079 1.00 93.12 334 LEU A O 1
ATOM 2717 N N . TRP A 1 335 ? 1.683 4.258 13.133 1.00 94.00 335 TRP A N 1
ATOM 2718 C CA . TRP A 1 335 ? 1.374 5.400 13.977 1.00 94.00 335 TRP A CA 1
ATOM 2719 C C . TRP A 1 335 ? 0.749 4.926 15.281 1.00 94.00 335 TRP A C 1
ATOM 2721 O O . TRP A 1 335 ? 0.091 3.885 15.334 1.00 94.00 335 TRP A O 1
ATOM 2731 N N . ILE A 1 336 ? 0.917 5.739 16.317 1.00 94.44 336 ILE A N 1
ATOM 2732 C CA . ILE A 1 336 ? 0.127 5.652 17.536 1.00 94.44 336 ILE A CA 1
ATOM 2733 C C . ILE A 1 336 ? -0.628 6.964 17.730 1.00 94.44 336 ILE A C 1
ATOM 2735 O O . ILE A 1 336 ? -0.073 8.057 17.580 1.00 94.44 336 ILE A O 1
ATOM 2739 N N . HIS A 1 337 ? -1.915 6.840 18.010 1.00 92.75 337 HIS A N 1
ATOM 2740 C CA . HIS A 1 337 ? -2.788 7.905 18.456 1.00 92.75 337 HIS A CA 1
ATOM 2741 C C . HIS A 1 337 ? -2.806 7.872 19.973 1.00 92.75 337 HIS A C 1
ATOM 2743 O O . HIS A 1 337 ? -3.258 6.901 20.569 1.00 92.75 337 HIS A O 1
ATOM 2749 N N . GLU A 1 338 ? -2.252 8.907 20.581 1.00 92.50 338 GLU A N 1
ATOM 2750 C CA . GLU A 1 338 ? -2.042 9.009 22.015 1.00 92.50 338 GLU A CA 1
ATOM 2751 C C . GLU A 1 338 ? -2.822 10.224 22.515 1.00 92.50 338 GLU A C 1
ATOM 2753 O O . GLU A 1 338 ? -2.533 11.359 22.125 1.00 92.50 338 GLU A O 1
ATOM 2758 N N . ASP A 1 339 ? -3.885 9.978 23.282 1.00 86.25 339 ASP A N 1
ATOM 2759 C CA . ASP A 1 339 ? -4.789 11.007 23.822 1.00 86.25 339 ASP A CA 1
ATOM 2760 C C . ASP A 1 339 ? -5.304 12.011 22.773 1.00 86.25 339 ASP A C 1
ATOM 2762 O O . ASP A 1 339 ? -5.462 13.206 23.026 1.00 86.25 339 ASP A O 1
ATOM 2766 N N . GLY A 1 340 ? -5.578 11.538 21.556 1.00 81.44 340 GLY A N 1
ATOM 2767 C CA . GLY A 1 340 ? -6.065 12.396 20.476 1.00 81.44 340 GLY A CA 1
ATOM 2768 C C . GLY A 1 340 ? -4.980 12.935 19.537 1.00 81.44 340 GLY A C 1
ATOM 2769 O O . GLY A 1 340 ? -5.331 13.504 18.499 1.00 81.44 340 GLY A O 1
ATOM 2770 N N . SER A 1 341 ? -3.696 12.709 19.823 1.00 83.88 341 SER A N 1
ATOM 2771 C CA . SER A 1 341 ? -2.573 13.179 19.001 1.00 83.88 341 SER A CA 1
ATOM 2772 C C . SER A 1 341 ? -1.880 12.036 18.261 1.00 83.88 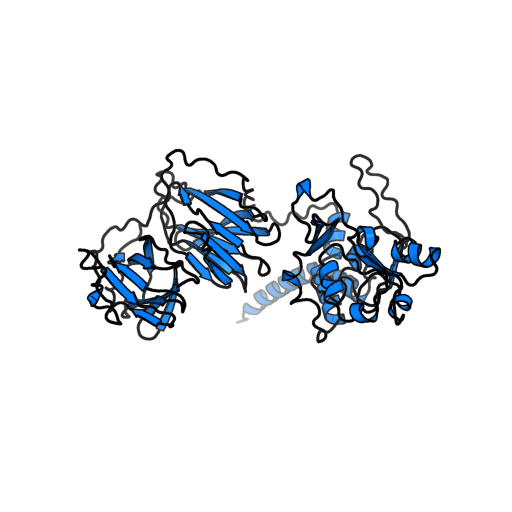341 SER A C 1
ATOM 2774 O O . SER A 1 341 ? -1.524 11.028 18.860 1.00 83.88 341 SER A O 1
ATOM 2776 N N . TYR A 1 342 ? -1.664 12.182 16.950 1.00 86.00 342 TYR A N 1
ATOM 2777 C CA . TYR A 1 342 ? -0.922 11.194 16.160 1.00 86.00 342 TYR A CA 1
ATOM 2778 C C . TYR A 1 342 ? 0.582 11.437 16.245 1.00 86.00 342 TYR A C 1
ATOM 2780 O O . TYR A 1 342 ? 1.050 12.557 16.030 1.00 86.00 342 TYR A O 1
ATOM 2788 N N . ARG A 1 343 ? 1.346 10.363 16.443 1.00 90.44 343 ARG A N 1
ATOM 2789 C CA . ARG A 1 343 ? 2.791 10.346 16.196 1.00 90.44 343 ARG A CA 1
ATOM 2790 C C . ARG A 1 343 ? 3.209 9.062 15.497 1.00 90.44 343 ARG A C 1
ATOM 2792 O O . ARG A 1 343 ? 2.645 7.996 15.737 1.00 90.44 343 ARG A O 1
ATOM 2799 N N . SER A 1 344 ? 4.195 9.176 14.614 1.00 89.62 344 SER A N 1
ATOM 2800 C CA . SER A 1 344 ? 4.796 8.003 13.984 1.00 89.62 344 SER A CA 1
ATOM 2801 C C . SER A 1 344 ? 5.605 7.255 15.039 1.00 89.62 344 SER A C 1
ATOM 2803 O O . SER A 1 344 ? 6.357 7.881 15.790 1.00 89.62 344 SER A O 1
ATOM 2805 N N . VAL A 1 345 ? 5.430 5.938 15.118 1.00 89.75 345 VAL A N 1
ATOM 2806 C CA . VAL A 1 345 ? 6.257 5.067 15.972 1.00 89.75 345 VAL A CA 1
ATOM 2807 C C . VAL A 1 345 ? 7.343 4.357 15.173 1.00 89.75 345 VAL A C 1
ATOM 2809 O O . VAL A 1 345 ? 8.323 3.908 15.751 1.00 89.75 345 VAL A O 1
ATOM 2812 N N . GLY A 1 346 ? 7.205 4.311 13.848 1.00 86.75 346 GLY A N 1
ATOM 2813 C CA . GLY A 1 346 ? 8.255 3.885 12.934 1.00 86.75 346 GLY A CA 1
ATOM 2814 C C . GLY A 1 346 ? 7.705 3.346 11.619 1.00 86.75 346 GLY A C 1
ATOM 2815 O O . GLY A 1 346 ? 6.544 3.558 11.260 1.00 86.75 346 GLY A O 1
ATOM 2816 N N . GLU A 1 347 ? 8.569 2.670 10.876 1.00 89.69 347 GLU A N 1
ATOM 2817 C CA . GLU A 1 347 ? 8.261 2.082 9.574 1.00 89.69 347 GLU A CA 1
ATOM 2818 C C . GLU A 1 347 ? 8.636 0.603 9.582 1.00 89.69 347 GLU A C 1
ATOM 2820 O O . GLU A 1 347 ? 9.613 0.220 10.210 1.00 89.69 347 GLU A O 1
ATOM 2825 N N . PHE A 1 348 ? 7.902 -0.243 8.867 1.00 90.12 348 PHE A N 1
ATOM 2826 C CA . PHE A 1 348 ? 8.293 -1.637 8.661 1.00 90.12 348 PHE A CA 1
ATOM 2827 C C . PHE A 1 348 ? 8.233 -2.008 7.182 1.00 90.12 348 PHE A C 1
ATOM 2829 O O . PHE A 1 348 ? 7.467 -1.422 6.416 1.00 90.12 348 PHE A O 1
ATOM 2836 N N . VAL A 1 349 ? 9.062 -2.969 6.770 1.00 88.31 349 VAL A N 1
ATOM 2837 C CA . VAL A 1 349 ? 9.091 -3.476 5.390 1.00 88.31 349 VAL A CA 1
ATOM 2838 C C . VAL A 1 349 ? 8.611 -4.919 5.378 1.00 88.31 349 VAL A C 1
ATOM 2840 O O . VAL A 1 349 ? 9.295 -5.792 5.910 1.00 88.31 349 VAL A O 1
ATOM 2843 N N . ALA A 1 350 ? 7.449 -5.166 4.775 1.00 88.12 350 ALA A N 1
ATOM 2844 C CA . ALA A 1 350 ? 6.884 -6.507 4.644 1.00 88.12 350 ALA A CA 1
ATOM 2845 C C . ALA A 1 350 ? 7.210 -7.091 3.265 1.00 88.12 350 ALA A C 1
ATOM 2847 O O . ALA A 1 350 ? 6.893 -6.477 2.250 1.00 88.12 350 ALA A O 1
ATOM 2848 N N . GLY A 1 351 ? 7.851 -8.261 3.221 1.00 87.12 351 GLY A N 1
ATOM 2849 C CA . GLY A 1 351 ? 8.127 -9.015 1.993 1.00 87.12 351 GLY A CA 1
ATOM 2850 C C . GLY A 1 351 ? 6.947 -9.877 1.532 1.00 87.12 351 GLY A C 1
ATOM 2851 O O . GLY A 1 351 ? 5.853 -9.782 2.074 1.00 87.12 351 GLY A O 1
ATOM 2852 N N . SER A 1 352 ? 7.168 -10.755 0.549 1.00 87.00 352 SER A N 1
ATOM 2853 C CA . SER A 1 352 ? 6.134 -11.672 0.030 1.00 87.00 352 SER A CA 1
ATOM 2854 C C . SER A 1 352 ? 5.848 -12.883 0.933 1.00 87.00 352 SER A C 1
ATOM 2856 O O . SER A 1 352 ? 4.821 -13.552 0.799 1.00 87.00 352 SER A O 1
ATOM 2858 N N . ALA A 1 353 ? 6.746 -13.164 1.877 1.00 88.38 353 ALA A N 1
ATOM 2859 C CA . ALA A 1 353 ? 6.567 -14.172 2.914 1.00 88.38 353 ALA A CA 1
ATOM 2860 C C . ALA A 1 353 ? 6.060 -13.530 4.211 1.00 88.38 353 ALA A C 1
ATOM 2862 O O . ALA A 1 353 ? 6.342 -12.365 4.481 1.00 88.38 353 ALA A O 1
ATOM 2863 N N . TRP A 1 354 ? 5.348 -14.309 5.029 1.00 92.69 354 TRP A N 1
ATOM 2864 C CA . TRP A 1 354 ? 4.988 -13.888 6.381 1.00 92.69 354 TRP A CA 1
ATOM 2865 C C . TRP A 1 354 ? 6.249 -13.612 7.202 1.00 92.69 354 TRP A C 1
ATOM 2867 O O . TRP A 1 354 ? 7.144 -14.454 7.290 1.00 92.69 354 TRP A O 1
ATOM 2877 N N . GLN A 1 355 ? 6.312 -12.422 7.790 1.00 92.81 355 GLN A N 1
ATOM 2878 C CA . GLN A 1 355 ? 7.382 -11.999 8.683 1.00 92.81 355 GLN A CA 1
ATOM 2879 C C . GLN A 1 355 ? 6.776 -11.473 9.978 1.00 92.81 355 GLN A C 1
ATOM 2881 O O . GLN A 1 355 ? 5.772 -10.765 9.950 1.00 92.81 355 GLN A O 1
ATOM 2886 N N . THR A 1 356 ? 7.400 -11.798 11.105 1.00 94.06 356 THR A N 1
ATOM 2887 C CA . THR A 1 356 ? 7.016 -11.301 12.426 1.00 94.06 356 THR A CA 1
ATOM 2888 C C . THR A 1 356 ? 7.686 -9.959 12.691 1.00 94.06 356 THR A C 1
ATOM 2890 O O . THR A 1 356 ? 8.910 -9.847 12.589 1.00 94.06 356 THR A O 1
ATOM 2893 N N . PHE A 1 357 ? 6.897 -8.962 13.072 1.00 94.38 357 PHE A N 1
ATOM 2894 C CA . PHE A 1 357 ? 7.340 -7.629 13.460 1.00 94.38 357 PHE A CA 1
ATOM 2895 C C . PHE A 1 357 ? 7.126 -7.437 14.957 1.00 94.38 357 PHE A C 1
ATOM 2897 O O . PHE A 1 357 ? 6.089 -7.817 15.496 1.00 94.38 357 PHE A O 1
ATOM 2904 N N . GLU A 1 358 ? 8.122 -6.850 15.613 1.00 94.12 358 GLU A N 1
ATOM 2905 C CA . GLU A 1 358 ? 8.137 -6.555 17.044 1.00 94.12 358 GLU A CA 1
ATOM 2906 C C . GLU A 1 358 ? 8.550 -5.099 17.220 1.00 94.12 358 GLU A C 1
ATOM 2908 O O . GLU A 1 358 ? 9.690 -4.734 16.930 1.00 94.12 358 GLU A O 1
ATOM 2913 N N . ILE A 1 359 ? 7.604 -4.262 17.636 1.00 94.06 359 ILE A N 1
ATOM 2914 C CA . ILE A 1 359 ? 7.763 -2.811 17.657 1.00 94.06 359 ILE A CA 1
ATOM 2915 C C . ILE A 1 359 ? 7.561 -2.315 19.092 1.00 94.06 359 ILE A C 1
ATOM 2917 O O . ILE A 1 359 ? 6.420 -2.276 19.570 1.00 94.06 359 ILE A O 1
ATOM 2921 N N . PRO A 1 360 ? 8.647 -1.985 19.817 1.00 94.25 360 PRO A N 1
ATOM 2922 C CA . PRO A 1 360 ? 8.543 -1.429 21.156 1.00 94.25 360 PRO A CA 1
ATOM 2923 C C . PRO A 1 360 ? 8.028 0.010 21.078 1.00 94.25 360 PRO A C 1
ATOM 2925 O O . PRO A 1 360 ? 8.511 0.816 20.286 1.00 94.25 360 PRO A O 1
ATOM 2928 N N . ILE A 1 361 ? 7.058 0.354 21.920 1.00 94.31 361 ILE A N 1
ATOM 2929 C CA . ILE A 1 361 ? 6.501 1.704 21.991 1.00 94.31 361 ILE A CA 1
ATOM 2930 C C . ILE A 1 361 ? 6.507 2.154 23.448 1.00 94.31 361 ILE A C 1
ATOM 2932 O O . ILE A 1 361 ? 6.064 1.437 24.343 1.00 94.31 361 ILE A O 1
ATOM 2936 N N . THR A 1 362 ? 7.007 3.366 23.682 1.00 94.75 362 THR A N 1
ATOM 2937 C CA . THR A 1 362 ? 6.945 4.035 24.988 1.00 94.75 362 THR A CA 1
ATOM 2938 C C . THR A 1 362 ? 5.912 5.164 24.902 1.00 94.75 362 THR A C 1
ATOM 2940 O O . THR A 1 362 ? 6.234 6.227 24.365 1.00 94.75 362 THR A O 1
ATOM 2943 N N . PRO A 1 363 ? 4.649 4.926 25.292 1.00 92.75 363 PRO A N 1
ATOM 2944 C CA . PRO A 1 363 ? 3.655 5.976 25.484 1.00 92.75 363 PRO A CA 1
ATOM 2945 C C . PRO A 1 363 ? 3.840 6.665 26.842 1.00 92.75 363 PRO A C 1
ATOM 2947 O O . PRO A 1 363 ? 4.554 6.169 27.718 1.00 92.75 363 PRO A O 1
ATOM 2950 N N . ASN A 1 364 ? 3.166 7.792 27.033 1.00 90.50 364 ASN A N 1
ATOM 2951 C CA . ASN A 1 364 ? 2.993 8.393 28.342 1.00 90.50 364 ASN A CA 1
ATOM 2952 C C . ASN A 1 364 ? 2.154 7.460 29.226 1.00 90.50 364 ASN A C 1
ATOM 2954 O O . ASN A 1 364 ? 1.224 6.777 28.787 1.00 90.50 364 ASN A O 1
ATOM 2958 N N . THR A 1 365 ? 2.508 7.410 30.506 1.00 89.69 365 THR A N 1
ATOM 2959 C CA . THR A 1 365 ? 1.820 6.566 31.479 1.00 89.69 365 THR A CA 1
ATOM 2960 C C . THR A 1 365 ? 0.357 6.983 31.608 1.00 89.69 365 THR A C 1
ATOM 2962 O O . THR A 1 365 ? 0.065 8.132 31.929 1.00 89.69 365 THR A O 1
ATOM 2965 N N . GLY A 1 366 ? -0.554 6.027 31.413 1.00 85.50 366 GLY A N 1
ATOM 2966 C CA . GLY A 1 366 ? -1.999 6.241 31.523 1.00 85.50 366 GLY A CA 1
ATOM 2967 C C . GLY A 1 366 ? -2.687 6.681 30.230 1.00 85.50 366 GLY A C 1
ATOM 2968 O O . GLY A 1 366 ? -3.909 6.635 30.182 1.00 85.50 366 GLY A O 1
ATOM 2969 N N . SER A 1 367 ? -1.940 7.024 29.179 1.00 89.81 367 SER A N 1
ATOM 2970 C CA . SER A 1 367 ? -2.536 7.465 27.919 1.00 89.81 367 SER A CA 1
ATOM 2971 C C . SER A 1 367 ? -3.423 6.412 27.265 1.00 89.81 367 SER A C 1
ATOM 2973 O O . SER A 1 367 ? -3.188 5.200 27.357 1.00 89.81 367 SER A O 1
ATOM 2975 N N . ILE A 1 368 ? -4.419 6.910 26.541 1.00 90.44 368 ILE A N 1
ATOM 2976 C CA . ILE A 1 368 ? -5.270 6.124 25.658 1.00 90.44 368 ILE A CA 1
ATOM 2977 C C . ILE A 1 368 ? -4.587 6.014 24.310 1.00 90.44 368 ILE A C 1
ATOM 2979 O O . ILE A 1 368 ? -4.218 7.018 23.698 1.00 90.44 368 ILE A O 1
ATOM 2983 N N . LEU A 1 369 ? -4.453 4.781 23.851 1.00 93.56 369 LEU A N 1
ATOM 2984 C CA . LEU A 1 369 ? -3.672 4.407 22.691 1.00 93.56 369 LEU A CA 1
ATOM 2985 C C . LEU A 1 369 ? -4.587 3.827 21.618 1.00 93.56 369 LEU A C 1
ATOM 2987 O O . LEU A 1 369 ? -5.449 3.006 21.908 1.00 93.56 369 LEU A O 1
ATOM 2991 N N . GLU A 1 370 ? -4.369 4.214 20.370 1.00 93.38 370 GLU A N 1
ATOM 2992 C CA . GLU A 1 370 ? -4.913 3.564 19.174 1.00 93.38 370 GLU A CA 1
ATOM 2993 C C . GLU A 1 370 ? -3.760 3.392 18.179 1.00 93.38 370 GLU A C 1
ATOM 2995 O O . GLU A 1 370 ? -3.000 4.326 17.930 1.00 93.38 370 GLU A O 1
ATOM 3000 N N . LEU A 1 371 ? -3.577 2.194 17.628 1.00 94.25 371 LEU A N 1
ATOM 3001 C CA . LEU A 1 371 ? -2.521 1.928 16.649 1.00 94.25 371 LEU A CA 1
ATOM 3002 C C . LEU A 1 371 ? -3.085 2.057 15.244 1.00 94.25 371 LEU A C 1
ATOM 3004 O O . LEU A 1 371 ? -4.210 1.634 14.994 1.00 94.25 371 LEU A O 1
ATOM 3008 N N . GLN A 1 372 ? -2.288 2.595 14.324 1.00 94.19 372 GLN A N 1
ATOM 3009 C CA . GLN A 1 372 ? -2.650 2.729 12.918 1.00 94.19 372 GLN A CA 1
ATOM 3010 C C . GLN A 1 372 ? -1.516 2.240 12.016 1.00 94.19 372 GLN A C 1
ATOM 3012 O O . GLN A 1 372 ? -0.387 2.696 12.158 1.00 94.19 372 GLN A O 1
ATOM 3017 N N . ILE A 1 373 ? -1.813 1.369 11.051 1.00 94.19 373 ILE A N 1
ATOM 3018 C CA . ILE A 1 373 ? -0.880 0.976 9.985 1.00 94.19 373 ILE A CA 1
ATOM 3019 C C . ILE A 1 373 ? -1.348 1.584 8.669 1.00 94.19 373 ILE A C 1
ATOM 3021 O O . ILE A 1 373 ? -2.449 1.288 8.206 1.00 94.19 373 ILE A O 1
ATOM 3025 N N . ASP A 1 374 ? -0.494 2.386 8.042 1.00 91.81 374 ASP A N 1
ATOM 3026 C CA . ASP A 1 374 ? -0.746 2.923 6.709 1.00 91.81 374 ASP A CA 1
ATOM 3027 C C . ASP A 1 374 ? -0.361 1.896 5.644 1.00 91.81 374 ASP A C 1
ATOM 3029 O O . ASP A 1 374 ? 0.798 1.470 5.565 1.00 91.81 374 ASP A O 1
ATOM 3033 N N . GLN A 1 375 ? -1.312 1.568 4.770 1.00 88.94 375 GLN A N 1
ATOM 3034 C CA . GLN A 1 375 ? -1.011 0.954 3.485 1.00 88.94 375 GLN A CA 1
ATOM 3035 C C . GLN A 1 375 ? -0.935 2.065 2.439 1.00 88.94 375 GLN A C 1
ATOM 3037 O O . GLN A 1 375 ? -1.949 2.625 2.029 1.00 88.94 375 GLN A O 1
ATOM 3042 N N . THR A 1 376 ? 0.281 2.416 2.033 1.00 80.38 376 THR A N 1
ATOM 3043 C CA . THR A 1 376 ? 0.536 3.456 1.027 1.00 80.38 376 THR A CA 1
ATOM 3044 C C . THR A 1 376 ? 0.529 2.905 -0.394 1.00 80.38 376 THR A C 1
ATOM 3046 O O . THR A 1 376 ? 0.394 3.678 -1.340 1.00 80.38 376 THR A O 1
ATOM 3049 N N . ASP A 1 377 ? 0.654 1.586 -0.552 1.00 78.25 377 ASP A N 1
ATOM 3050 C CA . ASP A 1 377 ? 0.734 0.936 -1.851 1.00 78.25 377 ASP A CA 1
ATOM 3051 C C . ASP A 1 377 ? -0.649 0.457 -2.316 1.00 78.25 377 ASP A C 1
ATOM 3053 O O . ASP A 1 377 ? -1.262 -0.445 -1.736 1.00 78.25 377 ASP A O 1
ATOM 3057 N N . ALA A 1 378 ? -1.164 1.100 -3.365 1.00 84.19 378 ALA A N 1
ATOM 3058 C CA . ALA A 1 378 ? -2.467 0.784 -3.945 1.00 84.19 378 ALA A CA 1
ATOM 3059 C C . ALA A 1 378 ? -2.449 -0.463 -4.834 1.00 84.19 378 ALA A C 1
ATOM 3061 O O . ALA A 1 378 ? -3.505 -1.021 -5.144 1.00 84.19 378 ALA A O 1
ATOM 3062 N N . TRP A 1 379 ? -1.268 -0.921 -5.247 1.00 81.12 379 TRP A N 1
ATOM 3063 C CA . TRP A 1 379 ? -1.136 -1.991 -6.231 1.00 81.12 379 TRP A CA 1
ATOM 3064 C C . TRP A 1 379 ? -1.058 -3.374 -5.590 1.00 81.12 379 TRP A C 1
ATOM 3066 O O . TRP A 1 379 ? -1.275 -4.371 -6.273 1.00 81.12 379 TRP A O 1
ATOM 3076 N N . GLN A 1 380 ? -0.825 -3.452 -4.278 1.00 86.50 380 GLN A N 1
ATOM 3077 C CA . GLN A 1 380 ? -0.703 -4.723 -3.573 1.00 86.50 380 GLN A CA 1
ATOM 3078 C C . GLN A 1 380 ? -1.423 -4.768 -2.230 1.00 86.50 380 GLN A C 1
ATOM 3080 O O . GLN A 1 380 ? -1.745 -3.761 -1.597 1.00 86.50 380 GLN A O 1
ATOM 3085 N N . TRP A 1 381 ? -1.691 -5.993 -1.796 1.00 93.19 381 TRP A N 1
ATOM 3086 C CA . TRP A 1 381 ? -2.315 -6.269 -0.518 1.00 93.19 381 TRP A CA 1
ATOM 3087 C C . TRP A 1 381 ? -1.259 -6.350 0.575 1.00 93.19 381 TRP A C 1
ATOM 3089 O O . TRP A 1 381 ? -0.390 -7.218 0.517 1.00 93.19 381 TRP A O 1
ATOM 3099 N N . LEU A 1 382 ? -1.407 -5.529 1.608 1.00 94.50 382 LEU A N 1
ATOM 3100 C CA . LEU A 1 382 ? -0.773 -5.743 2.899 1.00 94.50 382 LEU A CA 1
ATOM 3101 C C . LEU A 1 382 ? -1.652 -6.701 3.700 1.00 94.50 382 LEU A C 1
ATOM 3103 O O . LEU A 1 382 ? -2.759 -6.352 4.105 1.00 94.50 382 LEU A O 1
ATOM 3107 N N . SER A 1 383 ? -1.168 -7.916 3.910 1.00 94.75 383 SER A N 1
ATOM 3108 C CA . SER A 1 383 ? -1.803 -8.905 4.778 1.00 94.75 383 SER A CA 1
ATOM 3109 C C . SER A 1 383 ? -1.233 -8.796 6.184 1.00 94.75 383 SER A C 1
ATOM 3111 O O . SER A 1 383 ? -0.015 -8.746 6.331 1.00 94.75 383 SER A O 1
ATOM 3113 N N . ILE A 1 384 ? -2.095 -8.777 7.200 1.00 94.00 384 ILE A N 1
ATOM 3114 C CA . ILE A 1 384 ? -1.728 -8.712 8.619 1.00 94.00 384 ILE A CA 1
ATOM 3115 C C . ILE A 1 384 ? -2.474 -9.822 9.361 1.00 94.00 384 ILE A C 1
ATOM 3117 O O . ILE A 1 384 ? -3.675 -10.010 9.150 1.00 94.00 384 ILE A O 1
ATOM 3121 N N . ARG A 1 385 ? -1.774 -10.543 10.239 1.00 92.06 385 ARG A N 1
ATOM 3122 C CA . ARG A 1 385 ? -2.360 -11.536 11.152 1.00 92.06 385 ARG A CA 1
ATOM 3123 C C . ARG A 1 385 ? -1.647 -11.533 12.501 1.00 92.06 385 ARG A C 1
ATOM 3125 O O . ARG A 1 385 ? -0.621 -10.874 12.667 1.00 92.06 385 ARG A O 1
ATOM 3132 N N . ASP A 1 386 ? -2.198 -12.279 13.457 1.00 90.56 386 ASP A N 1
ATOM 3133 C CA . ASP A 1 386 ? -1.593 -12.497 14.779 1.00 90.56 386 ASP A CA 1
ATOM 3134 C C . ASP A 1 386 ? -1.238 -11.196 15.524 1.00 90.56 386 ASP A C 1
ATOM 3136 O O . ASP A 1 386 ? -0.267 -11.141 16.278 1.00 90.56 386 ASP A O 1
ATOM 3140 N N . PHE A 1 387 ? -2.037 -10.141 15.332 1.00 92.50 387 PHE A N 1
ATOM 3141 C CA . PHE A 1 387 ? -1.790 -8.844 15.956 1.00 92.50 387 PHE A CA 1
ATOM 3142 C C . PHE A 1 387 ? -2.016 -8.895 17.471 1.00 92.50 387 PHE A C 1
ATOM 3144 O O . PHE A 1 387 ? -3.063 -9.338 17.952 1.00 92.50 387 PHE A O 1
ATOM 3151 N N . ARG A 1 388 ? -1.025 -8.437 18.235 1.00 92.56 388 ARG A N 1
ATOM 3152 C CA . ARG A 1 388 ? -0.965 -8.504 19.697 1.00 92.56 388 ARG A CA 1
ATOM 3153 C C . ARG A 1 388 ? -0.275 -7.267 20.253 1.00 92.56 388 ARG A C 1
ATOM 3155 O O . ARG A 1 388 ? 0.675 -6.751 19.670 1.00 92.56 388 ARG A O 1
ATOM 3162 N N . VAL A 1 389 ? -0.715 -6.843 21.429 1.00 94.19 389 VAL A N 1
ATOM 3163 C CA . VAL A 1 389 ? -0.069 -5.791 22.214 1.00 94.19 389 VAL A CA 1
ATOM 3164 C C . VAL A 1 389 ? 0.328 -6.381 23.563 1.00 94.19 389 VAL A C 1
ATOM 3166 O O . VAL A 1 389 ? -0.505 -6.568 24.453 1.00 94.19 389 VAL A O 1
ATOM 3169 N N . VAL A 1 390 ? 1.607 -6.714 23.711 1.00 94.38 390 VAL A N 1
ATOM 3170 C CA . VAL A 1 390 ? 2.182 -7.152 24.988 1.00 94.38 390 VAL A CA 1
ATOM 3171 C C . VAL A 1 390 ? 2.255 -5.941 25.912 1.00 94.38 390 VAL A C 1
ATOM 3173 O O . VAL A 1 390 ? 2.756 -4.883 25.523 1.00 94.38 390 VAL A O 1
ATOM 3176 N N . GLY A 1 391 ? 1.719 -6.086 27.125 1.00 94.06 391 GLY A N 1
ATOM 3177 C CA . GLY A 1 391 ? 1.551 -4.964 28.048 1.00 94.06 391 GLY A CA 1
ATOM 3178 C C . GLY A 1 391 ? 0.419 -4.001 27.676 1.00 94.06 391 GLY A C 1
ATOM 3179 O O . GLY A 1 391 ? 0.335 -2.932 28.266 1.00 94.06 391 GLY A O 1
ATOM 3180 N N . GLY A 1 392 ? -0.436 -4.340 26.708 1.00 93.62 392 GLY A N 1
ATOM 3181 C CA . GLY A 1 392 ? -1.686 -3.625 26.451 1.00 93.62 392 GLY A CA 1
ATOM 3182 C C . GLY A 1 392 ? -2.845 -4.207 27.263 1.00 93.62 392 GLY A C 1
ATOM 3183 O O . GLY A 1 392 ? -2.840 -5.388 27.608 1.00 93.62 392 GLY A O 1
ATOM 3184 N N . ALA A 1 393 ? -3.859 -3.393 27.536 1.00 92.25 393 ALA A N 1
ATOM 3185 C CA . ALA A 1 393 ? -5.123 -3.819 28.130 1.00 92.25 393 ALA A CA 1
ATOM 3186 C C . ALA A 1 393 ? -6.296 -3.003 27.563 1.00 92.25 393 ALA A C 1
ATOM 3188 O O . ALA A 1 393 ? -6.108 -1.842 27.190 1.00 92.25 393 ALA A O 1
ATOM 3189 N N . PRO A 1 394 ? -7.518 -3.566 27.529 1.00 89.75 394 PRO A N 1
ATOM 3190 C CA . PRO A 1 394 ? -8.705 -2.799 27.165 1.00 89.75 394 PRO A CA 1
ATOM 3191 C C . PRO A 1 394 ? -8.894 -1.608 28.113 1.00 89.75 394 PRO A C 1
ATOM 3193 O O . PRO A 1 394 ? -8.455 -1.640 29.266 1.00 89.75 394 PRO A O 1
ATOM 3196 N N . LEU A 1 395 ? -9.579 -0.563 27.637 1.00 87.69 395 LEU A N 1
ATOM 3197 C CA . LEU A 1 395 ? -9.831 0.647 28.423 1.00 87.69 395 LEU A CA 1
ATOM 3198 C C . LEU A 1 395 ? -10.426 0.309 29.808 1.00 87.69 395 LEU A C 1
ATOM 3200 O O . LEU A 1 395 ? -11.465 -0.366 29.883 1.00 87.69 395 LEU A O 1
ATOM 3204 N N . PRO A 1 396 ? -9.810 0.783 30.908 1.00 83.81 396 PRO A N 1
ATOM 3205 C CA . PRO A 1 396 ? -10.336 0.578 32.243 1.00 83.81 396 PRO A CA 1
ATOM 3206 C C . PRO A 1 396 ? -11.584 1.439 32.414 1.00 83.81 396 PRO A C 1
ATOM 3208 O O . PRO A 1 396 ? -11.537 2.667 32.369 1.00 83.81 396 PRO A O 1
ATOM 3211 N N . VAL A 1 397 ? -12.720 0.792 32.639 1.00 77.06 397 VAL A N 1
ATOM 3212 C CA . VAL A 1 397 ? -13.992 1.483 32.843 1.00 77.06 397 VAL A CA 1
ATOM 3213 C C . VAL A 1 397 ? -14.088 1.888 34.311 1.00 77.06 397 VAL A C 1
ATOM 3215 O O . VAL A 1 397 ? -14.278 1.043 35.185 1.00 77.06 397 VAL A O 1
ATOM 3218 N N . LYS A 1 398 ? -13.906 3.179 34.610 1.00 69.12 398 LYS A N 1
ATOM 3219 C CA . LYS A 1 398 ? -14.096 3.737 35.957 1.00 69.12 398 LYS A CA 1
ATOM 3220 C C . LYS A 1 398 ? -15.389 4.539 36.007 1.00 69.12 398 LYS A C 1
ATOM 3222 O O . LYS A 1 398 ? -15.413 5.691 35.591 1.00 69.12 398 LYS A O 1
ATOM 3227 N N . GLY A 1 399 ? -16.424 3.953 36.602 1.00 59.50 399 GLY A N 1
ATOM 3228 C CA . GLY A 1 399 ? -17.709 4.626 36.776 1.00 59.50 399 GLY A CA 1
ATOM 3229 C C . GLY A 1 399 ? -18.555 4.625 35.502 1.00 59.50 399 GLY A C 1
ATOM 3230 O O . GLY A 1 399 ? -18.038 4.550 34.392 1.00 59.50 399 GLY A O 1
ATOM 3231 N N . GLY A 1 400 ? -19.869 4.657 35.712 1.00 62.12 400 GLY A N 1
ATOM 3232 C CA . GLY A 1 400 ? -20.889 4.335 34.720 1.00 62.12 400 GLY A CA 1
ATOM 3233 C C . GLY A 1 400 ? -21.582 3.040 35.126 1.00 62.12 400 GLY A C 1
ATOM 3234 O O . GLY A 1 400 ? -20.949 1.990 35.211 1.00 62.12 400 GLY A O 1
ATOM 3235 N N . GLY A 1 401 ? -22.876 3.110 35.447 1.00 75.69 401 GLY A N 1
ATOM 3236 C CA . GLY A 1 401 ? -23.666 1.893 35.598 1.00 75.69 401 GLY A CA 1
ATOM 3237 C C . GLY A 1 401 ? -23.693 1.187 34.247 1.00 75.69 401 GLY A C 1
ATOM 3238 O O . GLY A 1 401 ? -24.108 1.797 33.265 1.00 75.69 401 GLY A O 1
ATOM 3239 N N . THR A 1 402 ? -23.215 -0.056 34.177 1.00 83.19 402 THR A N 1
ATOM 3240 C CA . THR A 1 402 ? -23.342 -0.863 32.962 1.00 83.19 402 THR A CA 1
ATOM 3241 C C . THR A 1 402 ? -24.819 -0.965 32.610 1.00 83.19 402 THR A C 1
ATOM 3243 O O . THR A 1 402 ? -25.595 -1.563 33.357 1.00 83.19 402 THR A O 1
ATOM 3246 N N . VAL A 1 403 ? -25.216 -0.370 31.486 1.00 85.38 403 VAL A N 1
ATOM 3247 C CA . VAL A 1 403 ? -26.581 -0.491 30.984 1.00 85.38 403 VAL A CA 1
ATOM 3248 C C . VAL A 1 403 ? -26.591 -1.657 30.009 1.00 85.38 403 VAL A C 1
ATOM 3250 O O . VAL A 1 403 ? -26.091 -1.547 28.888 1.00 85.38 403 VAL A O 1
ATOM 3253 N N . ALA A 1 404 ? -27.131 -2.792 30.452 1.00 85.75 404 ALA A N 1
ATOM 3254 C CA . ALA A 1 404 ? -27.457 -3.886 29.549 1.00 85.75 404 ALA A CA 1
ATOM 3255 C C . ALA A 1 404 ? -28.530 -3.393 28.571 1.00 85.75 404 ALA A C 1
ATOM 3257 O O . ALA A 1 404 ? -29.589 -2.920 28.996 1.00 85.75 404 ALA A O 1
ATOM 3258 N N . VAL A 1 405 ? -28.247 -3.460 27.271 1.00 85.06 405 VAL A N 1
ATOM 3259 C CA . VAL A 1 405 ? -29.219 -3.089 26.240 1.00 85.06 405 VAL A CA 1
ATOM 3260 C C . VAL A 1 405 ? -29.876 -4.382 25.772 1.00 85.06 405 VAL A C 1
ATOM 3262 O O . VAL A 1 405 ? -29.240 -5.136 25.038 1.00 85.06 405 VAL A O 1
ATOM 3265 N N . PRO A 1 406 ? -31.124 -4.666 26.183 1.00 78.75 406 PRO A N 1
ATOM 3266 C CA . PRO A 1 406 ? -31.719 -5.976 25.968 1.00 78.75 406 PRO A CA 1
ATOM 3267 C C . PRO A 1 406 ? -31.783 -6.291 24.476 1.00 78.75 406 PRO A C 1
ATOM 3269 O O . PRO A 1 406 ? -32.407 -5.556 23.701 1.00 78.75 406 PRO A O 1
ATOM 3272 N N . MET A 1 407 ? -31.195 -7.420 24.076 1.00 82.31 407 MET A N 1
ATOM 3273 C CA . MET A 1 407 ? -31.132 -7.816 22.665 1.00 82.31 407 MET A CA 1
ATOM 3274 C C . MET A 1 407 ? -32.527 -8.017 22.040 1.00 82.31 407 MET A C 1
ATOM 3276 O O . MET A 1 407 ? -32.706 -7.882 20.834 1.00 82.31 407 MET A O 1
ATOM 3280 N N . ALA A 1 408 ? -33.553 -8.270 22.863 1.00 69.44 408 ALA A N 1
ATOM 3281 C CA . ALA A 1 408 ? -34.953 -8.366 22.437 1.00 69.44 408 ALA A CA 1
ATOM 3282 C C . ALA A 1 408 ? -35.540 -7.053 21.874 1.00 69.44 408 ALA A C 1
ATOM 3284 O O . ALA A 1 408 ? -36.556 -7.094 21.184 1.00 69.44 408 ALA A O 1
ATOM 3285 N N . ALA A 1 409 ? -34.932 -5.902 22.179 1.00 72.38 409 ALA A N 1
ATOM 3286 C CA . ALA A 1 409 ? -35.393 -4.583 21.742 1.00 72.38 409 ALA A CA 1
ATOM 3287 C C . ALA A 1 409 ? -34.753 -4.110 20.422 1.00 72.38 409 ALA A C 1
ATOM 3289 O O . ALA A 1 409 ? -34.989 -2.977 19.998 1.00 72.38 409 ALA A O 1
ATOM 3290 N N . TRP A 1 410 ? -33.921 -4.941 19.789 1.00 87.88 410 TRP A N 1
ATOM 3291 C CA . TRP A 1 410 ? -33.274 -4.610 18.523 1.00 87.88 410 TRP A CA 1
ATOM 3292 C C . TRP A 1 410 ? -34.246 -4.724 17.348 1.00 87.88 410 TRP A C 1
ATOM 3294 O O . TRP A 1 410 ? -35.230 -5.467 17.389 1.00 87.88 410 TRP A O 1
ATOM 3304 N N . THR A 1 411 ? -33.975 -3.969 16.284 1.00 80.56 411 THR A N 1
ATOM 3305 C CA . THR A 1 411 ? -34.744 -4.069 15.039 1.00 80.56 411 THR A CA 1
ATOM 3306 C C . THR A 1 411 ? -34.566 -5.449 14.410 1.00 80.56 411 THR A C 1
ATOM 3308 O O . THR A 1 411 ? -33.502 -6.052 14.530 1.00 80.56 411 THR A O 1
ATOM 3311 N N . SER A 1 412 ? -35.615 -5.930 13.726 1.00 71.75 412 SER A N 1
ATOM 3312 C CA . SER A 1 412 ? -35.781 -7.314 13.248 1.00 71.75 412 SER A CA 1
ATOM 3313 C C . SER A 1 412 ? -35.749 -8.331 14.399 1.00 71.75 412 SER A C 1
ATOM 3315 O O . SER A 1 412 ? -34.733 -8.509 15.062 1.00 71.75 412 SER A O 1
ATOM 3317 N N . GLN A 1 413 ? -36.884 -8.975 14.694 1.00 75.50 413 GLN A N 1
ATOM 3318 C CA . GLN A 1 413 ? -36.976 -9.913 15.818 1.00 75.50 413 GLN A CA 1
ATOM 3319 C C . GLN A 1 413 ? -36.077 -11.135 15.573 1.00 75.50 413 GLN A C 1
ATOM 3321 O O . GLN A 1 413 ? -36.492 -12.094 14.930 1.00 75.50 413 GLN A O 1
ATOM 3326 N N . GLY A 1 414 ? -34.839 -11.086 16.070 1.00 83.44 414 GLY A N 1
ATOM 3327 C CA . GLY A 1 414 ? -33.910 -12.209 16.036 1.00 83.44 414 GLY A CA 1
ATOM 3328 C C . GLY A 1 414 ? -34.420 -13.363 16.896 1.00 83.44 414 GLY A C 1
ATOM 3329 O O . GLY A 1 414 ? -35.051 -13.164 17.947 1.00 83.44 414 GLY A O 1
ATOM 3330 N N . THR A 1 415 ? -34.128 -14.588 16.479 1.00 90.94 415 THR A N 1
ATOM 3331 C CA . THR A 1 415 ? -34.425 -15.782 17.271 1.00 90.94 415 THR A CA 1
ATOM 3332 C C . THR A 1 415 ? -33.459 -15.870 18.452 1.00 90.94 415 THR A C 1
ATOM 3334 O O . THR A 1 415 ? -32.283 -15.546 18.286 1.00 90.94 415 THR A O 1
ATOM 3337 N N . PRO A 1 416 ? -33.897 -16.291 19.650 1.00 91.81 416 PRO A N 1
ATOM 3338 C CA . PRO A 1 416 ? -32.968 -16.618 20.728 1.00 91.81 416 PRO A CA 1
ATOM 3339 C C . PRO A 1 416 ? -31.916 -17.625 20.248 1.00 91.81 416 PRO A C 1
ATOM 3341 O O . PRO A 1 416 ? -32.251 -18.565 19.525 1.00 91.81 416 PRO A O 1
ATOM 3344 N N . CYS A 1 417 ? -30.656 -17.441 20.637 1.00 91.75 417 CYS A N 1
ATOM 3345 C CA . CYS A 1 417 ? -29.620 -18.427 20.332 1.00 91.75 417 CYS A CA 1
ATOM 3346 C C . CYS A 1 417 ? -29.930 -19.767 21.015 1.00 91.75 417 CYS A C 1
ATOM 3348 O O . CYS A 1 417 ? -30.496 -19.801 22.107 1.00 91.75 417 CYS A O 1
ATOM 3350 N N . ALA A 1 418 ? -29.502 -20.880 20.417 1.00 88.44 418 ALA A N 1
ATOM 3351 C CA . ALA A 1 418 ? -29.596 -22.181 21.072 1.00 88.44 418 ALA A CA 1
ATOM 3352 C C . ALA A 1 418 ? -28.720 -22.211 22.346 1.00 88.44 418 ALA A C 1
ATOM 3354 O O . ALA A 1 418 ? -27.494 -22.133 22.255 1.00 88.44 418 ALA A O 1
ATOM 3355 N N . GLY A 1 419 ? -29.343 -22.315 23.526 1.00 86.00 419 GLY A N 1
ATOM 3356 C CA . GLY A 1 419 ? -28.668 -22.350 24.831 1.00 86.00 419 GLY A CA 1
ATOM 3357 C C . GLY A 1 419 ? -29.440 -21.614 25.935 1.00 86.00 419 GLY A C 1
ATOM 3358 O O . GLY A 1 419 ? -30.517 -21.078 25.697 1.00 86.00 419 GLY A O 1
ATOM 3359 N N . ALA A 1 420 ? -28.890 -21.588 27.154 1.00 66.44 420 ALA A N 1
ATOM 3360 C CA . ALA A 1 420 ? -29.486 -20.915 28.320 1.00 66.44 420 ALA A CA 1
ATOM 3361 C C . ALA A 1 420 ? -29.149 -19.409 28.417 1.00 66.44 420 ALA A C 1
ATOM 3363 O O . ALA A 1 420 ? -29.371 -18.789 29.455 1.00 66.44 420 ALA A O 1
ATOM 3364 N N . ASP A 1 421 ? -28.589 -18.820 27.360 1.00 80.88 421 ASP A N 1
ATOM 3365 C CA . ASP A 1 421 ? -28.163 -17.422 27.344 1.00 80.88 421 ASP A CA 1
ATOM 3366 C C . ASP A 1 421 ? -29.318 -16.520 26.885 1.00 80.88 421 ASP A C 1
ATOM 3368 O O . ASP A 1 421 ? -29.554 -16.325 25.690 1.00 80.88 421 ASP A O 1
ATOM 3372 N N . ALA A 1 422 ? -30.096 -16.025 27.852 1.00 76.69 422 ALA A N 1
ATOM 3373 C CA . ALA A 1 422 ? -31.311 -15.251 27.596 1.00 76.69 422 ALA A CA 1
ATOM 3374 C C . ALA A 1 422 ? -31.058 -13.917 26.862 1.00 76.69 422 ALA A C 1
ATOM 3376 O O . ALA A 1 422 ? -31.993 -13.370 26.270 1.00 76.69 422 ALA A O 1
ATOM 3377 N N . ASP A 1 423 ? -29.819 -13.412 26.872 1.00 88.44 423 ASP A N 1
ATOM 3378 C CA . ASP A 1 423 ? -29.415 -12.172 26.198 1.00 88.44 423 ASP A CA 1
ATOM 3379 C C . ASP A 1 423 ? -28.663 -12.430 24.881 1.00 88.44 423 ASP A C 1
ATOM 3381 O O . ASP A 1 423 ? -27.918 -11.585 24.395 1.00 88.44 423 ASP A O 1
ATOM 3385 N N . CYS A 1 424 ? -28.863 -13.602 24.274 1.00 93.25 424 CYS A N 1
ATOM 3386 C CA . CYS A 1 424 ? -28.312 -13.938 22.966 1.00 93.25 424 CYS A CA 1
ATOM 3387 C C . CYS A 1 424 ? -29.399 -13.938 21.888 1.00 93.25 424 CYS A C 1
ATOM 3389 O O . CYS A 1 424 ? -30.440 -14.594 22.021 1.00 93.25 424 CYS A O 1
ATOM 3391 N N . ARG A 1 425 ? -29.145 -13.233 20.782 1.00 92.69 425 ARG A N 1
ATOM 3392 C CA . ARG A 1 425 ? -30.013 -13.214 19.598 1.00 92.69 425 ARG A CA 1
ATOM 3393 C C . ARG A 1 425 ? -29.240 -13.599 18.351 1.00 92.69 425 ARG A C 1
ATOM 3395 O O . ARG A 1 425 ? -28.080 -13.234 18.197 1.00 92.69 425 ARG A O 1
ATOM 3402 N N . GLN A 1 426 ? -29.915 -14.329 17.475 1.00 91.81 426 GLN A N 1
ATOM 3403 C CA . GLN A 1 426 ? -29.424 -14.792 16.191 1.00 91.81 426 GLN A CA 1
ATOM 3404 C C . GLN A 1 426 ? -30.359 -14.308 15.082 1.00 91.81 426 GLN A C 1
ATOM 3406 O O . GLN A 1 426 ? -31.583 -14.368 15.215 1.00 91.81 426 GLN A O 1
ATOM 3411 N N . TRP A 1 427 ? -29.773 -13.851 13.983 1.00 90.19 427 TRP A N 1
ATOM 3412 C CA . TRP A 1 427 ? -30.478 -13.442 12.775 1.00 90.19 427 TRP A CA 1
ATOM 3413 C C . TRP A 1 427 ? -29.982 -14.274 11.605 1.00 90.19 427 TRP A C 1
ATOM 3415 O O . TRP A 1 427 ? -28.774 -14.365 11.385 1.00 90.19 427 TRP A O 1
ATOM 3425 N N . ASP A 1 428 ? -30.911 -14.848 10.844 1.00 86.44 428 ASP A N 1
ATOM 3426 C CA . ASP A 1 428 ? -30.593 -15.457 9.558 1.00 86.44 428 ASP A CA 1
ATOM 3427 C C . ASP A 1 428 ? -30.342 -14.345 8.540 1.00 86.44 428 ASP A C 1
ATOM 3429 O O . ASP A 1 428 ? -31.236 -13.582 8.174 1.00 86.44 428 ASP A O 1
ATOM 3433 N N . VAL A 1 429 ? -29.094 -14.251 8.100 1.00 80.81 429 VAL A N 1
ATOM 3434 C CA . VAL A 1 429 ? -28.586 -13.207 7.200 1.00 80.81 429 VAL A CA 1
ATOM 3435 C C . VAL A 1 429 ? -28.444 -13.709 5.751 1.00 80.81 429 VAL A C 1
ATOM 3437 O O . VAL A 1 429 ? -28.057 -12.949 4.867 1.00 80.81 429 VAL A O 1
ATOM 3440 N N . ALA A 1 430 ? -28.854 -14.967 5.518 1.00 66.88 430 ALA A N 1
ATOM 3441 C CA . ALA A 1 430 ? -29.147 -15.712 4.282 1.00 66.88 430 ALA A CA 1
ATOM 3442 C C . ALA A 1 430 ? -28.995 -14.978 2.933 1.00 66.88 430 ALA A C 1
ATOM 3444 O O . ALA A 1 430 ? -29.937 -14.879 2.141 1.00 66.88 430 ALA A O 1
ATOM 3445 N N . GLY A 1 431 ? -27.789 -14.512 2.629 1.00 64.94 431 GLY A N 1
ATOM 3446 C CA . GLY A 1 431 ? -27.466 -13.978 1.313 1.00 64.94 431 GLY A CA 1
ATOM 3447 C C . GLY A 1 431 ? -28.136 -12.648 0.948 1.00 64.94 431 GLY A C 1
ATOM 3448 O O . GLY A 1 431 ? -28.187 -12.312 -0.231 1.00 64.94 431 GLY A O 1
ATOM 3449 N N . LYS A 1 432 ? -28.706 -11.904 1.906 1.00 65.38 432 LYS A N 1
ATOM 3450 C CA . LYS A 1 432 ? -29.349 -10.604 1.644 1.00 65.38 432 LYS A CA 1
ATOM 3451 C C . LYS A 1 432 ? -28.683 -9.519 2.471 1.00 65.38 432 LYS A C 1
ATOM 3453 O O . LYS A 1 432 ? -28.469 -9.694 3.665 1.00 65.38 432 LYS A O 1
ATOM 3458 N N . LYS A 1 433 ? -28.405 -8.372 1.845 1.00 71.69 433 LYS A N 1
ATOM 3459 C CA . LYS A 1 433 ? -27.998 -7.172 2.584 1.00 71.69 433 LYS A CA 1
ATOM 3460 C C . LYS A 1 433 ? -29.092 -6.796 3.575 1.00 71.69 433 LYS A C 1
ATOM 3462 O O . LYS A 1 433 ? -30.265 -6.707 3.209 1.00 71.69 433 LYS A O 1
ATOM 3467 N N . GLY A 1 434 ? -28.689 -6.537 4.804 1.00 84.25 434 GLY A N 1
ATOM 3468 C CA . GLY A 1 434 ? -29.564 -6.046 5.848 1.00 84.25 434 GLY A CA 1
ATOM 3469 C C . GLY A 1 434 ? -28.745 -5.542 7.021 1.00 84.25 434 GLY A C 1
ATOM 3470 O O . GLY A 1 434 ? -27.524 -5.401 6.934 1.00 84.25 434 GLY A O 1
ATOM 3471 N N . TYR A 1 435 ? -29.441 -5.233 8.103 1.00 90.81 435 TYR A N 1
ATOM 3472 C CA . TYR A 1 435 ? -28.833 -4.707 9.309 1.00 90.81 435 TYR A CA 1
ATOM 3473 C C . TYR A 1 435 ? -29.656 -5.077 10.537 1.00 90.81 435 TYR A C 1
ATOM 3475 O O . TYR A 1 435 ? -30.848 -5.381 10.441 1.00 90.81 435 TYR A O 1
ATOM 3483 N N . VAL A 1 436 ? -29.010 -5.019 11.694 1.00 90.62 436 VAL A N 1
ATOM 3484 C CA . VAL A 1 436 ? -29.655 -5.014 13.007 1.00 90.62 436 VAL A CA 1
ATOM 3485 C C . VAL A 1 436 ? -29.291 -3.715 13.709 1.00 90.62 436 VAL A C 1
ATOM 3487 O O . VAL A 1 436 ? -28.161 -3.241 13.616 1.00 90.62 436 VAL A O 1
ATOM 3490 N N . GLN A 1 437 ? -30.252 -3.099 14.387 1.00 93.50 437 GLN A N 1
ATOM 3491 C CA . GLN A 1 437 ? -30.064 -1.802 15.032 1.00 93.50 437 GLN A CA 1
ATOM 3492 C C . GLN A 1 437 ? -30.518 -1.851 16.485 1.00 93.50 437 GLN A C 1
ATOM 3494 O O . GLN A 1 437 ? -31.591 -2.378 16.787 1.00 93.50 437 GLN A O 1
ATOM 3499 N N . THR A 1 438 ? -29.720 -1.263 17.371 1.00 93.38 438 THR A N 1
ATOM 3500 C CA . THR A 1 438 ? -30.043 -1.125 18.790 1.00 93.38 438 THR A CA 1
ATOM 3501 C C . THR A 1 438 ? -31.274 -0.233 18.992 1.00 93.38 438 THR A C 1
ATOM 3503 O O . THR A 1 438 ? -31.563 0.644 18.163 1.00 93.38 438 THR A O 1
ATOM 3506 N N . PRO A 1 439 ? -31.962 -0.343 20.143 1.00 93.19 439 PRO A N 1
ATOM 3507 C CA . PRO A 1 439 ? -32.772 0.764 20.644 1.00 93.19 439 PRO A CA 1
ATOM 3508 C C . PRO A 1 439 ? -31.897 2.006 20.917 1.00 93.19 439 PRO A C 1
ATOM 3510 O O . PRO A 1 439 ? -30.676 1.991 20.730 1.00 93.19 439 PRO A O 1
ATOM 3513 N N . VAL A 1 440 ? -32.528 3.100 21.353 1.00 94.12 440 VAL A N 1
ATOM 3514 C CA . VAL A 1 440 ? -31.798 4.304 21.780 1.00 94.12 440 VAL A CA 1
ATOM 3515 C C . VAL A 1 440 ? -30.850 3.940 22.925 1.00 94.12 440 VAL A C 1
ATOM 3517 O O . VAL A 1 440 ? -31.269 3.357 23.925 1.00 94.12 440 VAL A O 1
ATOM 3520 N N . LEU A 1 441 ? -29.573 4.262 22.745 1.00 95.25 441 LEU A N 1
ATOM 3521 C CA . LEU A 1 441 ? -28.513 4.046 23.723 1.00 95.25 441 LEU A CA 1
ATOM 3522 C C . LEU A 1 441 ? -28.664 5.019 24.905 1.00 95.25 441 LEU A C 1
ATOM 3524 O O . LEU A 1 441 ? -29.249 6.094 24.740 1.00 95.25 441 LEU A O 1
ATOM 3528 N N . PRO A 1 442 ? -28.124 4.688 26.093 1.00 93.69 442 PRO A N 1
ATOM 3529 C CA . PRO A 1 442 ? -28.070 5.639 27.200 1.00 93.69 442 PRO A CA 1
ATOM 3530 C C . PRO A 1 442 ? -27.291 6.902 26.805 1.00 93.69 442 PRO A C 1
ATOM 3532 O O . PRO A 1 442 ? -26.447 6.872 25.905 1.00 93.69 442 PRO A O 1
ATOM 3535 N N . GLN A 1 443 ? -27.560 8.013 27.498 1.00 92.88 443 GLN A N 1
ATOM 3536 C CA . GLN A 1 443 ? -26.807 9.246 27.271 1.00 92.88 443 GLN A CA 1
ATOM 3537 C C . GLN A 1 443 ? -25.304 9.006 27.509 1.00 92.88 443 GLN A C 1
ATOM 3539 O O . GLN A 1 443 ? -24.944 8.371 28.505 1.00 92.88 443 GLN A O 1
ATOM 3544 N N . PRO A 1 444 ? -24.423 9.484 26.609 1.00 93.44 444 PRO A N 1
ATOM 3545 C CA . PRO A 1 444 ? -22.983 9.339 26.787 1.00 93.44 444 PRO A CA 1
ATOM 3546 C C . PRO A 1 444 ? -22.496 10.168 27.985 1.00 93.44 444 PRO A C 1
ATOM 3548 O O . PRO A 1 444 ? -23.001 11.264 28.237 1.00 93.44 444 PRO A O 1
ATOM 3551 N N . GLY A 1 445 ? -21.485 9.656 28.693 1.00 90.50 445 GLY A N 1
ATOM 3552 C CA . GLY A 1 445 ? -20.792 10.381 29.763 1.00 90.50 445 GLY A CA 1
ATOM 3553 C C . GLY A 1 445 ? -19.841 11.450 29.212 1.00 90.50 445 GLY A C 1
ATOM 3554 O O . GLY A 1 445 ? -19.833 11.722 28.003 1.00 90.50 445 GLY A O 1
ATOM 3555 N N . GLU A 1 446 ? -19.017 12.068 30.074 1.00 88.69 446 GLU A N 1
ATOM 3556 C CA . GLU A 1 446 ? -18.158 13.175 29.630 1.00 88.69 446 GLU A CA 1
ATOM 3557 C C . GLU A 1 446 ? -17.238 12.797 28.456 1.00 88.69 446 GLU A C 1
ATOM 3559 O O . GLU A 1 446 ? -17.114 13.535 27.473 1.00 88.69 446 GLU A O 1
ATOM 3564 N N . ALA A 1 447 ? -16.631 11.618 28.563 1.00 85.69 447 ALA A N 1
ATOM 3565 C CA . ALA A 1 447 ? -15.651 11.081 27.634 1.00 85.69 447 ALA A CA 1
ATOM 3566 C C . ALA A 1 447 ? -16.264 10.209 26.522 1.00 85.69 447 ALA A C 1
ATOM 3568 O O . ALA A 1 447 ? -15.542 9.789 25.613 1.00 85.69 447 ALA A O 1
ATOM 3569 N N . GLY A 1 448 ? -17.580 9.971 26.569 1.00 92.06 448 GLY A N 1
ATOM 3570 C CA . GLY A 1 448 ? -18.329 9.253 25.543 1.00 92.06 448 GLY A CA 1
ATOM 3571 C C . GLY A 1 448 ? -19.112 8.051 26.072 1.00 92.06 448 GLY A C 1
ATOM 3572 O O . GLY A 1 448 ? -19.590 8.028 27.207 1.00 92.06 448 GLY A O 1
ATOM 3573 N N . LEU A 1 449 ? -19.271 7.051 25.212 1.00 92.75 449 LEU A N 1
ATOM 3574 C CA . LEU A 1 449 ? -20.014 5.824 25.458 1.00 92.75 449 LEU A CA 1
ATOM 3575 C C . LEU A 1 449 ? -19.182 4.629 24.995 1.00 92.75 449 LEU A C 1
ATOM 3577 O O . LEU A 1 449 ? -18.863 4.521 23.812 1.00 92.75 449 LEU A O 1
ATOM 3581 N N . LEU A 1 450 ? -18.839 3.735 25.919 1.00 91.69 450 LEU A N 1
ATOM 3582 C CA . LEU A 1 450 ? -18.171 2.482 25.596 1.00 91.69 450 LEU A CA 1
ATOM 3583 C C . LEU A 1 450 ? -19.225 1.413 25.309 1.00 91.69 450 LEU A C 1
ATOM 3585 O O . LEU A 1 450 ? -20.014 1.057 26.183 1.00 91.69 450 LEU A O 1
ATOM 3589 N N . ILE A 1 451 ? -19.224 0.904 24.086 1.00 92.81 451 ILE A N 1
ATOM 3590 C CA . ILE A 1 451 ? -20.051 -0.215 23.652 1.00 92.81 451 ILE A CA 1
ATOM 3591 C C . ILE A 1 451 ? -19.230 -1.494 23.756 1.00 92.81 451 ILE A C 1
ATOM 3593 O O . ILE A 1 451 ? -18.102 -1.528 23.266 1.00 92.81 451 ILE A O 1
ATOM 3597 N N . ARG A 1 452 ? -19.794 -2.536 24.366 1.00 91.44 452 ARG A N 1
ATOM 3598 C CA . ARG A 1 452 ? -19.222 -3.886 24.381 1.00 91.44 452 ARG A CA 1
ATOM 3599 C C . ARG A 1 452 ? -20.261 -4.899 23.960 1.00 91.44 452 ARG A C 1
ATOM 3601 O O . ARG A 1 452 ? -21.412 -4.768 24.356 1.00 91.44 452 ARG A O 1
ATOM 3608 N N . PHE A 1 453 ? -19.874 -5.888 23.176 1.00 92.31 453 PHE A N 1
ATOM 3609 C CA . PHE A 1 453 ? -20.733 -7.023 22.857 1.00 92.31 453 PHE A CA 1
ATOM 3610 C C . PHE A 1 453 ? -19.893 -8.197 22.392 1.00 92.31 453 PHE A C 1
ATOM 3612 O O . PHE A 1 453 ? -18.755 -8.021 21.964 1.00 92.31 453 PHE A O 1
ATOM 3619 N N . GLU A 1 454 ? -20.469 -9.388 22.435 1.00 91.81 454 GLU A N 1
ATOM 3620 C CA . GLU A 1 454 ? -19.884 -10.547 21.783 1.00 91.81 454 GLU A CA 1
ATOM 3621 C C . GLU A 1 454 ? -20.660 -10.882 20.520 1.00 91.81 454 GLU A C 1
ATOM 3623 O O . GLU A 1 454 ? -21.890 -10.804 20.505 1.00 91.81 454 GLU A O 1
ATOM 3628 N N . ALA A 1 455 ? -19.955 -11.282 19.467 1.00 90.88 455 ALA A N 1
ATOM 3629 C CA . ALA A 1 455 ? -20.586 -11.738 18.239 1.00 90.88 455 ALA A CA 1
ATOM 3630 C C . ALA A 1 455 ? -19.878 -12.951 17.634 1.00 90.88 455 ALA A C 1
ATOM 3632 O O . ALA A 1 455 ? -18.683 -13.166 17.848 1.00 90.88 455 ALA A O 1
ATOM 3633 N N . ARG A 1 456 ? -20.638 -13.739 16.872 1.00 89.94 456 ARG A N 1
ATOM 3634 C CA . ARG A 1 456 ? -20.139 -14.821 16.016 1.00 89.94 456 ARG A CA 1
ATOM 3635 C C . ARG A 1 456 ? -21.006 -14.975 14.770 1.00 8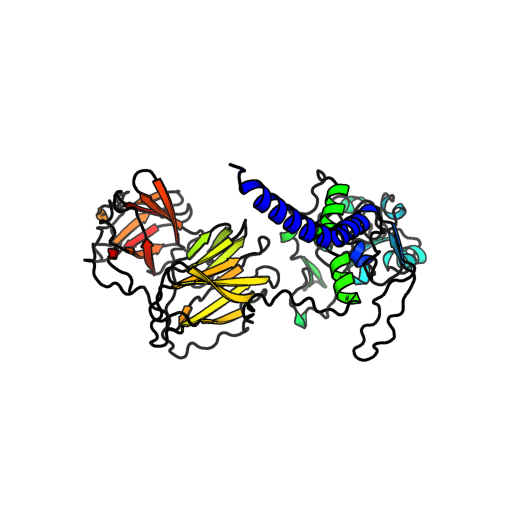9.94 456 ARG A C 1
ATOM 3637 O O . ARG A 1 456 ? -22.170 -14.577 14.763 1.00 89.94 456 ARG A O 1
ATOM 3644 N N . SER A 1 457 ? -20.453 -15.613 13.750 1.00 88.19 457 SER A N 1
ATOM 3645 C CA . SER A 1 457 ? -21.138 -16.019 12.524 1.00 88.19 457 SER A CA 1
ATOM 3646 C C . SER A 1 457 ? -20.998 -17.526 12.332 1.00 88.19 457 SER A C 1
ATOM 3648 O O . SER A 1 457 ? -19.954 -18.102 12.617 1.00 88.19 457 SER A O 1
ATOM 3650 N N . ASP A 1 458 ? -22.028 -18.198 11.833 1.00 86.94 458 ASP A N 1
ATOM 3651 C CA . ASP A 1 458 ? -21.957 -19.633 11.517 1.00 86.94 458 ASP A CA 1
ATOM 3652 C C . ASP A 1 458 ? -21.086 -19.961 10.292 1.00 86.94 458 ASP A C 1
ATOM 3654 O O . ASP A 1 458 ? -20.787 -21.131 10.050 1.00 86.94 458 ASP A O 1
ATOM 3658 N N . ARG A 1 459 ? -20.675 -18.944 9.531 1.00 82.56 459 ARG A N 1
ATOM 3659 C CA . ARG A 1 459 ? -19.790 -19.033 8.364 1.00 82.56 459 ARG A CA 1
ATOM 3660 C C . ARG A 1 459 ? -18.615 -18.066 8.501 1.00 82.56 459 ARG A C 1
ATOM 3662 O O . ARG A 1 459 ? -18.796 -17.001 9.099 1.00 82.56 459 ARG A O 1
ATOM 3669 N N . PRO A 1 460 ? -17.447 -18.372 7.905 1.00 74.25 460 PRO A N 1
ATOM 3670 C CA . PRO A 1 460 ? -16.345 -17.424 7.856 1.00 74.25 460 PRO A CA 1
ATOM 3671 C C . PRO A 1 460 ? -16.795 -16.138 7.164 1.00 74.25 460 PRO A C 1
ATOM 3673 O O . PRO A 1 460 ? -17.473 -16.186 6.133 1.00 74.25 460 PRO A O 1
ATOM 3676 N N . ALA A 1 461 ? -16.399 -14.988 7.707 1.00 71.88 461 ALA A N 1
ATOM 3677 C CA . ALA A 1 461 ? -16.615 -13.718 7.037 1.00 71.88 461 ALA A CA 1
ATOM 3678 C C . ALA A 1 461 ? -15.956 -13.743 5.649 1.00 71.88 461 ALA A C 1
ATOM 3680 O O . ALA A 1 461 ? -14.759 -13.991 5.521 1.00 71.88 461 ALA A O 1
ATOM 3681 N N . THR A 1 462 ? -16.733 -13.456 4.608 1.00 72.44 462 THR A N 1
ATOM 3682 C CA . THR A 1 462 ? -16.222 -13.221 3.246 1.00 72.44 462 THR A CA 1
ATOM 3683 C C . THR A 1 462 ? -15.984 -11.733 2.979 1.00 72.44 462 THR A C 1
ATOM 3685 O O . THR A 1 462 ? -15.302 -11.371 2.023 1.00 72.44 462 THR A O 1
ATOM 3688 N N . ALA A 1 463 ? -16.520 -10.866 3.840 1.00 75.88 463 ALA A N 1
ATOM 3689 C CA . ALA A 1 463 ? -16.363 -9.422 3.802 1.00 75.88 463 ALA A CA 1
ATOM 3690 C C . ALA A 1 463 ? -16.423 -8.840 5.220 1.00 75.88 463 ALA A C 1
ATOM 3692 O O . ALA A 1 463 ? -16.948 -9.464 6.144 1.00 75.88 463 ALA A O 1
ATOM 3693 N N . PHE A 1 464 ? -15.900 -7.626 5.373 1.00 81.75 464 PHE A N 1
ATOM 3694 C CA . PHE A 1 464 ? -16.054 -6.861 6.602 1.00 81.75 464 PHE A CA 1
ATOM 3695 C C . PHE A 1 464 ? -17.451 -6.259 6.712 1.00 81.75 464 PHE A C 1
ATOM 3697 O O . PHE A 1 464 ? -18.043 -5.808 5.733 1.00 81.75 464 PHE A O 1
ATOM 3704 N N . THR A 1 465 ? -17.941 -6.227 7.939 1.00 83.62 465 THR A N 1
ATOM 3705 C CA . THR A 1 465 ? -19.270 -5.779 8.312 1.00 83.62 465 THR A CA 1
ATOM 3706 C C . THR A 1 465 ? -19.183 -4.391 8.929 1.00 83.62 465 THR A C 1
ATOM 3708 O O . THR A 1 465 ? -18.623 -4.268 10.021 1.00 83.62 465 THR A O 1
ATOM 3711 N N . PRO A 1 466 ? -19.675 -3.335 8.264 1.00 87.69 466 PRO A N 1
ATOM 3712 C CA . PRO A 1 466 ? -19.619 -2.001 8.829 1.00 87.69 466 PRO A CA 1
ATOM 3713 C C . PRO A 1 466 ? -20.573 -1.864 10.018 1.00 87.69 466 PRO A C 1
ATOM 3715 O O . PRO A 1 466 ? -21.677 -2.407 10.038 1.00 87.69 466 PRO A O 1
ATOM 3718 N N . VAL A 1 467 ? -20.128 -1.097 11.005 1.00 90.06 467 VAL A N 1
ATOM 3719 C CA . VAL A 1 467 ? -20.927 -0.667 12.147 1.00 90.06 467 VAL A CA 1
ATOM 3720 C C . VAL A 1 467 ? -21.085 0.834 12.072 1.00 90.06 467 VAL A C 1
ATOM 3722 O O . VAL A 1 467 ? -20.100 1.569 11.956 1.00 90.06 467 VAL A O 1
ATOM 3725 N N . TYR A 1 468 ? -22.328 1.288 12.146 1.00 93.12 468 TYR A N 1
ATOM 3726 C CA . TYR A 1 468 ? -22.693 2.689 12.045 1.00 93.12 468 TYR A CA 1
ATOM 3727 C C . TYR A 1 468 ? -23.216 3.210 13.377 1.00 93.12 468 TYR A C 1
ATOM 3729 O O . TYR A 1 468 ? -24.027 2.566 14.042 1.00 93.12 468 TYR A O 1
ATOM 3737 N N . LEU A 1 469 ? -22.784 4.415 13.732 1.00 95.19 469 LEU A N 1
ATOM 3738 C CA . LEU A 1 469 ? -23.395 5.221 14.781 1.00 95.19 469 LEU A CA 1
ATOM 3739 C C . LEU A 1 469 ? -24.400 6.169 14.132 1.00 95.19 469 LEU A C 1
ATOM 3741 O O . LEU A 1 469 ? -24.019 6.959 13.269 1.00 95.19 469 LEU A O 1
ATOM 3745 N N . PHE A 1 470 ? -25.653 6.089 14.566 1.00 95.75 470 PHE A N 1
ATOM 3746 C CA . PHE A 1 470 ? -26.730 7.006 14.204 1.00 95.75 470 PHE A CA 1
ATOM 3747 C C . PHE A 1 470 ? -26.934 8.026 15.321 1.00 95.75 470 PHE A C 1
ATOM 3749 O O . PHE A 1 470 ? -27.056 7.639 16.480 1.00 95.75 470 PHE A O 1
ATOM 3756 N N . GLU A 1 471 ? -27.014 9.303 14.964 1.00 95.25 471 GLU A N 1
ATOM 3757 C CA . GLU A 1 471 ? -27.279 10.447 15.839 1.00 95.25 471 GLU A CA 1
ATOM 3758 C C . GLU A 1 471 ? -28.446 11.232 15.224 1.00 95.25 471 GLU A C 1
ATOM 3760 O O . GLU A 1 471 ? -28.268 12.105 14.367 1.00 95.25 471 GLU A O 1
ATOM 3765 N N . GLY A 1 472 ? -29.669 10.864 15.611 1.00 93.31 472 GLY A N 1
ATOM 3766 C CA . GLY A 1 472 ? -30.878 11.314 14.920 1.00 93.31 472 GLY A CA 1
ATOM 3767 C C . GLY A 1 472 ? -30.946 10.734 13.504 1.00 93.31 472 GLY A C 1
ATOM 3768 O O . GLY A 1 472 ? -30.943 9.517 13.335 1.00 93.31 472 GLY A O 1
ATOM 3769 N N . GLU A 1 473 ? -31.007 11.600 12.490 1.00 92.12 473 GLU A N 1
ATOM 3770 C CA . GLU A 1 473 ? -31.018 11.202 11.070 1.00 92.12 473 GLU A CA 1
ATOM 3771 C C . GLU A 1 473 ? -29.611 11.068 10.466 1.00 92.12 473 GLU A C 1
ATOM 3773 O O . GLU A 1 473 ? -29.443 10.520 9.375 1.00 92.12 473 GLU A O 1
ATOM 3778 N N . LYS A 1 474 ? -28.582 11.574 11.156 1.00 93.31 474 LYS A N 1
ATOM 3779 C CA . LYS A 1 474 ? -27.196 11.487 10.691 1.00 93.31 474 LYS A CA 1
ATOM 3780 C C . LYS A 1 474 ? -26.608 10.145 11.093 1.00 93.31 474 LYS A C 1
ATOM 3782 O O . LYS A 1 474 ? -26.888 9.648 12.179 1.00 93.31 474 LYS A O 1
ATOM 3787 N N . TYR A 1 475 ? -25.741 9.594 10.253 1.00 93.88 475 TYR A N 1
ATOM 3788 C CA . TYR A 1 475 ? -24.993 8.390 10.586 1.00 93.88 475 TYR A CA 1
ATOM 3789 C C . TYR A 1 475 ? -23.551 8.469 10.090 1.00 93.88 475 TYR A C 1
ATOM 3791 O O . TYR A 1 475 ? -23.243 9.186 9.136 1.00 93.88 475 TYR A O 1
ATOM 3799 N N . ARG A 1 476 ? -22.656 7.730 10.749 1.00 91.69 476 ARG A N 1
ATOM 3800 C CA . ARG A 1 476 ? -21.259 7.559 10.327 1.00 91.69 476 ARG A CA 1
ATOM 3801 C C . ARG A 1 476 ? -20.760 6.155 10.639 1.00 91.69 476 ARG A C 1
ATOM 3803 O O . ARG A 1 476 ? -21.159 5.575 11.645 1.00 91.69 476 ARG A O 1
ATOM 3810 N N . ALA A 1 477 ? -19.881 5.623 9.793 1.00 88.25 477 ALA A N 1
ATOM 3811 C CA . ALA A 1 477 ? -19.192 4.369 10.084 1.00 88.25 477 ALA A CA 1
ATOM 3812 C C . ALA A 1 477 ? -18.229 4.580 11.260 1.00 88.25 477 ALA A C 1
ATOM 3814 O O . ALA A 1 477 ? -17.468 5.549 11.274 1.00 88.25 477 ALA A O 1
ATOM 3815 N N . VAL A 1 478 ? -18.287 3.691 12.247 1.00 87.38 478 VAL A N 1
ATOM 3816 C CA . VAL A 1 478 ? -17.452 3.733 13.457 1.00 87.38 478 VAL A CA 1
ATOM 3817 C C . VAL A 1 478 ? -16.598 2.482 13.629 1.00 87.38 478 VAL A C 1
ATOM 3819 O O . VAL A 1 478 ? -15.591 2.545 14.325 1.00 87.38 478 VAL A O 1
ATOM 3822 N N . ALA A 1 479 ? -16.964 1.369 12.986 1.00 85.75 479 ALA A N 1
ATOM 3823 C CA . ALA A 1 479 ? -16.166 0.148 12.991 1.00 85.75 479 ALA A CA 1
ATOM 3824 C C . ALA A 1 479 ? -16.410 -0.713 11.750 1.00 85.75 479 ALA A C 1
ATOM 3826 O O . ALA A 1 479 ? -17.389 -0.507 11.030 1.00 85.75 479 ALA A O 1
ATOM 3827 N N . GLN A 1 480 ? -15.533 -1.689 11.520 1.00 84.75 480 GLN A N 1
ATOM 3828 C CA . GLN A 1 480 ? -15.728 -2.762 10.550 1.00 84.75 480 GLN A CA 1
ATOM 3829 C C . GLN A 1 480 ? -15.295 -4.102 11.169 1.00 84.75 480 GLN A C 1
ATOM 3831 O O . GLN A 1 480 ? -14.210 -4.208 11.733 1.00 84.75 480 GLN A O 1
ATOM 3836 N N . TYR A 1 481 ? -16.136 -5.136 11.073 1.00 81.19 481 TYR A N 1
ATOM 3837 C CA . TYR A 1 481 ? -15.901 -6.427 11.732 1.00 81.19 481 TYR A CA 1
ATOM 3838 C C . TYR A 1 481 ? -15.947 -7.615 10.784 1.00 81.19 481 TYR A C 1
ATOM 3840 O O . TYR A 1 481 ? -16.822 -7.713 9.928 1.00 81.19 481 TYR A O 1
ATOM 3848 N N . ALA A 1 482 ? -15.022 -8.551 10.966 1.00 79.25 482 ALA A N 1
ATOM 3849 C CA . ALA A 1 482 ? -15.093 -9.873 10.363 1.00 79.25 482 ALA A CA 1
ATOM 3850 C C . ALA A 1 482 ? -15.485 -10.870 11.454 1.00 79.25 482 ALA A C 1
ATOM 3852 O O . ALA A 1 482 ? -14.663 -11.235 12.289 1.00 79.25 482 ALA A O 1
ATOM 3853 N N . PHE A 1 483 ? -16.748 -11.291 11.462 1.00 82.31 483 PHE A N 1
ATOM 3854 C CA . PHE A 1 483 ? -17.233 -12.258 12.443 1.00 82.31 483 PHE A CA 1
ATOM 3855 C C . PHE A 1 483 ? -16.757 -13.673 12.087 1.00 82.31 483 PHE A C 1
ATOM 3857 O O . PHE A 1 483 ? -16.941 -14.135 10.959 1.00 82.31 483 PHE A O 1
ATOM 3864 N N . GLY A 1 484 ? -16.131 -14.352 13.050 1.00 79.56 484 GLY A N 1
ATOM 3865 C CA . GLY A 1 484 ? -15.736 -15.759 12.944 1.00 79.56 484 GLY A CA 1
ATOM 3866 C C . GLY A 1 484 ? -16.750 -16.716 13.578 1.00 79.56 484 GLY A C 1
ATOM 3867 O O . GLY A 1 484 ? -17.764 -16.290 14.121 1.00 79.56 484 GLY A O 1
ATOM 3868 N N . HIS A 1 485 ? -16.447 -18.016 13.545 1.00 84.75 485 HIS A N 1
ATOM 3869 C CA . HIS A 1 485 ? -17.270 -19.068 14.169 1.00 84.75 485 HIS A CA 1
ATOM 3870 C C . HIS A 1 485 ? -17.248 -19.057 15.699 1.00 84.75 485 HIS A C 1
ATOM 3872 O O . HIS A 1 485 ? -18.168 -19.558 16.353 1.00 84.75 485 HIS A O 1
ATOM 3878 N N . GLU A 1 486 ? -16.185 -18.506 16.271 1.00 85.81 486 GLU A N 1
ATOM 3879 C CA . GLU A 1 486 ? -16.006 -18.389 17.709 1.00 85.81 486 GLU A CA 1
ATOM 3880 C C . GLU A 1 486 ? -16.633 -17.093 18.220 1.00 85.81 486 GLU A C 1
ATOM 3882 O O . GLU A 1 486 ? -16.687 -16.092 17.507 1.00 85.81 486 GLU A O 1
ATOM 3887 N N . TRP A 1 487 ? -17.098 -17.118 19.469 1.00 88.56 487 TRP A N 1
ATOM 3888 C CA . TRP A 1 487 ? -17.514 -15.900 20.154 1.00 88.56 487 TRP A CA 1
ATOM 3889 C C . TRP A 1 487 ? -16.309 -14.986 20.342 1.00 88.56 487 TRP A C 1
ATOM 3891 O O . TRP A 1 487 ? -15.309 -15.382 20.939 1.00 88.56 487 TRP A O 1
ATOM 3901 N N . GLN A 1 488 ? -16.423 -13.768 19.830 1.00 85.38 488 GLN A N 1
ATOM 3902 C CA . GLN A 1 488 ? -15.409 -12.729 19.951 1.00 85.38 488 GLN A CA 1
ATOM 3903 C C . GLN A 1 488 ? -16.016 -11.528 20.662 1.00 85.38 488 GLN A C 1
ATOM 3905 O O . GLN A 1 488 ? -17.157 -11.174 20.378 1.00 85.38 488 GLN A O 1
ATOM 3910 N N . GLU A 1 489 ? -15.271 -10.923 21.585 1.00 87.19 489 GLU A N 1
ATOM 3911 C CA . GLU A 1 489 ? -15.662 -9.683 22.259 1.00 87.19 489 GLU A CA 1
ATOM 3912 C C . GLU A 1 489 ? -15.209 -8.475 21.429 1.00 87.19 489 GLU A C 1
ATOM 3914 O O . GLU A 1 489 ? -14.064 -8.405 20.985 1.00 87.19 489 GLU A O 1
ATOM 3919 N N . PHE A 1 490 ? -16.108 -7.511 21.254 1.00 85.69 490 PHE A N 1
ATOM 3920 C CA . PHE A 1 490 ? -15.909 -6.280 20.498 1.00 85.69 490 PHE A CA 1
ATOM 3921 C C . PHE A 1 490 ? -16.093 -5.081 21.435 1.00 85.69 490 PHE A C 1
ATOM 3923 O O . PHE A 1 490 ? -17.085 -5.024 22.163 1.00 85.69 490 PHE A O 1
ATOM 3930 N N . SER A 1 491 ? -15.173 -4.105 21.410 1.00 87.50 491 SER A N 1
ATOM 3931 C CA . SER A 1 491 ? -15.260 -2.873 22.218 1.00 87.50 491 SER A CA 1
ATOM 3932 C C . SER A 1 491 ? -15.129 -1.578 21.399 1.00 87.50 491 SER A C 1
ATOM 3934 O O . SER A 1 491 ? -14.128 -1.345 20.729 1.00 87.50 491 SER A O 1
ATOM 3936 N N . LEU A 1 492 ? -16.103 -0.670 21.489 1.00 89.50 492 LEU A N 1
ATOM 3937 C CA . LEU A 1 492 ? -16.091 0.612 20.772 1.00 89.50 492 LEU A CA 1
ATOM 3938 C C . LEU A 1 492 ? -16.268 1.785 21.720 1.00 89.50 492 LEU A C 1
ATOM 3940 O O . LEU A 1 492 ? -17.330 1.940 22.317 1.00 89.50 492 LEU A O 1
ATOM 3944 N N . LEU A 1 493 ? -15.264 2.657 21.812 1.00 90.56 493 LEU A N 1
ATOM 3945 C CA . LEU A 1 493 ? -15.432 3.944 22.475 1.00 90.56 493 LEU A CA 1
ATOM 3946 C C . LEU A 1 493 ? -15.958 4.974 21.477 1.00 90.56 493 LEU A C 1
ATOM 3948 O O . LEU A 1 493 ? -15.269 5.390 20.547 1.00 90.56 493 LEU A O 1
ATOM 3952 N N . LEU A 1 494 ? -17.198 5.392 21.685 1.00 91.81 494 LEU A N 1
ATOM 3953 C CA . LEU A 1 494 ? -17.905 6.326 20.825 1.00 91.81 494 LEU A CA 1
ATOM 3954 C C . LEU A 1 494 ? -18.038 7.676 21.519 1.00 91.81 494 LEU A C 1
ATOM 3956 O O . LEU A 1 494 ? -18.254 7.746 22.724 1.00 91.81 494 LEU A O 1
ATOM 3960 N N . LYS A 1 495 ? -17.995 8.762 20.748 1.00 92.75 495 LYS A N 1
ATOM 3961 C CA . LYS A 1 495 ? -18.296 10.118 21.233 1.00 92.75 495 LYS A CA 1
ATOM 3962 C C . LYS A 1 495 ? -19.542 10.659 20.523 1.00 92.75 495 LYS A C 1
ATOM 3964 O O . LYS A 1 495 ? -19.387 11.455 19.594 1.00 92.75 495 LYS A O 1
ATOM 3969 N N . PRO A 1 496 ? -20.750 10.164 20.857 1.00 93.12 496 PRO A N 1
ATOM 3970 C CA . PRO A 1 496 ? -21.964 10.745 20.315 1.00 93.12 496 PRO A CA 1
ATOM 3971 C C . PRO A 1 496 ? -22.234 12.126 20.927 1.00 93.12 496 PRO A C 1
ATOM 3973 O O . PRO A 1 496 ? -21.802 12.420 22.045 1.00 93.12 496 PRO A O 1
ATOM 3976 N N . ASP A 1 497 ? -22.962 12.964 20.201 1.00 91.88 497 ASP A N 1
ATOM 3977 C CA . ASP A 1 497 ? -23.519 14.216 20.693 1.00 91.88 497 ASP A CA 1
ATOM 3978 C C . ASP A 1 497 ? -24.484 13.929 21.853 1.00 91.88 497 ASP A C 1
ATOM 3980 O O . ASP A 1 497 ? -25.457 13.187 21.714 1.00 91.88 497 ASP A O 1
ATOM 3984 N N . ARG A 1 498 ? -24.222 14.535 23.016 1.00 91.12 498 ARG A N 1
ATOM 3985 C CA . ARG A 1 498 ? -25.033 14.366 24.233 1.00 91.12 498 ARG A CA 1
ATOM 3986 C C . ARG A 1 498 ? -26.480 14.818 24.055 1.00 91.12 498 ARG A C 1
ATOM 3988 O O . ARG A 1 498 ? -27.348 14.348 24.788 1.00 91.12 498 ARG A O 1
ATOM 3995 N N . ALA A 1 499 ? -26.740 15.737 23.128 1.00 92.81 499 ALA A N 1
ATOM 3996 C CA . ALA A 1 499 ? -28.071 16.286 22.898 1.00 92.81 499 ALA A CA 1
ATOM 3997 C C . ALA A 1 499 ? -28.933 15.422 21.965 1.00 92.81 499 ALA A C 1
ATOM 3999 O O . ALA A 1 499 ? -30.128 15.690 21.824 1.00 92.81 499 ALA A O 1
ATOM 4000 N N . VAL A 1 500 ? -28.356 14.403 21.318 1.00 93.31 500 VAL A N 1
ATOM 4001 C CA . VAL A 1 500 ? -29.017 13.661 20.243 1.00 93.31 500 VAL A CA 1
ATOM 4002 C C . VAL A 1 500 ? -29.130 12.174 20.600 1.00 93.31 500 VAL A C 1
ATOM 4004 O O . VAL A 1 500 ? -28.140 11.558 20.991 1.00 93.31 500 VAL A O 1
ATOM 4007 N N . PRO A 1 501 ? -30.316 11.549 20.452 1.00 93.88 501 PRO A N 1
ATOM 4008 C CA . PRO A 1 501 ? -30.466 10.109 20.637 1.00 93.88 501 PRO A CA 1
ATOM 4009 C C . PRO A 1 501 ? -29.525 9.318 19.721 1.00 93.88 501 PRO A C 1
ATOM 4011 O O . PRO A 1 501 ? -29.558 9.484 18.498 1.00 93.88 501 PRO A O 1
ATOM 4014 N N . ALA A 1 502 ? -28.727 8.433 20.320 1.00 95.81 502 ALA A N 1
ATOM 4015 C CA . ALA A 1 502 ? -27.763 7.603 19.612 1.00 95.81 502 ALA A CA 1
ATOM 4016 C C . ALA A 1 502 ? -28.267 6.162 19.432 1.00 95.81 502 ALA A C 1
ATOM 4018 O O . ALA A 1 502 ? -28.909 5.610 20.328 1.00 95.81 502 ALA A O 1
ATOM 4019 N N . LYS A 1 503 ? -27.955 5.533 18.295 1.00 96.12 503 LYS A N 1
ATOM 4020 C CA . LYS A 1 503 ? -28.176 4.097 18.037 1.00 96.12 503 LYS A CA 1
ATOM 4021 C C . LYS A 1 503 ? -26.969 3.490 17.333 1.00 96.12 503 LYS A C 1
ATOM 4023 O O . LYS A 1 503 ? -26.296 4.183 16.572 1.00 96.12 503 LYS A O 1
ATOM 4028 N N . ILE A 1 504 ? -26.733 2.197 17.534 1.00 95.38 504 ILE A N 1
ATOM 4029 C CA . ILE A 1 504 ? -25.769 1.428 16.744 1.00 95.38 504 ILE A CA 1
ATOM 4030 C C . ILE A 1 504 ? -26.508 0.557 15.750 1.00 95.38 504 ILE A C 1
ATOM 4032 O O . ILE A 1 504 ? -27.487 -0.095 16.097 1.00 95.38 504 ILE A O 1
ATOM 4036 N N . GLN A 1 505 ? -26.020 0.549 14.519 1.00 94.31 505 GLN A N 1
ATOM 4037 C CA . GLN A 1 505 ? -26.428 -0.384 13.486 1.00 94.31 505 GLN A CA 1
ATOM 4038 C C . GLN A 1 505 ? -25.238 -1.270 13.131 1.00 94.31 505 GLN A C 1
ATOM 4040 O O . GLN A 1 505 ? -24.153 -0.761 12.857 1.00 94.31 505 GLN A O 1
ATOM 4045 N N . VAL A 1 506 ? -25.447 -2.580 13.141 1.00 91.19 506 VAL A N 1
ATOM 4046 C CA . VAL A 1 506 ? -24.508 -3.572 12.624 1.00 91.19 506 VAL A CA 1
ATOM 4047 C C . VAL A 1 506 ? -25.113 -4.077 11.325 1.00 91.19 506 VAL A C 1
ATOM 4049 O O . VAL A 1 506 ? -26.171 -4.711 11.340 1.00 91.19 506 VAL A O 1
ATOM 4052 N N . ASP A 1 507 ? -24.485 -3.748 10.202 1.00 89.50 507 ASP A N 1
ATOM 4053 C CA . ASP A 1 507 ? -24.901 -4.303 8.915 1.00 89.50 507 ASP A CA 1
ATOM 4054 C C . ASP A 1 507 ? -24.552 -5.795 8.872 1.00 89.50 507 ASP A C 1
ATOM 4056 O O . ASP A 1 507 ? -23.997 -6.342 9.816 1.00 89.50 507 ASP A O 1
ATOM 4060 N N . TYR A 1 508 ? -24.865 -6.502 7.800 1.00 82.81 508 TYR A N 1
ATOM 4061 C CA . TYR A 1 508 ? -24.250 -7.800 7.532 1.00 82.81 508 TYR A CA 1
ATOM 4062 C C . TYR A 1 508 ? -24.062 -7.979 6.026 1.00 82.81 508 TYR A C 1
ATOM 4064 O O . TYR A 1 508 ? -24.916 -7.556 5.237 1.00 82.81 508 TYR A O 1
ATOM 4072 N N . PRO A 1 509 ? -22.927 -8.557 5.592 1.00 68.31 509 PRO A N 1
ATOM 4073 C CA . PRO A 1 509 ? -22.650 -8.748 4.180 1.00 68.31 509 PRO A CA 1
ATOM 4074 C C . PRO A 1 509 ? -23.580 -9.804 3.581 1.00 68.31 509 PRO A C 1
ATOM 4076 O O . PRO A 1 509 ? -24.040 -10.718 4.263 1.00 68.31 509 PRO A O 1
ATOM 4079 N N . GLU A 1 510 ? -23.773 -9.719 2.265 1.00 65.94 510 GLU A N 1
ATOM 4080 C CA . GLU A 1 510 ? -24.632 -10.571 1.423 1.00 65.94 510 GLU A CA 1
ATOM 4081 C C . GLU A 1 510 ? -24.210 -12.058 1.376 1.00 65.94 510 GLU A C 1
ATOM 4083 O O . GLU A 1 510 ? -24.599 -12.796 0.486 1.00 65.94 510 GLU A O 1
ATOM 4088 N N . ALA A 1 511 ? -23.376 -12.527 2.302 1.00 63.06 511 ALA A N 1
ATOM 4089 C CA . ALA A 1 511 ? -22.752 -13.847 2.260 1.00 63.06 511 ALA A CA 1
ATOM 4090 C C . ALA A 1 511 ? -22.731 -14.579 3.613 1.00 63.06 511 ALA A C 1
ATOM 4092 O O . ALA A 1 511 ? -22.273 -15.722 3.676 1.00 63.06 511 ALA A O 1
ATOM 4093 N N . ALA A 1 512 ? -23.218 -13.959 4.690 1.00 63.94 512 ALA A N 1
ATOM 4094 C CA . ALA A 1 512 ? -23.277 -14.609 5.995 1.00 63.94 512 ALA A CA 1
ATOM 4095 C C . ALA A 1 512 ? -24.479 -15.579 6.078 1.00 63.94 512 ALA A C 1
ATOM 4097 O O . ALA A 1 512 ? -25.500 -15.371 5.417 1.00 63.94 512 ALA A O 1
ATOM 4098 N N . GLY A 1 513 ? -24.355 -16.659 6.861 1.00 83.62 513 GLY A N 1
ATOM 4099 C CA . GLY A 1 513 ? -25.453 -17.593 7.137 1.00 83.62 513 GLY A CA 1
ATOM 4100 C C . GLY A 1 513 ? -26.347 -17.051 8.248 1.00 83.62 513 GLY A C 1
ATOM 4101 O O . GLY A 1 513 ? -27.437 -16.549 7.978 1.00 83.62 513 GLY A O 1
ATOM 4102 N N . SER A 1 514 ? -25.839 -17.062 9.475 1.00 88.75 514 SER A N 1
ATOM 4103 C CA . SER A 1 514 ? -26.459 -16.464 10.653 1.00 88.75 514 SER A CA 1
ATOM 4104 C C . SER A 1 514 ? -25.454 -15.609 11.427 1.00 88.75 514 SER A C 1
ATOM 4106 O O . SER A 1 514 ? -24.291 -15.985 11.577 1.00 88.75 514 SER A O 1
ATOM 4108 N N . LEU A 1 515 ? -25.901 -14.451 11.917 1.00 90.62 515 LEU A N 1
ATOM 4109 C CA . LEU A 1 515 ? -25.147 -13.594 12.832 1.00 90.62 515 LEU A CA 1
ATOM 4110 C C . LEU A 1 515 ? -25.760 -13.732 14.222 1.00 90.62 515 LEU A C 1
ATOM 4112 O O . LEU A 1 515 ? -26.965 -13.546 14.374 1.00 90.62 515 LEU A O 1
ATOM 4116 N N . ALA A 1 516 ? -24.947 -14.030 15.231 1.00 92.44 516 ALA A N 1
ATOM 4117 C CA . ALA A 1 516 ? -25.373 -14.066 16.623 1.00 92.44 516 ALA A CA 1
ATOM 4118 C C . ALA A 1 516 ? -24.637 -12.994 17.431 1.00 92.44 516 ALA A C 1
ATOM 4120 O O . ALA A 1 516 ? -23.419 -12.875 17.319 1.00 92.44 516 ALA A O 1
ATOM 4121 N N . ILE A 1 517 ? -25.374 -12.237 18.244 1.00 93.19 517 ILE A N 1
ATOM 4122 C CA . ILE A 1 517 ? -24.850 -11.200 19.143 1.00 93.19 517 ILE A CA 1
ATOM 4123 C C . ILE A 1 517 ? -25.385 -11.459 20.553 1.00 93.19 517 ILE A C 1
ATOM 4125 O O . ILE A 1 517 ? -26.556 -11.818 20.718 1.00 93.19 517 ILE A O 1
ATOM 4129 N N . ARG A 1 518 ? -24.539 -11.264 21.566 1.00 93.94 518 ARG A N 1
ATOM 4130 C CA . ARG A 1 518 ? -24.911 -11.353 22.984 1.00 93.94 518 ARG A CA 1
ATOM 4131 C C . ARG A 1 518 ? -24.150 -10.357 23.850 1.00 93.94 518 ARG A C 1
ATOM 4133 O O . ARG A 1 518 ? -23.192 -9.737 23.385 1.00 93.94 518 ARG A O 1
ATOM 4140 N N . ASN A 1 519 ? -24.545 -10.263 25.119 1.00 91.88 519 ASN A N 1
ATOM 4141 C CA . ASN A 1 519 ? -23.859 -9.469 26.141 1.00 91.88 519 ASN A CA 1
ATOM 4142 C C . ASN A 1 519 ? -23.670 -8.002 25.719 1.00 91.88 519 ASN A C 1
ATOM 4144 O O . ASN A 1 519 ? -22.616 -7.417 25.974 1.00 91.88 519 ASN A O 1
ATOM 4148 N N . PHE A 1 520 ? -24.657 -7.403 25.040 1.00 93.56 520 PHE A N 1
ATOM 4149 C CA . PHE A 1 520 ? -24.510 -6.032 24.561 1.00 93.56 520 PHE A CA 1
ATOM 4150 C C . PHE A 1 520 ? -24.680 -5.034 25.706 1.00 93.56 520 PHE A C 1
ATOM 4152 O O . PHE A 1 520 ? -25.724 -4.928 26.356 1.00 93.56 520 PHE A O 1
ATOM 4159 N N . GLN A 1 521 ? -23.639 -4.245 25.919 1.00 93.06 521 GLN A N 1
ATOM 4160 C CA . GLN A 1 521 ? -23.528 -3.278 26.992 1.00 93.06 521 GLN A CA 1
ATOM 4161 C C . GLN A 1 521 ? -23.204 -1.907 26.418 1.00 93.06 521 GLN A C 1
ATOM 4163 O O . GLN A 1 521 ? -22.356 -1.763 25.537 1.00 93.06 521 GLN A O 1
ATOM 4168 N N . ALA A 1 522 ? -23.856 -0.891 26.970 1.00 93.12 522 ALA A N 1
ATOM 4169 C CA . ALA A 1 522 ? -23.531 0.503 26.728 1.00 93.12 522 ALA A CA 1
ATOM 4170 C C . ALA A 1 522 ? -23.167 1.154 28.064 1.00 93.12 522 ALA A C 1
ATOM 4172 O O . ALA A 1 522 ? -23.972 1.175 28.997 1.00 93.12 522 ALA A O 1
ATOM 4173 N N . ILE A 1 523 ? -21.938 1.655 28.170 1.00 92.50 523 ILE A N 1
ATOM 4174 C CA . ILE A 1 523 ? -21.390 2.173 29.422 1.00 92.50 523 ILE A CA 1
ATOM 4175 C C . ILE A 1 523 ? -21.040 3.653 29.239 1.00 92.50 523 ILE A C 1
ATOM 4177 O O . ILE A 1 523 ? -20.087 3.963 28.516 1.00 92.50 523 ILE A O 1
ATOM 4181 N N . PRO A 1 524 ? -21.799 4.585 29.849 1.00 90.81 524 PRO A N 1
ATOM 4182 C CA . PRO A 1 524 ? -21.450 6.002 29.852 1.00 90.81 524 PRO A CA 1
ATOM 4183 C C . PRO A 1 524 ? -20.090 6.201 30.518 1.00 90.81 524 PRO A C 1
ATOM 4185 O O . PRO A 1 524 ? -19.886 5.776 31.655 1.00 90.81 524 PRO A O 1
ATOM 4188 N N . VAL A 1 525 ? -19.150 6.825 29.811 1.00 88.69 525 VAL A N 1
ATOM 4189 C CA . VAL A 1 525 ? -17.789 7.025 30.312 1.00 88.69 525 VAL A CA 1
ATOM 4190 C C . VAL A 1 525 ? -17.665 8.449 30.818 1.00 88.69 525 VAL A C 1
ATOM 4192 O O . VAL A 1 525 ? -17.591 9.383 30.025 1.00 88.69 525 VAL A O 1
ATOM 4195 N N . GLU A 1 526 ? -17.639 8.620 32.139 1.00 85.00 526 GLU A N 1
ATOM 4196 C CA . GLU A 1 526 ? -17.533 9.951 32.740 1.00 85.00 526 GLU A CA 1
ATOM 4197 C C . GLU A 1 526 ? -16.154 10.556 32.530 1.00 85.00 526 GLU A C 1
ATOM 4199 O O . GLU A 1 526 ? -16.050 11.657 32.029 1.00 85.00 526 GLU A O 1
ATOM 4204 N N . ARG A 1 527 ? -15.064 9.856 32.845 1.00 74.69 527 ARG A N 1
ATOM 4205 C CA . ARG A 1 527 ? -13.712 10.336 32.530 1.00 74.69 527 ARG A CA 1
ATOM 4206 C C . ARG A 1 527 ? -12.823 9.168 32.167 1.00 74.69 527 ARG A C 1
ATOM 4208 O O . ARG A 1 527 ? -12.759 8.185 32.903 1.00 74.69 527 ARG A O 1
ATOM 4215 N N . LEU A 1 528 ? -12.119 9.304 31.051 1.00 65.06 528 LEU A N 1
ATOM 4216 C CA . LEU A 1 528 ? -10.955 8.477 30.768 1.00 65.06 528 LEU A CA 1
ATOM 4217 C C . LEU A 1 528 ? -9.808 9.090 31.581 1.00 65.06 528 LEU A C 1
ATOM 4219 O O . LEU A 1 528 ? -9.659 10.312 31.586 1.00 65.06 528 LEU A O 1
ATOM 4223 N N . ARG A 1 529 ? -9.133 8.279 32.395 1.00 59.53 529 ARG A N 1
ATOM 4224 C CA . ARG A 1 529 ? -8.074 8.762 33.289 1.00 59.53 529 ARG A CA 1
ATOM 4225 C C . ARG A 1 529 ? -6.744 8.812 32.587 1.00 59.53 529 ARG A C 1
ATOM 4227 O O . ARG A 1 529 ? -6.477 7.812 31.894 1.00 59.53 529 ARG A O 1
#

Foldseek 3Di:
DDDPVVVVVVVVVVVVVVVVVVCVVVVVVLCCCQPPDDLCPLPLFVLLSQALPPDFFLHGGQAFDWDWDQFHFDDDPDPPPPDDRPTHIAIFGHHRRSQGDHPVLVPDQAFAEEEEDACVQSVSPDHSCPHPQNVCCVVVVTRYHYQYYHALSPVSCVPDPSCVRHYHPYYHYDDDPPCCVPFVAHQWDWDQDPVRDTDIRGNSVLVPPPHDDPPDDSSVSSSVSSVVSPSVVVSCCVVVVDPPPPPPPVAQPEWEFAQDDDDPPVFDWDDFQFKDKDQWFKWQPLVDPPPKIKTAHNDFIKIKGAKWFFQDQQRKKKKKKKKAKCHAWDKKWKWKQWQNDIDTQHIYTHGHHITMTIGMDRGDHLTIIMMMITDPHNSIIIMMHPIIMRRIDHQDFDDFDWDFQQCCQKPDRFDADPDPANRKGKDFLALDKDKIKGDFAPQAAPQGKKKKKKKAFCGWFRGWKWKWKDFPPDIDTQTTGTHHHDIDMHIGGDHHDRVTGIMMMTIGHSDTGMMMMGPIIIGHGHDSD

Sequence (529 aa):
MTNPSGFHELKEMRRVAGKGALLLPFLLLLLAELFVLPIDFFTFRVWEAALAEPYRYPGPFYPNLHVRKEREYGDRYRLDSRSRVEAKPVEWFTDAYGWRNRPEIEQQDKYDVVVLGDSNIVGSFLDQGDVLAEVMGARSKKVVYSYSYGSDHISLYFSDSRMEKKSGELLVLESKAGNWSDTNGYLYNFCAQPDGSLDIRDRSTEFVNNYYAPSRNTEQEKIESRLTKQVMFHWLKASLATGFEMPARQASELFFGRAKPQSDNGEVFWRPFNWVASGGILKPLSEERQPALALRAASSSFWKTEQFVSSQPDGKILVRFEAKNSVTPSRHRLWIHEDGSYRSVGEFVAGSAWQTFEIPITPNTGSILELQIDQTDAWQWLSIRDFRVVGGAPLPVKGGGTVAVPMAAWTSQGTPCAGADADCRQWDVAGKKGYVQTPVLPQPGEAGLLIRFEARSDRPATAFTPVYLFEGEKYRAVAQYAFGHEWQEFSLLLKPDRAVPAKIQVDYPEAAGSLAIRNFQAIPVERLR

Secondary structure (DSSP, 8-state):
---THHHHHHHHHHHHHHHHHHHHHHHHHHHHHHHTS-TTTT-SSHHHHHB-TT---SSSBPTT-EEEEEEE--S---TT-TT----EEEEEE--TTSSSS-HHHHT-S--SEEEE-SHHHHTTTS-GGGSHHHHHHHHHT--EEE---SSSHHHHHHH-HHHHHH--SEEEE---STTHHHH---SEEEEE-TTS-EEEEESGGGSGGGS--TTS-HHHHHHHHHHHHTHHHHHHHHHTT------------EEEPBSSPPP--S--EE----EEEEEEEEEE-TTSPSSEEEEEEEEEEEEEEPPEEE-STT--EEEEEEEEESSS-EEEEEEEEETTEEEEEEEEEE-SS-EEEEEEE-PPTT-EEEEEEEE--SSSEEEEEEEEEETEEEPP--S---EE--GGGSSS-PEEPSSS-TTEEEEE-TT--EEEE-SPPPPPBTTEEEEEEEEEESS--SS-EEEEEEETTEEEEEEEE---SS-EEEEEEE---TTS-EEEEEEE-TT-SEEEEEEEEEEEES---